Protein AF-A0A957ENK6-F1 (afdb_monomer)

pLDDT: mean 72.49, std 17.94, range [27.59, 98.0]

Foldseek 3Di:
DPPPPPDDDPDDDPDDDDPVVVVVVVVVVVPDPDPDPPVVVVVVVVVVVVVVVVVVVVVVVVVVVVVVVVVVVVVVVVVVVVVVVVVVVVLVVVLVVLVVVLVVLVVVLVVLVVVLVVCVVVVVVVSNVVSVLVNVLSVVVNVLSVVLSVLSVVLVVVLVVVVVPDPDCVPVSVVVNVVSVVVSVLVVLLSVLLSLLVCLCSPPVLVLVVVVLVVDDDDSVVDDSVLVVVVLVVLSVVVSVLLVQLLVQQDAPPVRAGDLSLLLQVLLQVLLCLLCVLLADCPWPLHPLQHEGEHEDQAWAWDDPPLDSYIYTYFYPQQGDDPLWGLLLRSLCSQLNVLLVQCQRTADPVRDRPVRVLVVLVCVDVVLVVQVVVLVVVDDDDDDPDVVSVLQADLVNLALSNLSSLLSSCQAQPPLSLVSLLVVVLPDDLVQQQDDPSRHDRSLLSSLSSLLLLVLLQLDDPVVSVVSVVVSFVSCCVPVVVVAPDNTQQQGWHDGRNDPDTDGSVRVVVVCNSSSNSSSVSSCVSRPPVSHRPLCVVPRDDPPQDPVNSVCCSTSCVSVVSCCVVVPNPPPCPVPPRSNVSSVSSVVPPCPPVSNVCSVVCVCVVVVVVVCVVQCQDSVGRPPPVPRD

Structure (mmCIF, N/CA/C/O backbone):
data_AF-A0A957ENK6-F1
#
_entry.id   AF-A0A957ENK6-F1
#
loop_
_atom_site.group_PDB
_atom_site.id
_atom_site.type_symbol
_atom_site.label_atom_id
_atom_site.label_alt_id
_atom_site.label_comp_id
_atom_site.label_asym_id
_atom_site.label_entity_id
_atom_site.label_seq_id
_atom_site.pdbx_PDB_ins_code
_atom_site.Cartn_x
_atom_site.Cartn_y
_atom_site.Cartn_z
_atom_site.occupancy
_atom_site.B_iso_or_equiv
_atom_site.auth_seq_id
_atom_site.auth_comp_id
_atom_site.auth_asym_id
_atom_site.auth_atom_id
_atom_site.pdbx_PDB_model_num
ATOM 1 N N . MET A 1 1 ? 14.059 18.942 83.980 1.00 38.91 1 MET A N 1
ATOM 2 C CA . MET A 1 1 ? 12.941 18.005 84.217 1.00 38.91 1 MET A CA 1
ATOM 3 C C . MET A 1 1 ? 12.574 17.207 82.949 1.00 38.91 1 MET A C 1
ATOM 5 O O . MET A 1 1 ? 11.467 17.370 82.456 1.00 38.91 1 MET A O 1
ATOM 9 N N . PRO A 1 2 ? 13.444 16.341 82.394 1.00 35.16 2 PRO A N 1
ATOM 10 C CA . PRO A 1 2 ? 13.051 15.356 81.386 1.00 35.16 2 PRO A CA 1
ATOM 11 C C . PRO A 1 2 ? 13.166 13.930 81.961 1.00 35.16 2 PRO A C 1
ATOM 13 O O . PRO A 1 2 ? 14.024 13.164 81.544 1.00 35.16 2 PRO A O 1
ATOM 16 N N . GLN A 1 3 ? 12.346 13.603 82.970 1.00 37.56 3 GLN A N 1
ATOM 17 C CA . GLN A 1 3 ? 12.291 12.265 83.600 1.00 37.56 3 GLN A CA 1
ATOM 18 C C . GLN A 1 3 ? 10.860 11.805 83.968 1.00 37.56 3 GLN A C 1
ATOM 20 O O . GLN A 1 3 ? 10.689 10.925 84.797 1.00 37.56 3 GLN A O 1
ATOM 25 N N . LEU A 1 4 ? 9.814 12.366 83.350 1.00 39.16 4 LEU A N 1
ATOM 26 C CA . LEU A 1 4 ? 8.414 11.970 83.609 1.00 39.16 4 LEU A CA 1
ATOM 27 C C . LEU A 1 4 ? 7.647 11.621 82.322 1.00 39.16 4 LEU A C 1
ATOM 29 O O . LEU A 1 4 ? 6.462 11.908 82.205 1.00 39.16 4 LEU A O 1
ATOM 33 N N . ARG A 1 5 ? 8.326 11.032 81.329 1.00 41.16 5 ARG A N 1
ATOM 34 C CA . ARG A 1 5 ? 7.689 10.634 80.060 1.00 41.16 5 ARG A CA 1
ATOM 35 C C . ARG A 1 5 ? 7.341 9.144 79.946 1.00 41.16 5 ARG A C 1
ATOM 37 O O . ARG A 1 5 ? 6.676 8.791 78.984 1.00 41.16 5 ARG A O 1
ATOM 44 N N . ASP A 1 6 ? 7.677 8.322 80.944 1.00 41.84 6 ASP A N 1
ATOM 45 C CA . ASP A 1 6 ? 7.590 6.853 80.829 1.00 41.84 6 ASP A CA 1
ATOM 46 C C . ASP A 1 6 ? 6.585 6.169 81.776 1.00 41.84 6 ASP A C 1
ATOM 48 O O . ASP A 1 6 ? 6.704 4.977 82.039 1.00 41.84 6 ASP A O 1
ATOM 52 N N . GLN A 1 7 ? 5.568 6.867 82.295 1.00 39.06 7 GLN A N 1
ATOM 53 C CA . GLN A 1 7 ? 4.544 6.221 83.136 1.00 39.06 7 GLN A CA 1
ATOM 54 C C . GLN A 1 7 ? 3.125 6.739 82.881 1.00 39.06 7 GLN A C 1
ATOM 56 O O . GLN A 1 7 ? 2.494 7.272 83.786 1.00 39.06 7 GLN A O 1
ATOM 61 N N . ILE A 1 8 ? 2.599 6.565 81.663 1.00 38.00 8 ILE A N 1
ATOM 62 C CA . ILE A 1 8 ? 1.142 6.528 81.443 1.00 38.00 8 ILE A CA 1
ATOM 63 C C . ILE A 1 8 ? 0.835 5.404 80.446 1.00 38.00 8 ILE A C 1
ATOM 65 O O . ILE A 1 8 ? 1.185 5.479 79.270 1.00 38.00 8 ILE A O 1
ATOM 69 N N . ASN A 1 9 ? 0.216 4.339 80.954 1.00 39.16 9 ASN A N 1
ATOM 70 C CA . ASN A 1 9 ? -0.251 3.179 80.201 1.00 39.16 9 ASN A CA 1
ATOM 71 C C . ASN A 1 9 ? -1.587 3.529 79.499 1.00 39.16 9 ASN A C 1
ATOM 73 O O . ASN A 1 9 ? -2.460 4.079 80.171 1.00 39.16 9 ASN A O 1
ATOM 77 N N . PRO A 1 10 ? -1.814 3.239 78.200 1.00 41.22 10 PRO A N 1
ATOM 78 C CA . PRO A 1 10 ? -2.989 3.740 77.471 1.00 41.22 10 PRO A CA 1
ATOM 79 C C . PRO A 1 10 ? -4.301 2.969 77.715 1.00 41.22 10 PRO A C 1
ATOM 81 O O . PRO A 1 10 ? -5.178 2.995 76.854 1.00 41.22 10 PRO A O 1
ATOM 84 N N . GLN A 1 11 ? -4.453 2.252 78.833 1.00 39.72 11 GLN A N 1
ATOM 85 C CA . GLN A 1 11 ? -5.575 1.321 79.031 1.00 39.72 11 GLN A CA 1
ATOM 86 C C . GLN A 1 11 ? -6.502 1.589 80.219 1.00 39.72 11 GLN A C 1
ATOM 88 O O . GLN A 1 11 ? -7.344 0.740 80.505 1.00 39.72 11 GLN A O 1
ATOM 93 N N . ASP A 1 12 ? -6.466 2.774 80.829 1.00 37.56 12 ASP A N 1
ATOM 94 C CA . ASP A 1 12 ? -7.470 3.122 81.837 1.00 37.56 12 ASP A CA 1
ATOM 95 C C . ASP A 1 12 ? -8.624 3.943 81.256 1.00 37.56 12 ASP A C 1
ATOM 97 O O . ASP A 1 12 ? -8.470 4.979 80.607 1.00 37.56 12 ASP A O 1
ATOM 101 N N . GLN A 1 13 ? -9.807 3.381 81.475 1.00 38.50 13 GLN A N 1
ATOM 102 C CA . GLN A 1 13 ? -11.106 3.815 81.006 1.00 38.50 13 GLN A CA 1
ATOM 103 C C . GLN A 1 13 ? -11.460 5.225 81.487 1.00 38.50 13 GLN A C 1
ATOM 105 O O . GLN A 1 13 ? -11.194 5.627 82.619 1.00 38.50 13 GLN A O 1
ATOM 110 N N . VAL A 1 14 ? -12.165 5.947 80.616 1.00 50.31 14 VAL A N 1
ATOM 111 C CA . VAL A 1 14 ? -12.922 7.155 80.947 1.00 50.31 14 VAL A CA 1
ATOM 112 C C . VAL A 1 14 ? -14.035 6.777 81.925 1.00 50.31 14 VAL A C 1
ATOM 114 O O . VAL A 1 14 ? -15.143 6.448 81.515 1.00 50.31 14 VAL A O 1
ATOM 117 N N . THR A 1 15 ? -13.754 6.852 83.223 1.00 42.31 15 THR A N 1
ATOM 118 C CA . THR A 1 15 ? -14.777 6.950 84.268 1.00 42.31 15 THR A CA 1
ATOM 119 C C . THR A 1 15 ? -14.276 7.838 85.403 1.00 42.31 15 THR A C 1
ATOM 121 O O . THR A 1 15 ? -13.369 7.465 86.137 1.00 42.31 15 THR A O 1
ATOM 124 N N . SER A 1 16 ? -14.885 9.022 85.518 1.00 53.38 16 SER A N 1
ATOM 125 C CA . SER A 1 16 ? -15.073 9.797 86.757 1.00 53.38 16 SER A CA 1
ATOM 126 C C . SER A 1 16 ? -13.943 9.753 87.810 1.00 53.38 16 SER A C 1
ATOM 128 O O . SER A 1 16 ? -14.031 9.006 88.780 1.00 53.38 16 SER A O 1
ATOM 130 N N . GLY A 1 17 ? -12.945 10.633 87.682 1.00 41.53 17 GLY A N 1
ATOM 131 C CA . GLY A 1 17 ? -12.053 11.053 88.779 1.00 41.53 17 GLY A CA 1
ATOM 132 C C . GLY A 1 17 ? -12.194 12.566 88.954 1.00 41.53 17 GLY A C 1
ATOM 133 O O . GLY A 1 17 ? -11.713 13.329 88.125 1.00 41.53 17 GLY A O 1
ATOM 134 N N . SER A 1 18 ? -13.214 12.996 89.695 1.00 49.25 18 SER A N 1
ATOM 135 C CA . SER A 1 18 ? -13.210 13.323 91.128 1.00 49.25 18 SER A CA 1
ATOM 136 C C . SER A 1 18 ? -12.656 14.728 91.396 1.00 49.25 18 SER A C 1
ATOM 138 O O . SER A 1 18 ? -11.492 15.056 91.179 1.00 49.25 18 SER A O 1
ATOM 140 N N . GLN A 1 19 ? -13.551 15.581 91.895 1.00 56.47 19 GLN A N 1
ATOM 141 C CA . GLN A 1 19 ? -13.284 16.923 92.425 1.00 56.47 19 GLN A CA 1
ATOM 142 C C . GLN A 1 19 ? -12.079 16.947 93.390 1.00 56.47 19 GLN A C 1
ATOM 144 O O . GLN A 1 19 ? -11.371 17.942 93.497 1.00 56.47 19 GLN A O 1
ATOM 149 N N . GLU A 1 20 ? -11.795 15.794 93.993 1.00 55.81 20 GLU A N 1
ATOM 150 C CA . GLU A 1 20 ? -10.699 15.505 94.908 1.00 55.81 20 GLU A CA 1
ATOM 151 C C . GLU A 1 20 ? -9.301 15.748 94.307 1.00 55.81 20 GLU A C 1
ATOM 153 O O . GLU A 1 20 ? -8.435 16.296 94.989 1.00 55.81 20 GLU A O 1
ATOM 158 N N . SER A 1 21 ? -9.076 15.449 93.018 1.00 60.34 21 SER A N 1
ATOM 159 C CA . SER A 1 21 ? -7.790 15.753 92.362 1.00 60.34 21 SER A CA 1
ATOM 160 C C . SER A 1 21 ? -7.597 17.253 92.110 1.00 60.34 21 SER A C 1
ATOM 162 O O . SER A 1 21 ? -6.474 17.751 92.198 1.00 60.34 21 SER A O 1
ATOM 164 N N . ASN A 1 22 ? -8.679 17.997 91.860 1.00 61.84 22 ASN A N 1
ATOM 165 C CA . ASN A 1 22 ? -8.619 19.455 91.715 1.00 61.84 22 ASN A CA 1
ATOM 166 C C . ASN A 1 22 ? -8.416 20.157 93.067 1.00 61.84 22 ASN A C 1
ATOM 168 O O . ASN A 1 22 ? -7.665 21.131 93.137 1.00 61.84 22 ASN A O 1
ATOM 172 N N . ASP A 1 23 ? -9.013 19.642 94.144 1.00 70.38 23 ASP A N 1
ATOM 173 C CA . ASP A 1 23 ? -8.861 20.199 95.493 1.00 70.38 23 ASP A CA 1
ATOM 174 C C . ASP A 1 23 ? -7.462 19.934 96.080 1.00 70.38 23 ASP A C 1
ATOM 176 O O . ASP A 1 23 ? -6.876 20.816 96.719 1.00 70.38 23 ASP A O 1
ATOM 180 N N . GLN A 1 24 ? -6.854 18.778 95.787 1.00 68.19 24 GLN A N 1
ATOM 181 C CA . GLN A 1 24 ? -5.452 18.507 96.132 1.00 68.19 24 GLN A CA 1
ATOM 182 C C . GLN A 1 24 ? -4.473 19.412 95.367 1.00 68.19 24 GLN A C 1
ATOM 184 O O . GLN A 1 24 ? -3.538 19.950 95.968 1.00 68.19 24 GLN A O 1
ATOM 189 N N . LEU A 1 25 ? -4.709 19.655 94.070 1.00 63.31 25 LEU A N 1
ATOM 190 C CA . LEU A 1 25 ? -3.868 20.555 93.271 1.00 63.31 25 LEU A CA 1
ATOM 191 C C . LEU A 1 25 ? -3.953 22.005 93.777 1.00 63.31 25 LEU A C 1
ATOM 193 O O . LEU A 1 25 ? -2.941 22.699 93.862 1.00 63.31 25 LEU A O 1
ATOM 197 N N . LYS A 1 26 ? -5.156 22.448 94.160 1.00 70.00 26 LYS A N 1
ATOM 198 C CA . LYS A 1 26 ? -5.408 23.794 94.692 1.00 70.00 26 LYS A CA 1
ATOM 199 C C . LYS A 1 26 ? -4.731 24.006 96.050 1.00 70.00 26 LYS A C 1
ATOM 201 O O . LYS A 1 26 ? -4.076 25.022 96.254 1.00 70.00 26 LYS A O 1
ATOM 206 N N . THR A 1 27 ? -4.775 22.996 96.920 1.00 71.12 27 THR A N 1
ATOM 207 C CA . THR A 1 27 ? -4.116 23.031 98.237 1.00 71.12 27 THR A CA 1
ATOM 208 C C . THR A 1 27 ? -2.584 23.080 98.115 1.00 71.12 27 THR A C 1
ATOM 210 O O . THR A 1 27 ? -1.925 23.786 98.877 1.00 71.12 27 THR A O 1
ATOM 213 N N . MET A 1 28 ? -1.995 22.397 97.125 1.00 59.22 28 MET A N 1
ATOM 214 C CA . MET A 1 28 ? -0.551 22.484 96.847 1.00 59.22 28 MET A CA 1
ATOM 215 C C . MET A 1 28 ? -0.128 23.840 96.259 1.00 59.22 28 MET A C 1
ATOM 217 O O . MET A 1 28 ? 0.968 24.323 96.558 1.00 59.22 28 MET A O 1
ATOM 221 N N . ILE A 1 29 ? -0.981 24.461 95.437 1.00 61.88 29 ILE A N 1
ATOM 222 C CA . ILE A 1 29 ? -0.727 25.786 94.850 1.00 61.88 29 ILE A CA 1
ATOM 223 C C . ILE A 1 29 ? -0.758 26.880 95.929 1.00 61.88 29 ILE A C 1
ATOM 225 O O . ILE A 1 29 ? 0.107 27.757 95.919 1.00 61.88 29 ILE A O 1
ATOM 229 N N . ASP A 1 30 ? -1.679 26.796 96.891 1.00 63.62 30 ASP A N 1
ATOM 230 C CA . ASP A 1 30 ? -1.842 27.814 97.937 1.00 63.62 30 ASP A CA 1
ATOM 231 C C . ASP A 1 30 ? -0.783 27.723 99.060 1.00 63.62 30 ASP A C 1
ATOM 233 O O . ASP A 1 30 ? -0.508 28.713 99.739 1.00 63.62 30 ASP A O 1
ATOM 237 N N . ALA A 1 31 ? -0.135 26.565 99.248 1.00 58.56 31 ALA A N 1
ATOM 238 C CA . ALA A 1 31 ? 0.782 26.320 100.369 1.00 58.56 31 ALA A CA 1
ATOM 239 C C . ALA A 1 31 ? 2.256 26.711 100.128 1.00 58.56 31 ALA A C 1
ATOM 241 O O . ALA A 1 31 ? 3.076 26.570 101.037 1.00 58.56 31 ALA A O 1
ATOM 242 N N . THR A 1 32 ? 2.631 27.201 98.940 1.00 51.25 32 THR A N 1
ATOM 243 C CA . THR A 1 32 ? 4.051 27.436 98.616 1.00 51.25 32 THR A CA 1
ATOM 244 C C . THR A 1 32 ? 4.353 28.923 98.379 1.00 51.25 32 THR A C 1
ATOM 246 O O . THR A 1 32 ? 3.953 29.465 97.347 1.00 51.25 32 THR A O 1
ATOM 249 N N . PRO A 1 33 ? 5.099 29.614 99.266 1.00 49.31 33 PRO A N 1
ATOM 250 C CA . PRO A 1 33 ? 5.466 31.011 99.061 1.00 49.31 33 PRO A CA 1
ATOM 251 C C . PRO A 1 33 ? 6.616 31.094 98.049 1.00 49.31 33 PRO A C 1
ATOM 253 O O . PRO A 1 33 ? 7.792 31.065 98.405 1.00 49.31 33 PRO A O 1
ATOM 256 N N . TRP A 1 34 ? 6.288 31.171 96.760 1.00 56.59 34 TRP A N 1
ATOM 257 C CA . TRP A 1 34 ? 7.276 31.407 95.707 1.00 56.59 34 TRP A CA 1
ATOM 258 C C . TRP A 1 34 ? 7.538 32.916 95.558 1.00 56.59 34 TRP A C 1
ATOM 260 O O . TRP A 1 34 ? 6.620 33.658 95.207 1.00 56.59 34 TRP A O 1
ATOM 270 N N . PRO A 1 35 ? 8.781 33.404 95.742 1.00 49.03 35 PRO A N 1
ATOM 271 C CA . PRO A 1 35 ? 9.136 34.803 95.532 1.00 49.03 35 PRO A CA 1
ATOM 272 C C . PRO A 1 35 ? 9.405 35.038 94.042 1.00 49.03 35 PRO A C 1
ATOM 274 O O . PRO A 1 35 ? 10.527 35.288 93.610 1.00 49.03 35 PRO A O 1
ATOM 277 N N . TRP A 1 36 ? 8.366 34.903 93.225 1.00 52.22 36 TRP A N 1
ATOM 278 C CA . TRP A 1 36 ? 8.384 35.319 91.828 1.00 52.22 36 TRP A CA 1
ATOM 279 C C . TRP A 1 36 ? 7.330 36.408 91.708 1.00 52.22 36 TRP A C 1
ATOM 281 O O . TRP A 1 36 ? 6.173 36.185 92.048 1.00 52.22 36 TRP A O 1
ATOM 291 N N . SER A 1 37 ? 7.741 37.612 91.303 1.00 55.31 37 SER A N 1
ATOM 292 C CA . SER A 1 37 ? 6.865 38.784 91.263 1.00 55.31 37 SER A CA 1
ATOM 293 C C . SER A 1 37 ? 5.539 38.454 90.566 1.00 55.31 37 SER A C 1
ATOM 295 O O . SER A 1 37 ? 5.541 37.938 89.446 1.00 55.31 37 SER A O 1
ATOM 297 N N . GLN A 1 38 ? 4.409 38.754 91.221 1.00 58.44 38 GLN A N 1
ATOM 298 C CA . GLN A 1 38 ? 3.044 38.530 90.710 1.00 58.44 38 GLN A CA 1
ATOM 299 C C . GLN A 1 38 ? 2.895 38.929 89.233 1.00 58.44 38 GLN A C 1
ATOM 301 O O . GLN A 1 38 ? 2.267 38.216 88.456 1.00 58.44 38 GLN A O 1
ATOM 306 N N . ALA A 1 39 ? 3.562 40.007 88.811 1.00 59.84 39 ALA A N 1
ATOM 307 C CA . ALA A 1 39 ? 3.578 40.483 87.430 1.00 59.84 39 ALA A CA 1
ATOM 308 C C . ALA A 1 39 ? 4.094 39.449 86.405 1.00 59.84 39 ALA A C 1
ATOM 310 O O . ALA A 1 39 ? 3.574 39.361 85.293 1.00 59.84 39 ALA A O 1
ATOM 311 N N . ARG A 1 40 ? 5.101 38.635 86.752 1.00 61.34 40 ARG A N 1
ATOM 312 C CA . ARG A 1 40 ? 5.659 37.613 85.849 1.00 61.34 40 ARG A CA 1
ATOM 313 C C . ARG A 1 40 ? 4.741 36.398 85.724 1.00 61.34 40 ARG A C 1
ATOM 315 O O . ARG A 1 40 ? 4.706 35.775 84.664 1.00 61.34 40 ARG A O 1
ATOM 322 N N . TRP A 1 41 ? 4.011 36.077 86.791 1.00 63.62 41 TRP A N 1
ATOM 323 C CA . TRP A 1 41 ? 3.053 34.974 86.816 1.00 63.62 41 TRP A CA 1
ATOM 324 C C . TRP A 1 41 ? 1.768 35.337 86.069 1.00 63.62 41 TRP A C 1
ATOM 326 O O . TRP A 1 41 ? 1.326 34.558 85.233 1.00 63.62 41 TRP A O 1
ATOM 336 N N . VAL A 1 42 ? 1.248 36.556 86.262 1.00 68.81 42 VAL A N 1
ATOM 337 C CA . VAL A 1 42 ? 0.109 37.093 85.493 1.00 68.81 42 VAL A CA 1
ATOM 338 C C . VAL A 1 42 ? 0.423 37.099 83.996 1.00 68.81 42 VAL A C 1
ATOM 340 O O . VAL A 1 42 ? -0.334 36.530 83.220 1.00 68.81 42 VAL A O 1
ATOM 343 N N . LYS A 1 43 ? 1.601 37.594 83.592 1.00 71.50 43 LYS A N 1
ATOM 344 C CA . LYS A 1 43 ? 1.999 37.611 82.175 1.00 71.50 43 LYS A CA 1
ATOM 345 C C . LYS A 1 43 ? 2.164 36.207 81.569 1.00 71.50 43 LYS A C 1
ATOM 347 O O . LYS A 1 43 ? 1.839 35.994 80.404 1.00 71.50 43 LYS A O 1
ATOM 352 N N . LYS A 1 44 ? 2.666 35.231 82.339 1.00 72.56 44 LYS A N 1
ATOM 353 C CA . LYS A 1 44 ? 2.731 33.824 81.894 1.00 72.56 44 LYS A CA 1
ATOM 354 C C . LYS A 1 44 ? 1.349 33.177 81.822 1.00 72.56 44 LYS A C 1
ATOM 356 O O . LYS A 1 44 ? 1.117 32.399 80.905 1.00 72.56 44 LYS A O 1
ATOM 361 N N . LYS A 1 45 ? 0.454 33.495 82.760 1.00 74.62 45 LYS A N 1
ATOM 362 C CA . LYS A 1 45 ? -0.931 33.017 82.771 1.00 74.62 45 LYS A CA 1
ATOM 363 C C . LYS A 1 45 ? -1.702 33.542 81.561 1.00 74.62 45 LYS A C 1
ATOM 365 O O . LYS A 1 45 ? -2.298 32.742 80.857 1.00 74.62 45 LYS A O 1
ATOM 370 N N . GLU A 1 46 ? -1.610 34.837 81.265 1.00 77.88 46 GLU A N 1
ATOM 371 C CA . GLU A 1 46 ? -2.227 35.445 80.077 1.00 77.88 46 GLU A CA 1
ATOM 372 C C . GLU A 1 46 ? -1.697 34.822 78.777 1.00 77.88 46 GLU A C 1
ATOM 374 O O . GLU A 1 46 ? -2.474 34.500 77.881 1.00 77.88 46 GLU A O 1
ATOM 379 N N . GLY A 1 47 ? -0.383 34.576 78.693 1.00 80.12 47 GLY A N 1
ATOM 380 C CA . GLY A 1 47 ? 0.217 33.879 77.552 1.00 80.12 47 GLY A CA 1
ATOM 381 C C . GLY A 1 47 ? -0.256 32.427 77.406 1.00 80.12 47 GLY A C 1
ATOM 382 O O . GLY A 1 47 ? -0.487 31.968 76.291 1.00 80.12 47 GLY A O 1
ATOM 383 N N . LEU A 1 48 ? -0.442 31.712 78.520 1.00 67.38 48 LEU A N 1
ATOM 384 C CA . LEU A 1 48 ? -0.956 30.341 78.518 1.00 67.38 48 LEU A CA 1
ATOM 385 C C . LEU A 1 48 ? -2.444 30.296 78.134 1.00 67.38 48 LEU A C 1
ATOM 387 O O . LEU A 1 48 ? -2.843 29.454 77.338 1.00 67.38 48 LEU A O 1
ATOM 391 N N . GLU A 1 49 ? -3.259 31.214 78.655 1.00 75.00 49 GLU A N 1
ATOM 392 C CA . GLU A 1 49 ? -4.681 31.332 78.309 1.00 75.00 49 GLU A CA 1
ATOM 393 C C . GLU A 1 49 ? -4.879 31.687 76.830 1.00 75.00 49 GLU A C 1
ATOM 395 O O . GLU A 1 49 ? -5.776 31.142 76.186 1.00 75.00 49 GLU A O 1
ATOM 400 N N . ALA A 1 50 ? -4.026 32.552 76.271 1.00 78.81 50 ALA A N 1
ATOM 401 C CA . ALA A 1 50 ? -4.022 32.855 74.843 1.00 78.81 50 ALA A CA 1
ATOM 402 C C . ALA A 1 50 ? -3.655 31.621 73.999 1.00 78.81 50 ALA A C 1
ATOM 404 O O . ALA A 1 50 ? -4.388 31.288 73.070 1.00 78.81 50 ALA A O 1
ATOM 405 N N . ALA A 1 51 ? -2.594 30.892 74.368 1.00 66.94 51 ALA A N 1
ATOM 406 C CA . ALA A 1 51 ? -2.173 29.679 73.662 1.00 66.94 51 ALA A CA 1
ATOM 407 C C . ALA A 1 51 ? -3.223 28.553 73.730 1.00 66.94 51 ALA A C 1
ATOM 409 O O . ALA A 1 51 ? -3.446 27.840 72.750 1.00 66.94 51 ALA A O 1
ATOM 410 N N . ILE A 1 52 ? -3.911 28.404 74.868 1.00 69.56 52 ILE A N 1
ATOM 411 C CA . ILE A 1 52 ? -5.015 27.446 75.022 1.00 69.56 52 ILE A CA 1
ATOM 412 C C . ILE A 1 52 ? -6.193 27.842 74.126 1.00 69.56 52 ILE A C 1
ATOM 414 O O . ILE A 1 52 ? -6.742 26.980 73.445 1.00 69.56 52 ILE A O 1
ATOM 418 N N . LYS A 1 53 ? -6.565 29.128 74.074 1.00 77.62 53 LYS A N 1
ATOM 419 C CA . LYS A 1 53 ? -7.631 29.611 73.179 1.00 77.62 53 LYS A CA 1
ATOM 420 C C . LYS A 1 53 ? -7.294 29.369 71.708 1.00 77.62 53 LYS A C 1
ATOM 422 O O . LYS A 1 53 ? -8.147 28.877 70.980 1.00 77.62 53 LYS A O 1
ATOM 427 N N . GLU A 1 54 ? -6.063 29.652 71.293 1.00 75.00 54 GLU A N 1
ATOM 428 C CA . GLU A 1 54 ? -5.591 29.397 69.926 1.00 75.00 54 GLU A CA 1
ATOM 429 C C . GLU A 1 54 ? -5.620 27.898 69.584 1.00 75.00 54 GLU A C 1
ATOM 431 O O . GLU A 1 54 ? -6.105 27.506 68.525 1.00 75.00 54 GLU A O 1
ATOM 436 N N . THR A 1 55 ? -5.205 27.041 70.523 1.00 62.47 55 THR A N 1
ATOM 437 C CA . THR A 1 55 ? -5.271 25.580 70.359 1.00 62.47 55 THR A CA 1
ATOM 438 C C . THR A 1 55 ? -6.716 25.086 70.251 1.00 62.47 55 THR A C 1
ATOM 440 O O . THR A 1 55 ? -7.009 24.237 69.415 1.00 62.47 55 THR A O 1
ATOM 443 N N . ILE A 1 56 ? -7.638 25.623 71.059 1.00 67.44 56 ILE A N 1
ATOM 444 C CA . ILE A 1 56 ? -9.066 25.270 70.997 1.00 67.44 56 ILE A CA 1
ATOM 445 C C . ILE A 1 56 ? -9.659 25.649 69.637 1.00 67.44 56 ILE A C 1
ATOM 447 O O . ILE A 1 56 ? -10.342 24.819 69.041 1.00 67.44 56 ILE A O 1
ATOM 451 N N . VAL A 1 57 ? -9.364 26.849 69.127 1.00 75.75 57 VAL A N 1
ATOM 452 C CA . VAL A 1 57 ? -9.815 27.287 67.793 1.00 75.75 57 VAL A CA 1
ATOM 453 C C . VAL A 1 57 ? -9.252 26.365 66.707 1.00 75.75 57 VAL A C 1
ATOM 455 O O . VAL A 1 57 ? -10.010 25.852 65.892 1.00 75.75 57 VAL A O 1
ATOM 458 N N . SER A 1 58 ? -7.955 26.043 66.759 1.00 65.25 58 SER A N 1
ATOM 459 C CA . SER A 1 58 ? -7.321 25.123 65.803 1.00 65.25 58 SER A CA 1
ATOM 460 C C . SER A 1 58 ? -7.946 23.719 65.810 1.00 65.25 58 SER A C 1
ATOM 462 O O . SER A 1 58 ? -8.169 23.126 64.753 1.00 65.25 58 SER A O 1
ATOM 464 N N . VAL A 1 59 ? -8.275 23.185 66.991 1.00 60.00 59 VAL A N 1
ATOM 465 C CA . VAL A 1 59 ? -8.955 21.886 67.121 1.00 60.00 59 VAL A CA 1
ATOM 466 C C . VAL A 1 59 ? -10.389 21.960 66.592 1.00 60.00 59 VAL A C 1
ATOM 468 O O . VAL A 1 59 ? -10.833 21.026 65.927 1.00 60.00 59 VAL A O 1
ATOM 471 N N . GLN A 1 60 ? -11.111 23.054 66.843 1.00 72.25 60 GLN A N 1
ATOM 472 C CA . GLN A 1 60 ? -12.464 23.261 66.316 1.00 72.25 60 GLN A CA 1
ATOM 473 C C . GLN A 1 60 ? -12.472 23.327 64.783 1.00 72.25 60 GLN A C 1
ATOM 475 O O . GLN A 1 60 ? -13.299 22.660 64.160 1.00 72.25 60 GLN A O 1
ATOM 480 N N . ASP A 1 61 ? -11.510 24.024 64.176 1.00 73.19 61 ASP A N 1
ATOM 481 C CA . ASP A 1 61 ? -11.348 24.088 62.718 1.00 73.19 61 ASP A CA 1
ATOM 482 C C . ASP A 1 61 ? -11.010 22.712 62.119 1.00 73.19 61 ASP A C 1
ATOM 484 O O . ASP A 1 61 ? -11.557 22.317 61.083 1.00 73.19 61 ASP A O 1
ATOM 488 N N . ALA A 1 62 ? -10.158 21.931 62.793 1.00 59.34 62 ALA A N 1
ATOM 489 C CA . ALA A 1 62 ? -9.830 20.567 62.379 1.00 59.34 62 ALA A CA 1
ATOM 490 C C . ALA A 1 62 ? -11.043 19.622 62.469 1.00 59.34 62 ALA A C 1
ATOM 492 O O . ALA A 1 62 ? -11.262 18.804 61.571 1.00 59.34 62 ALA A O 1
ATOM 493 N N . VAL A 1 63 ? -11.860 19.747 63.522 1.00 69.75 63 VAL A N 1
ATOM 494 C CA . VAL A 1 63 ? -13.108 18.982 63.680 1.00 69.75 63 VAL A CA 1
ATOM 495 C C . VAL A 1 63 ? -14.120 19.367 62.601 1.00 69.75 63 VAL A C 1
ATOM 497 O O . VAL A 1 63 ? -14.688 18.474 61.978 1.00 69.75 63 VAL A O 1
ATOM 500 N N . ALA A 1 64 ? -14.298 20.660 62.314 1.00 77.50 64 ALA A N 1
ATOM 501 C CA . ALA A 1 64 ? -15.190 21.129 61.253 1.00 77.50 64 ALA A CA 1
ATOM 502 C C . ALA A 1 64 ? -14.744 20.638 59.864 1.00 77.50 64 ALA A C 1
ATOM 504 O O . ALA A 1 64 ? -15.563 20.172 59.073 1.00 77.50 64 ALA A O 1
ATOM 505 N N . THR A 1 65 ? -13.436 20.661 59.591 1.00 73.00 65 THR A N 1
ATOM 506 C CA . THR A 1 65 ? -12.859 20.134 58.344 1.00 73.00 65 THR A CA 1
ATOM 507 C C . THR A 1 65 ? -13.111 18.632 58.205 1.00 73.00 65 THR A C 1
ATOM 509 O O . THR A 1 65 ? -13.505 18.161 57.139 1.00 73.00 65 THR A O 1
ATOM 512 N N . ARG A 1 66 ? -12.931 17.868 59.290 1.00 68.31 66 ARG A N 1
ATOM 513 C CA . ARG A 1 66 ? -13.177 16.421 59.294 1.00 68.31 66 ARG A CA 1
ATOM 514 C C . ARG A 1 66 ? -14.663 16.088 59.152 1.00 68.31 66 ARG A C 1
ATOM 516 O O . ARG A 1 66 ? -14.990 15.141 58.448 1.00 68.31 66 ARG A O 1
ATOM 523 N N . GLN A 1 67 ? -15.542 16.868 59.776 1.00 79.12 67 GLN A N 1
ATOM 524 C CA . GLN A 1 67 ? -16.992 16.717 59.655 1.00 79.12 67 GLN A CA 1
ATOM 525 C C . GLN A 1 67 ? -17.453 16.949 58.211 1.00 79.12 67 GLN A C 1
ATOM 527 O O . GLN A 1 67 ? -18.165 16.114 57.660 1.00 79.12 67 GLN A O 1
ATOM 532 N N . LYS A 1 68 ? -16.960 18.011 57.563 1.00 82.31 68 LYS A N 1
ATOM 533 C CA . LYS A 1 68 ? -17.230 18.272 56.146 1.00 82.31 68 LYS A CA 1
ATOM 534 C C . LYS A 1 68 ? -16.733 17.137 55.242 1.00 82.31 68 LYS A C 1
ATOM 536 O O . LYS A 1 68 ? -17.459 16.701 54.362 1.00 82.31 68 LYS A O 1
ATOM 541 N N . ALA A 1 69 ? -15.535 16.606 55.496 1.00 67.75 69 ALA A N 1
ATOM 542 C CA . ALA A 1 69 ? -15.019 15.465 54.738 1.00 67.75 69 ALA A CA 1
ATOM 543 C C . ALA A 1 69 ? -15.892 14.204 54.898 1.00 67.75 69 ALA A C 1
ATOM 545 O O . ALA A 1 69 ? -16.057 13.452 53.943 1.00 67.75 69 ALA A O 1
ATOM 546 N N . ILE A 1 70 ? -16.467 13.970 56.085 1.00 72.25 70 ILE A N 1
ATOM 547 C CA . ILE A 1 70 ? -17.420 12.871 56.311 1.00 72.25 70 ILE A CA 1
ATOM 548 C C . ILE A 1 70 ? -18.707 13.099 55.509 1.00 72.25 70 ILE A C 1
ATOM 550 O O . ILE A 1 70 ? -19.201 12.164 54.886 1.00 72.25 70 ILE A O 1
ATOM 554 N N . GLU A 1 71 ? -19.234 14.323 55.493 1.00 83.25 71 GLU A N 1
ATOM 555 C CA . GLU A 1 71 ? -20.427 14.682 54.713 1.00 83.25 71 GLU A CA 1
ATOM 556 C C . GLU A 1 71 ? -20.199 14.516 53.203 1.00 83.25 71 GLU A C 1
ATOM 558 O O . GLU A 1 71 ? -21.033 13.912 52.528 1.00 83.25 71 GLU A O 1
ATOM 563 N N . ASP A 1 72 ? -19.042 14.946 52.690 1.00 74.69 72 ASP A N 1
ATOM 564 C CA . ASP A 1 72 ? -18.654 14.758 51.287 1.00 74.69 72 ASP A CA 1
ATOM 565 C C . ASP A 1 72 ? -18.528 13.259 50.932 1.00 74.69 72 ASP A C 1
ATOM 567 O O . ASP A 1 72 ? -18.988 12.825 49.874 1.00 74.69 72 ASP A O 1
ATOM 571 N N . ILE A 1 73 ? -17.969 12.433 51.830 1.00 68.38 73 ILE A N 1
ATOM 572 C CA . ILE A 1 73 ? -17.888 10.970 51.648 1.00 68.38 73 ILE A CA 1
ATOM 573 C C . ILE A 1 73 ? -19.283 10.333 51.620 1.00 68.38 73 ILE A C 1
ATOM 575 O O . ILE A 1 73 ? -19.542 9.472 50.779 1.00 68.38 73 ILE A O 1
ATOM 579 N N . LEU A 1 74 ? -20.190 10.745 52.510 1.00 76.56 74 LEU A N 1
ATOM 580 C CA . LEU A 1 74 ? -21.563 10.230 52.541 1.00 76.56 74 LEU A CA 1
ATOM 581 C C . LEU A 1 74 ? -22.334 10.604 51.266 1.00 76.56 74 LEU A C 1
ATOM 583 O O . LEU A 1 74 ? -23.030 9.756 50.708 1.00 76.56 74 LEU A O 1
ATOM 587 N N . ALA A 1 75 ? -22.155 11.827 50.757 1.00 77.38 75 ALA A N 1
ATOM 588 C CA . ALA A 1 75 ? -22.748 12.257 49.491 1.00 77.38 75 ALA A CA 1
ATOM 589 C C . ALA A 1 75 ? -22.228 11.429 48.299 1.00 77.38 75 ALA A C 1
ATOM 591 O O . ALA A 1 75 ? -23.017 10.982 47.465 1.00 77.38 75 ALA A O 1
ATOM 592 N N . LEU A 1 76 ? -20.919 11.148 48.253 1.00 69.56 76 LEU A N 1
ATOM 593 C CA . LEU A 1 76 ? -20.323 10.272 47.237 1.00 69.56 76 LEU A CA 1
ATOM 594 C C . LEU A 1 76 ? -20.843 8.828 47.334 1.00 69.56 76 LEU A C 1
ATOM 596 O O . LEU A 1 76 ? -21.069 8.189 46.306 1.00 69.56 76 LEU A O 1
ATOM 600 N N . GLN A 1 77 ? -21.080 8.308 48.544 1.00 70.56 77 GLN A N 1
ATOM 601 C CA . GLN A 1 77 ? -21.679 6.981 48.740 1.00 70.56 77 GLN A CA 1
ATOM 602 C C . GLN A 1 77 ? -23.129 6.913 48.241 1.00 70.56 77 GLN A C 1
ATOM 604 O O . GLN A 1 77 ? -23.533 5.904 47.649 1.00 70.56 77 GLN A O 1
ATOM 609 N N . GLU A 1 78 ? -23.913 7.971 48.449 1.00 78.56 78 GLU A N 1
ATOM 610 C CA . GLU A 1 78 ? -25.292 8.053 47.965 1.00 78.56 78 GLU A CA 1
ATOM 611 C C . GLU A 1 78 ? -25.343 8.165 46.432 1.00 78.56 78 GLU A C 1
ATOM 613 O O . GLU A 1 78 ? -26.108 7.446 45.779 1.00 78.56 78 GLU A O 1
ATOM 618 N N . GLU A 1 79 ? -24.463 8.975 45.831 1.00 76.88 79 GLU A N 1
ATOM 619 C CA . GLU A 1 79 ? -24.320 9.063 44.375 1.00 76.88 79 GLU A CA 1
ATOM 620 C C . GLU A 1 79 ? -23.882 7.723 43.764 1.00 76.88 79 GLU A C 1
ATOM 622 O O . GLU A 1 79 ? -24.502 7.254 42.804 1.00 76.88 79 GLU A O 1
ATOM 627 N N . ALA A 1 80 ? -22.883 7.055 44.349 1.00 67.19 80 ALA A N 1
ATOM 628 C CA . ALA A 1 80 ? -22.427 5.740 43.901 1.00 67.19 80 ALA A CA 1
ATOM 629 C C . ALA A 1 80 ? -23.543 4.682 43.990 1.00 67.19 80 ALA A C 1
ATOM 631 O O . ALA A 1 80 ? -23.718 3.883 43.068 1.00 67.19 80 ALA A O 1
ATOM 632 N N . SER A 1 81 ? -24.351 4.710 45.055 1.00 72.00 81 SER A N 1
ATOM 633 C CA . SER A 1 81 ? -25.510 3.818 45.220 1.00 72.00 81 SER A CA 1
ATOM 634 C C . SER A 1 81 ? -26.594 4.082 44.167 1.00 72.00 81 SER A C 1
ATOM 636 O O . SER A 1 81 ? -27.172 3.147 43.605 1.00 72.00 81 SER A O 1
ATOM 638 N N . SER A 1 82 ? -26.835 5.355 43.838 1.00 79.94 82 SER A N 1
ATOM 639 C CA . SER A 1 82 ? -27.758 5.767 42.774 1.00 79.94 82 SER A CA 1
ATOM 640 C C . SER A 1 82 ? -27.275 5.328 41.388 1.00 79.94 82 SER A C 1
ATOM 642 O O . SER A 1 82 ? -28.048 4.761 40.607 1.00 79.94 82 SER A O 1
ATOM 644 N N . GLN A 1 83 ? -25.988 5.521 41.077 1.00 72.31 83 GLN A N 1
ATOM 645 C CA . GLN A 1 83 ? -25.398 5.055 39.820 1.00 72.31 83 GLN A CA 1
ATOM 646 C C . GLN A 1 83 ? -25.441 3.528 39.706 1.00 72.31 83 GLN A C 1
ATOM 648 O O . GLN A 1 83 ? -25.828 3.007 38.658 1.00 72.31 83 GLN A O 1
ATOM 653 N N . ARG A 1 84 ? -25.155 2.808 40.796 1.00 73.88 84 ARG A N 1
ATOM 654 C CA . ARG A 1 84 ? -25.256 1.345 40.856 1.00 73.88 84 ARG A CA 1
ATOM 655 C C . ARG A 1 84 ? -26.656 0.850 40.497 1.00 73.88 84 ARG A C 1
ATOM 657 O O . ARG A 1 84 ? -26.786 -0.015 39.636 1.00 73.88 84 ARG A O 1
ATOM 664 N N . SER A 1 85 ? -27.700 1.437 41.082 1.00 77.88 85 SER A N 1
ATOM 665 C CA . SER A 1 85 ? -29.085 1.058 40.771 1.00 77.88 85 SER A CA 1
ATOM 666 C C . SER A 1 85 ? -29.434 1.279 39.291 1.00 77.88 85 SER A C 1
ATOM 668 O O . SER A 1 85 ? -30.114 0.453 38.676 1.00 77.88 85 SER A O 1
ATOM 670 N N . LYS A 1 86 ? -28.929 2.362 38.678 1.00 77.81 86 LYS A N 1
ATOM 671 C CA . LYS A 1 86 ? -29.112 2.620 37.239 1.00 77.81 86 LYS A CA 1
ATOM 672 C C . LYS A 1 86 ? -28.407 1.573 36.373 1.00 77.81 86 LYS A C 1
ATOM 674 O O . LYS A 1 86 ? -29.013 1.099 35.413 1.00 77.81 86 LYS A O 1
ATOM 679 N N . ILE A 1 87 ? -27.173 1.202 36.716 1.00 73.50 87 ILE A N 1
ATOM 680 C CA . ILE A 1 87 ? -26.392 0.191 35.986 1.00 73.50 87 ILE A CA 1
ATOM 681 C C . ILE A 1 87 ? -27.058 -1.187 36.096 1.00 73.50 87 ILE A C 1
ATOM 683 O O . ILE A 1 87 ? -27.286 -1.831 35.073 1.00 73.50 87 ILE A O 1
ATOM 687 N N . GLU A 1 88 ? -27.453 -1.610 37.302 1.00 78.12 88 GLU A N 1
ATOM 688 C CA . GLU A 1 88 ? -28.156 -2.883 37.527 1.00 78.12 88 GLU A CA 1
ATOM 689 C C . GLU A 1 88 ? -29.450 -2.956 36.698 1.00 78.12 88 GLU A C 1
ATOM 691 O O . GLU A 1 88 ? -29.712 -3.958 36.027 1.00 78.12 88 GLU A O 1
ATOM 696 N N . LYS A 1 89 ? -30.222 -1.859 36.651 1.00 84.06 89 LYS A N 1
ATOM 697 C CA . LYS A 1 89 ? -31.437 -1.774 35.831 1.00 84.06 89 LYS A CA 1
ATOM 698 C C . LYS A 1 89 ? -31.140 -1.918 34.333 1.00 84.06 89 LYS A C 1
ATOM 700 O O . LYS A 1 89 ? -31.789 -2.719 33.662 1.00 84.06 89 LYS A O 1
ATOM 705 N N . GLN A 1 90 ? -30.153 -1.189 33.810 1.00 78.19 90 GLN A N 1
ATOM 706 C CA . GLN A 1 90 ? -29.763 -1.269 32.395 1.00 78.19 90 GLN A CA 1
ATOM 707 C C . GLN A 1 90 ? -29.261 -2.669 32.013 1.00 78.19 90 GLN A C 1
ATOM 709 O O . GLN A 1 90 ? -29.585 -3.185 30.941 1.00 78.19 90 GLN A O 1
ATOM 714 N N . GLN A 1 91 ? -28.496 -3.317 32.893 1.00 77.00 91 GLN A N 1
ATOM 715 C CA . GLN A 1 91 ? -28.016 -4.683 32.683 1.00 77.00 91 GLN A CA 1
ATOM 716 C C . GLN A 1 91 ? -29.166 -5.693 32.671 1.00 77.00 91 GLN A C 1
ATOM 718 O O . GLN A 1 91 ? -29.196 -6.590 31.825 1.00 77.00 91 GLN A O 1
ATOM 723 N N . GLN A 1 92 ? -30.143 -5.534 33.564 1.00 83.56 92 GLN A N 1
ATOM 724 C CA . GLN A 1 92 ? -31.312 -6.404 33.625 1.00 83.56 92 GLN A CA 1
ATOM 725 C C . GLN A 1 92 ? -32.211 -6.245 32.389 1.00 83.56 92 GLN A C 1
ATOM 727 O O . GLN A 1 92 ? -32.702 -7.244 31.855 1.00 83.56 92 GLN A O 1
ATOM 732 N N . GLU A 1 93 ? -32.354 -5.023 31.870 1.00 85.38 93 GLU A N 1
ATOM 733 C CA . GLU A 1 93 ? -33.025 -4.746 30.593 1.00 85.38 93 GLU A CA 1
ATOM 734 C C . GLU A 1 93 ? -32.300 -5.417 29.410 1.00 85.38 93 GLU A C 1
ATOM 736 O O . GLU A 1 93 ? -32.942 -6.107 28.613 1.00 85.38 93 GLU A O 1
ATOM 741 N N . LYS A 1 94 ? -30.963 -5.322 29.333 1.00 79.25 94 LYS A N 1
ATOM 742 C CA . LYS A 1 94 ? -30.157 -6.001 28.295 1.00 79.25 94 LYS A CA 1
ATOM 743 C C . LYS A 1 94 ? -30.265 -7.527 28.372 1.00 79.25 94 LYS A C 1
ATOM 745 O O . LYS A 1 94 ? -30.479 -8.183 27.352 1.00 79.25 94 LYS A O 1
ATOM 750 N N . LEU A 1 95 ? -30.155 -8.106 29.571 1.00 79.81 95 LEU A N 1
ATOM 751 C CA . LEU A 1 95 ? -30.299 -9.551 29.791 1.00 79.81 95 LEU A CA 1
ATOM 752 C C . LEU A 1 95 ? -31.697 -10.052 29.410 1.00 79.81 95 LEU A C 1
ATOM 754 O O . LEU A 1 95 ? -31.820 -11.135 28.835 1.00 79.81 95 LEU A O 1
ATOM 758 N N . SER A 1 96 ? -32.734 -9.263 29.698 1.00 86.12 96 SER A N 1
ATOM 759 C CA . SER A 1 96 ? -34.110 -9.545 29.281 1.00 86.12 96 SER A CA 1
ATOM 760 C C . SER A 1 96 ? -34.257 -9.511 27.755 1.00 86.12 96 SER A C 1
ATOM 762 O O . SER A 1 96 ? -34.818 -10.437 27.166 1.00 86.12 96 SER A O 1
ATOM 764 N N . GLY A 1 97 ? -33.674 -8.506 27.091 1.00 81.81 97 GLY A N 1
ATOM 765 C CA . GLY A 1 97 ? -33.647 -8.411 25.629 1.00 81.81 97 GLY A CA 1
ATOM 766 C C . GLY A 1 97 ? -32.946 -9.599 24.964 1.00 81.81 97 GLY A C 1
ATOM 767 O O . GLY A 1 97 ? -33.489 -10.196 24.035 1.00 81.81 97 GLY A O 1
ATOM 768 N N . LEU A 1 98 ? -31.782 -10.006 25.484 1.00 76.38 98 LEU A N 1
ATOM 769 C CA . LEU A 1 98 ? -31.052 -11.184 25.000 1.00 76.38 98 LEU A CA 1
ATOM 770 C C . LEU A 1 98 ? -31.833 -12.483 25.209 1.00 76.38 98 LEU A C 1
ATOM 772 O O . LEU A 1 98 ? -31.844 -13.330 24.318 1.00 76.38 98 LEU A O 1
ATOM 776 N N . GLN A 1 99 ? -32.507 -12.633 26.353 1.00 88.25 99 GLN A N 1
ATOM 777 C CA . GLN A 1 99 ? -33.370 -13.785 26.614 1.00 88.25 99 GLN A CA 1
ATOM 778 C C . GLN A 1 99 ? -34.505 -13.860 25.592 1.00 88.25 99 GLN A C 1
ATOM 780 O O . GLN A 1 99 ? -34.692 -14.898 24.963 1.00 88.25 99 GLN A O 1
ATOM 785 N N . LYS A 1 100 ? -35.211 -12.747 25.371 1.00 89.75 100 LYS A N 1
ATOM 786 C CA . LYS A 1 100 ? -36.284 -12.671 24.377 1.00 89.75 100 LYS A CA 1
ATOM 787 C C . LYS A 1 100 ? -35.777 -13.039 22.978 1.00 89.75 100 LYS A C 1
ATOM 789 O O . LYS A 1 100 ? -36.395 -13.849 22.294 1.00 89.75 100 LYS A O 1
ATOM 794 N N . ALA A 1 101 ? -34.621 -12.510 22.582 1.00 77.06 101 ALA A N 1
ATOM 795 C CA . ALA A 1 101 ? -34.012 -12.809 21.290 1.00 77.06 101 ALA A CA 1
ATOM 796 C C . ALA A 1 101 ? -33.543 -14.275 21.169 1.00 77.06 101 ALA A C 1
ATOM 798 O O . ALA A 1 101 ? -33.497 -14.816 20.061 1.00 77.06 101 ALA A O 1
ATOM 799 N N . GLU A 1 102 ? -33.136 -14.920 22.267 1.00 86.62 102 GLU A N 1
ATOM 800 C CA . GLU A 1 102 ? -32.840 -16.359 22.308 1.00 86.62 102 GLU A CA 1
ATOM 801 C C . GLU A 1 102 ? -34.123 -17.180 22.115 1.00 86.62 102 GLU A C 1
ATOM 803 O O . GLU A 1 102 ? -34.138 -18.121 21.318 1.00 86.62 102 GLU A O 1
ATOM 808 N N . ASP A 1 103 ? -35.206 -16.799 22.792 1.00 89.62 103 ASP A N 1
ATOM 809 C CA . ASP A 1 103 ? -36.502 -17.476 22.707 1.00 89.62 103 ASP A CA 1
ATOM 810 C C . ASP A 1 103 ? -37.115 -17.364 21.302 1.00 89.62 103 ASP A C 1
ATOM 812 O O . ASP A 1 103 ? -37.604 -18.357 20.759 1.00 89.62 103 ASP A O 1
ATOM 816 N N . GLU A 1 104 ? -37.003 -16.199 20.659 1.00 88.62 104 GLU A N 1
ATOM 817 C CA . GLU A 1 104 ? -37.399 -15.990 19.260 1.00 88.62 104 GLU A CA 1
ATOM 818 C C . GLU A 1 104 ? -36.595 -16.881 18.296 1.00 88.62 104 GLU A C 1
ATOM 820 O O . GLU A 1 104 ? -37.173 -17.541 17.430 1.00 88.62 104 GLU A O 1
ATOM 825 N N . ALA A 1 105 ? -35.273 -16.985 18.483 1.00 79.62 105 ALA A N 1
ATOM 826 C CA . ALA A 1 105 ? -34.428 -17.863 17.667 1.00 79.62 105 ALA A CA 1
ATOM 827 C C . ALA A 1 105 ? -34.770 -19.352 17.870 1.00 79.62 105 ALA A C 1
ATOM 829 O O . ALA A 1 105 ? -34.772 -20.134 16.917 1.00 79.62 105 ALA A O 1
ATOM 830 N N . ARG A 1 106 ? -35.118 -19.761 19.099 1.00 90.69 106 ARG A N 1
ATOM 831 C CA . ARG A 1 106 ? -35.600 -21.122 19.401 1.00 90.69 106 ARG A CA 1
ATOM 832 C C . ARG A 1 106 ? -36.950 -21.409 18.747 1.00 90.69 106 ARG A C 1
ATOM 834 O O . ARG A 1 106 ? -37.144 -22.512 18.228 1.00 90.69 106 ARG A O 1
ATOM 841 N N . ALA A 1 107 ? -37.865 -20.442 18.756 1.00 92.50 107 ALA A N 1
ATOM 842 C CA . ALA A 1 107 ? -39.156 -20.563 18.087 1.00 92.50 107 ALA A CA 1
ATOM 843 C C . ALA A 1 107 ? -38.976 -20.737 16.570 1.00 92.50 107 ALA A C 1
ATOM 845 O O . ALA A 1 107 ? -39.568 -21.645 15.981 1.00 92.50 107 ALA A O 1
ATOM 846 N N . GLU A 1 108 ? -38.091 -19.946 15.959 1.00 91.12 108 GLU A N 1
ATOM 847 C CA . GLU A 1 108 ? -37.772 -20.040 14.533 1.00 91.12 108 GLU A CA 1
ATOM 848 C C . GLU A 1 108 ? -37.086 -21.366 14.175 1.00 91.12 108 GLU A C 1
ATOM 850 O O . GLU A 1 108 ? -37.475 -22.030 13.213 1.00 91.12 108 GLU A O 1
ATOM 855 N N . LEU A 1 109 ? -36.132 -21.828 14.990 1.00 93.38 109 LEU A N 1
ATOM 856 C CA . LEU A 1 109 ? -35.519 -23.149 14.828 1.00 93.38 109 LEU A CA 1
ATOM 857 C C . LEU A 1 109 ? -36.577 -24.266 14.851 1.00 93.38 109 LEU A C 1
ATOM 859 O O . LEU A 1 109 ? -36.533 -25.177 14.022 1.00 93.38 109 LEU A O 1
ATOM 863 N N . SER A 1 110 ? -37.547 -24.188 15.768 1.00 95.12 110 SER A N 1
ATOM 864 C CA . SER A 1 110 ? -38.647 -25.155 15.842 1.00 95.12 110 SER A CA 1
ATOM 865 C C . SER A 1 110 ? -39.540 -25.106 14.597 1.00 95.12 110 SER A C 1
ATOM 867 O O . SER A 1 110 ? -39.932 -26.156 14.077 1.00 95.12 110 SER A O 1
ATOM 869 N N . ARG A 1 111 ? -39.830 -23.906 14.073 1.00 97.06 111 ARG A N 1
ATOM 870 C CA . ARG A 1 111 ? -40.582 -23.724 12.821 1.00 97.06 111 ARG A CA 1
ATOM 871 C C . ARG A 1 111 ? -39.855 -24.367 11.637 1.00 97.06 111 ARG A C 1
ATOM 873 O O . ARG A 1 111 ? -40.448 -25.192 10.944 1.00 97.06 111 ARG A O 1
ATOM 880 N N . LEU A 1 112 ? -38.566 -24.072 11.462 1.00 91.25 112 LEU A N 1
ATOM 881 C CA . LEU A 1 112 ? -37.740 -24.620 10.380 1.00 91.25 112 LEU A CA 1
ATOM 882 C C . LEU A 1 112 ? -37.633 -26.151 10.444 1.00 91.25 112 LEU A C 1
ATOM 884 O O . LEU A 1 112 ? -37.677 -26.823 9.416 1.00 91.25 112 LEU A O 1
ATOM 888 N N . GLN A 1 113 ? -37.547 -26.728 11.646 1.00 96.06 113 GLN A N 1
ATOM 889 C CA . GLN A 1 113 ? -37.553 -28.184 11.826 1.00 96.06 113 GLN A CA 1
ATOM 890 C C . GLN A 1 113 ? -38.874 -28.823 11.377 1.00 96.06 113 GLN A C 1
ATOM 892 O O . GLN A 1 113 ? -38.853 -29.863 10.715 1.00 96.06 113 GLN A O 1
ATOM 897 N N . LYS A 1 114 ? -40.020 -28.200 11.683 1.00 97.00 114 LYS A N 1
ATOM 898 C CA . LYS A 1 114 ? -41.335 -28.667 11.209 1.00 97.00 114 LYS A CA 1
ATOM 899 C C . LYS A 1 114 ? -41.444 -28.576 9.687 1.00 97.00 114 LYS A C 1
ATOM 901 O O . LYS A 1 114 ? -41.908 -29.523 9.053 1.00 97.00 114 LYS A O 1
ATOM 906 N N . GLU A 1 115 ? -40.964 -27.482 9.099 1.00 95.81 115 GLU A N 1
ATOM 907 C CA . GLU A 1 115 ? -40.911 -27.314 7.642 1.00 95.81 115 GLU A CA 1
ATOM 908 C C . GLU A 1 115 ? -40.020 -28.359 6.977 1.00 95.81 115 GLU A C 1
ATOM 910 O O . GLU A 1 115 ? -40.393 -28.904 5.938 1.00 95.81 115 GLU A O 1
ATOM 915 N N . LYS A 1 116 ? -38.885 -28.707 7.597 1.00 96.06 116 LYS A N 1
ATOM 916 C CA . LYS A 1 116 ? -37.991 -29.748 7.079 1.00 96.06 116 LYS A CA 1
ATOM 917 C C . LYS A 1 116 ? -38.699 -31.096 7.032 1.00 96.06 116 LYS A C 1
ATOM 919 O O . LYS A 1 116 ? -38.642 -31.771 6.009 1.00 96.06 116 LYS A O 1
ATOM 924 N N . ILE A 1 117 ? -39.397 -31.473 8.103 1.00 96.00 117 ILE A N 1
ATOM 925 C CA . ILE A 1 117 ? -40.164 -32.726 8.157 1.00 96.00 117 ILE A CA 1
ATOM 926 C C . ILE A 1 117 ? -41.241 -32.744 7.063 1.00 96.00 117 ILE A C 1
ATOM 928 O O . ILE A 1 117 ? -41.373 -33.733 6.344 1.00 96.00 117 ILE A O 1
ATOM 932 N N . ALA A 1 118 ? -41.969 -31.638 6.882 1.00 95.19 118 ALA A N 1
ATOM 933 C CA . ALA A 1 118 ? -42.959 -31.522 5.813 1.00 95.19 118 ALA A CA 1
ATOM 934 C C . ALA A 1 118 ? -42.322 -31.658 4.417 1.00 95.19 118 ALA A C 1
ATOM 936 O O . ALA A 1 118 ? -42.846 -32.381 3.571 1.00 95.19 118 ALA A O 1
ATOM 937 N N . ALA A 1 119 ? -41.168 -31.027 4.183 1.00 92.94 119 ALA A N 1
ATOM 938 C CA . ALA A 1 119 ? -40.432 -31.119 2.923 1.00 92.94 119 ALA A CA 1
ATOM 939 C C . ALA A 1 119 ? -39.931 -32.545 2.632 1.00 92.94 119 ALA A C 1
ATOM 941 O O . ALA A 1 119 ? -40.033 -32.997 1.490 1.00 92.94 119 ALA A O 1
ATOM 942 N N . VAL A 1 120 ? -39.454 -33.264 3.657 1.00 94.12 120 VAL A N 1
ATOM 943 C CA . VAL A 1 120 ? -39.072 -34.685 3.562 1.00 94.12 120 VAL A CA 1
ATOM 944 C C . VAL A 1 120 ? -40.276 -35.536 3.159 1.00 94.12 120 VAL A C 1
ATOM 946 O O . VAL A 1 120 ? -40.183 -36.297 2.199 1.00 94.12 120 VAL A O 1
ATOM 949 N N . ASN A 1 121 ? -41.425 -35.353 3.817 1.00 95.00 121 ASN A N 1
ATOM 950 C CA . ASN A 1 121 ? -42.650 -36.101 3.507 1.00 95.00 121 ASN A CA 1
ATOM 951 C C . ASN A 1 121 ? -43.177 -35.825 2.089 1.00 95.00 121 ASN A C 1
ATOM 953 O O . ASN A 1 121 ? -43.817 -36.683 1.489 1.00 95.00 121 ASN A O 1
ATOM 957 N N . MET A 1 122 ? -42.897 -34.639 1.543 1.00 95.69 122 MET A N 1
ATOM 958 C CA . MET A 1 122 ? -43.250 -34.259 0.171 1.00 95.69 122 MET A CA 1
ATOM 959 C C . MET A 1 122 ? -42.201 -34.675 -0.875 1.00 95.69 122 MET A C 1
ATOM 961 O O . MET A 1 122 ? -42.368 -34.348 -2.048 1.00 95.69 122 MET A O 1
ATOM 965 N N . GLY A 1 123 ? -41.099 -35.325 -0.482 1.00 93.94 123 GLY A N 1
ATOM 966 C CA . GLY A 1 123 ? -40.014 -35.692 -1.399 1.00 93.94 123 GLY A CA 1
ATOM 967 C C . GLY A 1 123 ? -39.249 -34.497 -1.989 1.00 93.94 123 GLY A C 1
ATOM 968 O O . GLY A 1 123 ? -38.606 -34.628 -3.029 1.00 93.94 123 GLY A O 1
ATOM 969 N N . LYS A 1 124 ? -39.300 -33.314 -1.357 1.00 93.38 124 LYS A N 1
ATOM 970 C CA . LYS A 1 124 ? -38.663 -32.080 -1.853 1.00 93.38 124 LYS A CA 1
ATOM 971 C C . LYS A 1 124 ? -37.197 -31.983 -1.414 1.00 93.38 124 LYS A C 1
ATOM 973 O O . LYS A 1 124 ? -36.851 -31.166 -0.563 1.00 93.38 124 LYS A O 1
ATOM 978 N N . THR A 1 125 ? -36.324 -32.796 -2.003 1.00 85.94 125 THR A N 1
ATOM 979 C CA . THR A 1 125 ? -34.899 -32.919 -1.621 1.00 85.94 125 THR A CA 1
ATOM 980 C C . THR A 1 125 ? -34.123 -31.595 -1.606 1.00 85.94 125 THR A C 1
ATOM 982 O O . THR A 1 125 ? -33.383 -31.345 -0.657 1.00 85.94 125 THR A O 1
ATOM 985 N N . ASN A 1 126 ? -34.323 -30.708 -2.587 1.00 74.12 126 ASN A N 1
ATOM 986 C CA . ASN A 1 126 ? -33.653 -29.396 -2.610 1.00 74.12 126 ASN A CA 1
ATOM 987 C C . ASN A 1 126 ? -34.093 -28.492 -1.448 1.00 74.12 126 ASN A C 1
ATOM 989 O O . ASN A 1 126 ? -33.263 -27.863 -0.796 1.00 74.12 126 ASN A O 1
ATOM 993 N N . LEU A 1 127 ? -35.391 -28.484 -1.130 1.00 82.12 127 LEU A N 1
ATOM 994 C CA . LEU A 1 127 ? -35.920 -27.709 -0.007 1.00 82.12 127 LEU A CA 1
ATOM 995 C C . LEU A 1 127 ? -35.384 -28.229 1.335 1.00 82.12 127 LEU A C 1
ATOM 997 O O . LEU A 1 127 ? -35.100 -27.439 2.230 1.00 82.12 127 LEU A O 1
ATOM 1001 N N . VAL A 1 128 ? -35.196 -29.547 1.468 1.00 84.81 128 VAL A N 1
ATOM 1002 C CA . VAL A 1 128 ? -34.586 -30.153 2.663 1.00 84.81 128 VAL A CA 1
ATOM 1003 C C . VAL A 1 128 ? -33.157 -29.645 2.868 1.00 84.81 128 VAL A C 1
ATOM 1005 O O . VAL A 1 128 ? -32.836 -29.231 3.979 1.00 84.81 128 VAL A O 1
ATOM 1008 N N . LYS A 1 129 ? -32.333 -29.596 1.810 1.00 75.88 129 LYS A N 1
ATOM 1009 C CA . LYS A 1 129 ? -30.965 -29.049 1.886 1.00 75.88 129 LYS A CA 1
ATOM 1010 C C . LYS A 1 129 ? -30.955 -27.579 2.317 1.00 75.88 129 LYS A C 1
ATOM 1012 O O . LYS A 1 129 ? -30.208 -27.208 3.218 1.00 75.88 129 LYS A O 1
ATOM 1017 N N . GLN A 1 130 ? -31.829 -26.756 1.733 1.00 74.94 130 GLN A N 1
ATOM 1018 C CA . GLN A 1 130 ? -31.957 -25.343 2.112 1.00 74.94 130 GLN A CA 1
ATOM 1019 C C . GLN A 1 130 ? -32.379 -25.174 3.580 1.00 74.94 130 GLN A C 1
ATOM 1021 O O . GLN A 1 130 ? -31.852 -24.318 4.292 1.00 74.94 130 GLN A O 1
ATOM 1026 N N . LEU A 1 131 ? -33.315 -25.999 4.057 1.00 83.75 131 LEU A N 1
ATOM 1027 C CA . LEU A 1 131 ? -33.758 -25.976 5.452 1.00 83.75 131 LEU A CA 1
ATOM 1028 C C . LEU A 1 131 ? -32.673 -26.470 6.416 1.00 83.75 131 LEU A C 1
ATOM 1030 O O . LEU A 1 131 ? -32.574 -25.935 7.517 1.00 83.75 131 LEU A O 1
ATOM 1034 N N . ASP A 1 132 ? -31.829 -27.421 6.011 1.00 81.25 132 ASP A N 1
ATOM 1035 C CA . ASP A 1 132 ? -30.689 -27.878 6.814 1.00 81.25 132 ASP A CA 1
ATOM 1036 C C . ASP A 1 132 ? -29.663 -26.774 7.068 1.00 81.25 132 ASP A C 1
ATOM 1038 O O . ASP A 1 132 ? -29.228 -26.593 8.209 1.00 81.25 132 ASP A O 1
ATOM 1042 N N . ILE A 1 133 ? -29.353 -25.973 6.046 1.00 71.38 133 ILE A N 1
ATOM 1043 C CA . ILE A 1 133 ? -28.480 -24.801 6.184 1.00 71.38 133 ILE A CA 1
ATOM 1044 C C . ILE A 1 133 ? -29.104 -23.787 7.153 1.00 71.38 133 ILE A C 1
ATOM 1046 O O . ILE A 1 133 ? -28.459 -23.371 8.116 1.00 71.38 133 ILE A O 1
ATOM 1050 N N . LYS A 1 134 ? -30.388 -23.442 6.973 1.00 77.62 134 LYS A N 1
ATOM 1051 C CA . LYS A 1 134 ? -31.094 -22.505 7.869 1.00 77.62 134 LYS A CA 1
ATOM 1052 C C . LYS A 1 134 ? -31.128 -22.995 9.321 1.00 77.62 134 LYS A C 1
ATOM 1054 O O . LYS A 1 134 ? -30.932 -22.207 10.243 1.00 77.62 134 LYS A O 1
ATOM 1059 N N . ILE A 1 135 ? -31.345 -24.293 9.534 1.00 86.00 135 ILE A N 1
ATOM 1060 C CA . ILE A 1 135 ? -31.323 -24.922 10.862 1.00 86.00 135 ILE A CA 1
ATOM 1061 C C . ILE A 1 135 ? -29.928 -24.837 11.489 1.00 86.00 135 ILE A C 1
ATOM 1063 O O . ILE A 1 135 ? -29.823 -24.538 12.680 1.00 86.00 135 ILE A O 1
ATOM 1067 N N . ALA A 1 136 ? -28.866 -25.097 10.721 1.00 74.62 136 ALA A N 1
ATOM 1068 C CA . ALA A 1 136 ? -27.491 -24.989 11.206 1.00 74.62 136 ALA A CA 1
ATOM 1069 C C . ALA A 1 136 ? -27.167 -23.554 11.649 1.00 74.62 136 ALA A C 1
ATOM 1071 O O . ALA A 1 136 ? -26.691 -23.360 12.766 1.00 74.62 136 ALA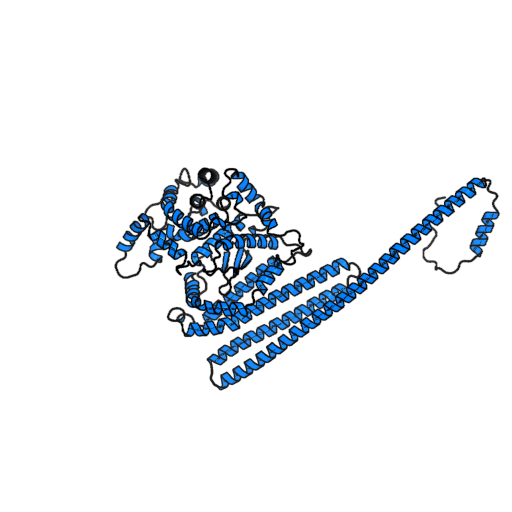 A O 1
ATOM 1072 N N . ILE A 1 137 ? -27.535 -22.556 10.837 1.00 69.94 137 ILE A N 1
ATOM 1073 C CA . ILE A 1 137 ? -27.372 -21.129 11.158 1.00 69.94 137 ILE A CA 1
ATOM 1074 C C . ILE A 1 137 ? -28.080 -20.776 12.470 1.00 69.94 137 ILE A C 1
ATOM 1076 O O . ILE A 1 137 ? -27.469 -20.203 13.370 1.00 69.94 137 ILE A O 1
ATOM 1080 N N . GLN A 1 138 ? -29.352 -21.163 12.623 1.00 82.69 138 GLN A N 1
ATOM 1081 C CA . GLN A 1 138 ? -30.112 -20.847 13.837 1.00 82.69 138 GLN A CA 1
ATOM 1082 C C . GLN A 1 138 ? -29.532 -21.511 15.092 1.00 82.69 138 GLN A C 1
ATOM 1084 O O . GLN A 1 138 ? -29.519 -20.905 16.163 1.00 82.69 138 GLN A O 1
ATOM 1089 N N . LYS A 1 139 ? -28.997 -22.734 14.979 1.00 81.56 139 LYS A N 1
ATOM 1090 C CA . LYS A 1 139 ? -28.294 -23.389 16.095 1.00 81.56 139 LYS A CA 1
ATOM 1091 C C . LYS A 1 139 ? -27.050 -22.609 16.520 1.00 81.56 139 LYS A C 1
ATOM 1093 O O . LYS A 1 139 ? -26.850 -22.427 17.721 1.00 81.56 139 LYS A O 1
ATOM 1098 N N . THR A 1 140 ? -26.251 -22.138 15.564 1.00 71.19 140 THR A N 1
ATOM 1099 C CA . THR A 1 140 ? -25.070 -21.306 15.839 1.00 71.19 140 THR A CA 1
ATOM 1100 C C . THR A 1 140 ? -25.466 -19.998 16.518 1.00 71.19 140 THR A C 1
ATOM 1102 O O . THR A 1 140 ? -24.890 -19.647 17.544 1.00 71.19 140 THR A O 1
ATOM 1105 N N . LEU A 1 141 ? -26.516 -19.333 16.027 1.00 69.69 141 LEU A N 1
ATOM 1106 C CA . LEU A 1 141 ? -27.011 -18.077 16.594 1.00 69.69 141 LEU A CA 1
ATOM 1107 C C . LEU A 1 141 ? -27.472 -18.238 18.056 1.00 69.69 141 LEU A C 1
ATOM 1109 O O . LEU A 1 141 ? -27.174 -17.404 18.910 1.00 69.69 141 LEU A O 1
ATOM 1113 N N . ILE A 1 142 ? -28.169 -19.337 18.370 1.00 79.38 142 ILE A N 1
ATOM 1114 C CA . ILE A 1 142 ? -28.568 -19.676 19.747 1.00 79.38 142 ILE A CA 1
ATOM 1115 C C . ILE A 1 142 ? -27.334 -19.928 20.627 1.00 79.38 142 ILE A C 1
ATOM 1117 O O . ILE A 1 142 ? -27.296 -19.474 21.773 1.00 79.38 142 ILE A O 1
ATOM 1121 N N . ALA A 1 143 ? -26.323 -20.639 20.116 1.00 74.00 143 ALA A N 1
ATOM 1122 C CA . ALA A 1 143 ? -25.094 -20.914 20.858 1.00 74.00 143 ALA A CA 1
ATOM 1123 C C . ALA A 1 143 ? -24.317 -19.626 21.186 1.00 74.00 143 ALA A C 1
ATOM 1125 O O . ALA A 1 143 ? -23.948 -19.433 22.346 1.00 74.00 143 ALA A O 1
ATOM 1126 N N . GLN A 1 144 ? -24.157 -18.726 20.210 1.00 66.81 144 GLN A N 1
ATOM 1127 C CA . GLN A 1 144 ? -23.521 -17.414 20.390 1.00 66.81 144 GLN A CA 1
ATOM 1128 C C . GLN A 1 144 ? -24.275 -16.560 21.419 1.00 66.81 144 GLN A C 1
ATOM 1130 O O . GLN A 1 144 ? -23.680 -16.091 22.387 1.00 66.81 144 GLN A O 1
ATOM 1135 N N . LYS A 1 145 ? -25.608 -16.441 21.306 1.00 77.38 145 LYS A N 1
ATOM 1136 C CA . LYS A 1 145 ? -26.433 -15.709 22.292 1.00 77.38 145 LYS A CA 1
ATOM 1137 C C . LYS A 1 145 ? -26.278 -16.267 23.711 1.00 77.38 145 LYS A C 1
ATOM 1139 O O . LYS A 1 145 ? -26.199 -15.506 24.677 1.00 77.38 145 LYS A O 1
ATOM 1144 N N . LYS A 1 146 ? -26.188 -17.594 23.854 1.00 77.62 146 LYS A N 1
ATOM 1145 C CA . LYS A 1 146 ? -25.958 -18.255 25.147 1.00 77.62 146 LYS A CA 1
ATOM 1146 C C . LYS A 1 146 ? -24.561 -17.960 25.710 1.00 77.62 146 LYS A C 1
ATOM 1148 O O . LYS A 1 146 ? -24.437 -17.743 26.920 1.00 77.62 146 LYS A O 1
ATOM 1153 N N . GLN A 1 147 ? -23.527 -17.954 24.867 1.00 70.19 147 GLN A N 1
ATOM 1154 C CA . GLN A 1 147 ? -22.166 -17.571 25.260 1.00 70.19 147 GLN A CA 1
ATOM 1155 C C . GLN A 1 147 ? -22.124 -16.115 25.725 1.00 70.19 147 GLN A C 1
ATOM 1157 O O . GLN A 1 147 ? -21.697 -15.868 26.850 1.00 70.19 147 GLN A O 1
ATOM 1162 N N . LEU A 1 148 ? -22.691 -15.192 24.947 1.00 67.81 148 LEU A N 1
ATOM 1163 C CA . LEU A 1 148 ? -22.776 -13.769 25.280 1.00 67.81 148 LEU A CA 1
ATOM 1164 C C . LEU A 1 148 ? -23.475 -13.530 26.625 1.00 67.81 148 LEU A C 1
ATOM 1166 O O . LEU A 1 148 ? -22.976 -12.815 27.492 1.00 67.81 148 LEU A O 1
ATOM 1170 N N . LYS A 1 149 ? -24.606 -14.204 26.855 1.00 77.94 149 LYS A N 1
ATOM 1171 C CA . LYS A 1 149 ? -25.333 -14.149 28.130 1.00 77.94 149 LYS A CA 1
ATOM 1172 C C . LYS A 1 149 ? -24.497 -14.665 29.309 1.00 77.94 149 LYS A C 1
ATOM 1174 O O . LYS A 1 149 ? -24.603 -14.139 30.416 1.00 77.94 149 LYS A O 1
ATOM 1179 N N . THR A 1 150 ? -23.694 -15.706 29.088 1.00 74.00 150 THR A N 1
ATOM 1180 C CA . THR A 1 150 ? -22.794 -16.274 30.106 1.00 74.00 150 THR A CA 1
ATOM 1181 C C . THR A 1 150 ? -21.634 -15.327 30.396 1.00 74.00 150 THR A C 1
ATOM 1183 O O . THR A 1 150 ? -21.304 -15.117 31.563 1.00 74.00 150 THR A O 1
ATOM 1186 N N . LEU A 1 151 ? -21.067 -14.713 29.356 1.00 67.38 151 LEU A N 1
ATOM 1187 C CA . LEU A 1 151 ? -20.004 -13.723 29.466 1.00 67.38 151 LEU A CA 1
ATOM 1188 C C . LEU A 1 151 ? -20.473 -12.511 30.272 1.00 67.38 151 LEU A C 1
ATOM 1190 O O . LEU A 1 151 ? -19.837 -12.186 31.268 1.00 67.38 151 LEU A O 1
ATOM 1194 N N . ILE A 1 152 ? -21.630 -11.930 29.924 1.00 69.00 152 ILE A N 1
ATOM 1195 C CA . ILE A 1 152 ? -22.232 -10.814 30.671 1.00 69.00 152 ILE A CA 1
ATOM 1196 C C . ILE A 1 152 ? -22.358 -11.187 32.148 1.00 69.00 152 ILE A C 1
ATOM 1198 O O . ILE A 1 152 ? -21.795 -10.505 32.990 1.00 69.00 152 ILE A O 1
ATOM 1202 N N . LYS A 1 153 ? -22.987 -12.325 32.475 1.00 73.38 153 LYS A N 1
ATOM 1203 C CA . LYS A 1 153 ? -23.121 -12.775 33.873 1.00 73.38 153 LYS A CA 1
ATOM 1204 C C . LYS A 1 153 ? -21.783 -12.933 34.598 1.00 73.38 153 LYS A C 1
ATOM 1206 O O . LYS A 1 153 ? -21.693 -12.589 35.771 1.00 73.38 153 LYS A O 1
ATOM 1211 N N . THR A 1 154 ? -20.775 -13.480 33.921 1.00 70.12 154 THR A N 1
ATOM 1212 C CA . THR A 1 154 ? -19.455 -13.743 34.513 1.00 70.12 154 THR A CA 1
ATOM 1213 C C . THR A 1 154 ? -18.716 -12.441 34.787 1.00 70.12 154 THR A C 1
ATOM 1215 O O . THR A 1 154 ? -18.180 -12.265 35.876 1.00 70.12 154 THR A O 1
ATOM 1218 N N . VAL A 1 155 ? -18.732 -11.509 33.833 1.00 64.00 155 VAL A N 1
ATOM 1219 C CA . VAL A 1 155 ? -18.082 -10.207 33.994 1.00 64.00 155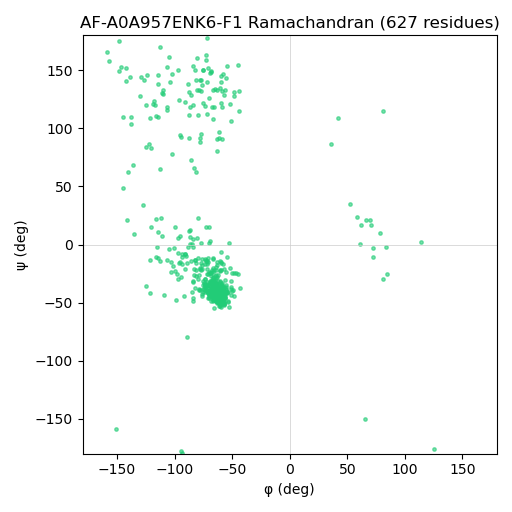 VAL A CA 1
ATOM 1220 C C . VAL A 1 155 ? -18.785 -9.377 35.067 1.00 64.00 155 VAL A C 1
ATOM 1222 O O . VAL A 1 155 ? -18.112 -8.803 35.918 1.00 64.00 155 VAL A O 1
ATOM 1225 N N . THR A 1 156 ? -20.122 -9.377 35.103 1.00 66.88 156 THR A N 1
ATOM 1226 C CA . THR A 1 156 ? -20.878 -8.680 36.155 1.00 66.88 156 THR A CA 1
ATOM 1227 C C . THR A 1 156 ? -20.622 -9.289 37.535 1.00 66.88 156 THR A C 1
ATOM 1229 O O . THR A 1 156 ? -20.454 -8.551 38.499 1.00 66.88 156 THR A O 1
ATOM 1232 N N . GLY A 1 157 ? -20.544 -10.621 37.637 1.00 66.69 157 GLY A N 1
ATOM 1233 C CA . GLY A 1 157 ? -20.208 -11.308 38.888 1.00 66.69 157 GLY A CA 1
ATOM 1234 C C . GLY A 1 157 ? -18.790 -10.995 39.370 1.00 66.69 157 GLY A C 1
ATOM 1235 O O . GLY A 1 157 ? -18.604 -10.632 40.524 1.00 66.69 157 GLY A O 1
ATOM 1236 N N . ALA A 1 158 ? -17.800 -11.036 38.475 1.00 59.25 158 ALA A N 1
ATOM 1237 C CA . ALA A 1 158 ? -16.413 -10.714 38.812 1.00 59.25 158 ALA A CA 1
ATOM 1238 C C . ALA A 1 158 ? -16.235 -9.241 39.222 1.00 59.25 158 ALA A C 1
ATOM 1240 O O . ALA A 1 158 ? -15.517 -8.948 40.175 1.00 59.25 158 ALA A O 1
ATOM 1241 N N . ALA A 1 159 ? -16.924 -8.319 38.544 1.00 58.03 159 ALA A N 1
ATOM 1242 C CA . ALA A 1 159 ? -16.991 -6.910 38.924 1.00 58.03 159 ALA A CA 1
ATOM 1243 C C . ALA A 1 159 ? -17.598 -6.714 40.327 1.00 58.03 159 ALA A C 1
ATOM 1245 O O . ALA A 1 159 ? -17.133 -5.871 41.094 1.00 58.03 159 ALA A O 1
ATOM 1246 N N . TYR A 1 160 ? -18.607 -7.519 40.672 1.00 59.44 160 TYR A N 1
ATOM 1247 C CA . TYR A 1 160 ? -19.284 -7.493 41.967 1.00 59.44 160 TYR A CA 1
ATOM 1248 C C . TYR A 1 160 ? -18.413 -8.031 43.108 1.00 59.44 160 TYR A C 1
ATOM 1250 O O . TYR A 1 160 ? -18.298 -7.396 44.155 1.00 59.44 160 TYR A O 1
ATOM 1258 N N . ASP A 1 161 ? -17.760 -9.173 42.894 1.00 53.88 161 ASP A N 1
ATOM 1259 C CA . ASP A 1 161 ? -16.888 -9.796 43.893 1.00 53.88 161 ASP A CA 1
ATOM 1260 C C . ASP A 1 161 ? -15.639 -8.940 44.157 1.00 53.88 161 ASP A C 1
ATOM 1262 O O . ASP A 1 161 ? -15.194 -8.826 45.299 1.00 53.88 161 ASP A O 1
ATOM 1266 N N . TYR A 1 162 ? -15.112 -8.262 43.129 1.00 50.53 162 TYR A N 1
ATOM 1267 C CA . TYR A 1 162 ? -13.999 -7.319 43.281 1.00 50.53 162 TYR A CA 1
ATOM 1268 C C . TYR A 1 162 ? -14.408 -6.068 44.086 1.00 50.53 162 TYR A C 1
ATOM 1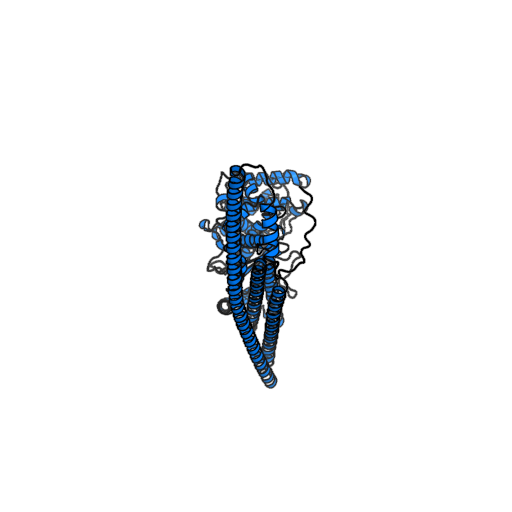270 O O . TYR A 1 162 ? -13.614 -5.554 44.871 1.00 50.53 162 TYR A O 1
ATOM 1278 N N . TYR A 1 163 ? -15.662 -5.614 43.963 1.00 49.91 163 TYR A N 1
ATOM 1279 C CA . TYR A 1 163 ? -16.199 -4.484 44.734 1.00 49.91 163 TYR A CA 1
ATOM 1280 C C . TYR A 1 163 ? -16.320 -4.775 46.239 1.00 49.91 163 TYR A C 1
ATOM 1282 O O . TYR A 1 163 ? -16.206 -3.863 47.052 1.00 49.91 163 TYR A O 1
ATOM 1290 N N . LEU A 1 164 ? -16.511 -6.041 46.625 1.00 52.09 164 LEU A N 1
ATOM 1291 C CA . LEU A 1 164 ? -16.621 -6.454 48.029 1.00 52.09 164 LEU A CA 1
ATOM 1292 C C . LEU A 1 164 ? -15.266 -6.650 48.731 1.00 52.09 164 LEU A C 1
ATOM 1294 O O . LEU A 1 164 ? -15.240 -6.773 49.954 1.00 52.09 164 LEU A O 1
ATOM 1298 N N . LEU A 1 165 ? -14.156 -6.702 47.987 1.00 49.19 165 LEU A N 1
ATOM 1299 C CA . LEU A 1 165 ? -12.843 -7.083 48.522 1.00 49.19 165 LEU A CA 1
ATOM 1300 C C . LEU A 1 165 ? -11.875 -5.908 48.758 1.00 49.19 165 LEU A C 1
ATOM 1302 O O . LEU A 1 165 ? -10.902 -6.086 49.488 1.00 49.19 165 LEU A O 1
ATOM 1306 N N . GLU A 1 166 ? -12.125 -4.711 48.214 1.00 47.56 166 GLU A N 1
ATOM 1307 C CA . GLU A 1 166 ? -11.254 -3.535 48.403 1.00 47.56 166 GLU A CA 1
ATOM 1308 C C . GLU A 1 166 ? -12.011 -2.341 49.024 1.00 47.56 166 GLU A C 1
ATOM 1310 O O . GLU A 1 166 ? -12.451 -1.424 48.333 1.00 47.56 166 GLU A O 1
ATOM 1315 N N . GLU A 1 167 ? -12.094 -2.284 50.359 1.00 48.44 167 GLU A N 1
ATOM 1316 C CA . GLU A 1 167 ? -12.628 -1.130 51.119 1.00 48.44 167 GLU A CA 1
ATOM 1317 C C . GLU A 1 167 ? -11.724 0.135 51.084 1.00 48.44 167 GLU A C 1
ATOM 1319 O O . GLU A 1 167 ? -11.903 1.058 51.876 1.00 48.44 167 GLU A O 1
ATOM 1324 N N . GLY A 1 168 ? -10.746 0.229 50.172 1.00 48.50 168 GLY A N 1
ATOM 1325 C CA . GLY A 1 168 ? -9.671 1.235 50.250 1.00 48.50 168 GLY A CA 1
ATOM 1326 C C . GLY A 1 168 ? -9.503 2.216 49.082 1.00 48.50 168 GLY A C 1
ATOM 1327 O O . GLY A 1 168 ? -8.780 3.195 49.243 1.00 48.50 168 GLY A O 1
ATOM 1328 N N . SER A 1 169 ? -10.117 2.002 47.914 1.00 48.09 169 SER A N 1
ATOM 1329 C CA . SER A 1 169 ? -9.742 2.733 46.683 1.00 48.09 169 SER A CA 1
ATOM 1330 C C . SER A 1 169 ? -10.931 3.038 45.760 1.00 48.09 169 SER A C 1
ATOM 1332 O O . SER A 1 169 ? -10.871 2.836 44.547 1.00 48.09 169 SER A O 1
ATOM 1334 N N . GLN A 1 170 ? -12.027 3.573 46.313 1.00 53.41 170 GLN A N 1
ATOM 1335 C CA . GLN A 1 170 ? -13.285 3.794 45.577 1.00 53.41 170 GLN A CA 1
ATOM 1336 C C . GLN A 1 170 ? -13.132 4.553 44.238 1.00 53.41 170 GLN A C 1
ATOM 1338 O O . GLN A 1 170 ? -13.859 4.254 43.293 1.00 53.41 170 GLN A O 1
ATOM 1343 N N . GLY A 1 171 ? -12.163 5.470 44.111 1.00 54.88 171 GLY A N 1
ATOM 1344 C CA . GLY A 1 171 ? -11.893 6.187 42.855 1.00 54.88 171 GLY A CA 1
ATOM 1345 C C . GLY A 1 171 ? -11.201 5.348 41.771 1.00 54.88 171 GLY A C 1
ATOM 1346 O O . GLY A 1 171 ? -11.574 5.420 40.602 1.00 54.88 171 GLY A O 1
ATOM 1347 N N . GLU A 1 172 ? -10.226 4.513 42.139 1.00 50.84 172 GLU A N 1
ATOM 1348 C CA . GLU A 1 172 ? -9.529 3.636 41.184 1.00 50.84 172 GLU A CA 1
ATOM 1349 C C . GLU A 1 172 ? -10.428 2.467 40.759 1.00 50.84 172 GLU A C 1
ATOM 1351 O O . GLU A 1 172 ? -10.427 2.044 39.603 1.00 50.84 172 GLU A O 1
ATOM 1356 N N . LEU A 1 173 ? -11.261 1.991 41.684 1.00 52.06 173 LEU A N 1
ATOM 1357 C CA . LEU A 1 173 ? -12.222 0.923 41.452 1.00 52.06 173 LEU A CA 1
ATOM 1358 C C . LEU A 1 173 ? -13.377 1.355 40.536 1.00 52.06 173 LEU A C 1
ATOM 1360 O O . LEU A 1 173 ? -13.724 0.616 39.617 1.00 52.06 173 LEU A O 1
ATOM 1364 N N . ALA A 1 174 ? -13.946 2.550 40.736 1.00 50.41 174 ALA A N 1
ATOM 1365 C CA . ALA A 1 174 ? -14.973 3.095 39.844 1.00 50.41 174 ALA A CA 1
ATOM 1366 C C . ALA A 1 174 ? -14.452 3.248 38.406 1.00 50.41 174 ALA A C 1
ATOM 1368 O O . ALA A 1 174 ? -15.146 2.879 37.458 1.00 50.41 174 ALA A O 1
ATOM 1369 N N . GLN A 1 175 ? -13.201 3.695 38.243 1.00 53.22 175 GLN A N 1
ATOM 1370 C CA . GLN A 1 175 ? -12.553 3.766 36.933 1.00 53.22 175 GLN A CA 1
ATOM 1371 C C . GLN A 1 175 ? -12.345 2.371 36.325 1.00 53.22 175 GLN A C 1
ATOM 1373 O O . GLN A 1 175 ? -12.675 2.162 35.162 1.00 53.22 175 GLN A O 1
ATOM 1378 N N . ARG A 1 176 ? -11.882 1.383 37.106 1.00 51.47 176 ARG A N 1
ATOM 1379 C CA . ARG A 1 176 ? -11.714 -0.001 36.624 1.00 51.47 176 ARG A CA 1
ATOM 1380 C C . ARG A 1 176 ? -13.038 -0.656 36.228 1.00 51.47 176 ARG A C 1
ATOM 1382 O O . ARG A 1 176 ? -13.071 -1.376 35.236 1.00 51.47 176 ARG A O 1
ATOM 1389 N N . LEU A 1 177 ? -14.120 -0.411 36.967 1.00 47.97 177 LEU A N 1
ATOM 1390 C CA . LEU A 1 177 ? -15.461 -0.905 36.632 1.00 47.97 177 LEU A CA 1
ATOM 1391 C C . LEU A 1 177 ? -16.006 -0.247 35.360 1.00 47.97 177 LEU A C 1
ATOM 1393 O O . LEU A 1 177 ? -16.563 -0.939 34.510 1.00 47.97 177 LEU A O 1
ATOM 1397 N N . PHE A 1 178 ? -15.790 1.060 35.198 1.00 54.62 178 PHE A N 1
ATOM 1398 C CA . PHE A 1 178 ? -16.109 1.783 33.968 1.00 54.62 178 PHE A CA 1
ATOM 1399 C C . PHE A 1 178 ? -15.310 1.251 32.766 1.00 54.62 178 PHE A C 1
ATOM 1401 O O . PHE A 1 178 ? -15.861 1.064 31.680 1.00 54.62 178 PHE A O 1
ATOM 1408 N N . ASP A 1 179 ? -14.026 0.943 32.954 1.00 50.41 179 ASP A N 1
ATOM 1409 C CA . ASP A 1 179 ? -13.173 0.369 31.911 1.00 50.41 179 ASP A CA 1
ATOM 1410 C C . ASP A 1 179 ? -13.606 -1.067 31.550 1.00 50.41 179 ASP A C 1
ATOM 1412 O O . ASP A 1 179 ? -13.637 -1.421 30.368 1.00 50.41 179 ASP A O 1
ATOM 1416 N N . LEU A 1 180 ? -14.005 -1.878 32.537 1.00 49.53 180 LEU A N 1
ATOM 1417 C CA . LEU A 1 180 ? -14.489 -3.250 32.338 1.00 49.53 180 LEU A CA 1
ATOM 1418 C C . LEU A 1 180 ? -15.852 -3.287 31.625 1.00 49.53 180 LEU A C 1
ATOM 1420 O O . LEU A 1 180 ? -16.051 -4.105 30.726 1.00 49.53 180 LEU A O 1
ATOM 1424 N N . ASP A 1 181 ? -16.778 -2.391 31.981 1.00 49.91 181 ASP A N 1
ATOM 1425 C CA . ASP A 1 181 ? -18.079 -2.252 31.312 1.00 49.91 181 ASP A CA 1
ATOM 1426 C C . ASP A 1 181 ? -17.898 -1.780 29.860 1.00 49.91 181 ASP A C 1
ATOM 1428 O O . ASP A 1 181 ? -18.473 -2.362 28.939 1.00 49.91 181 ASP A O 1
ATOM 1432 N N . ASN A 1 182 ? -16.988 -0.828 29.621 1.00 50.84 182 ASN A N 1
ATOM 1433 C CA . ASN A 1 182 ? -16.613 -0.409 28.269 1.00 50.84 182 ASN A CA 1
ATOM 1434 C C . ASN A 1 182 ? -15.977 -1.544 27.454 1.00 50.84 182 ASN A C 1
ATOM 1436 O O . ASN A 1 182 ? -16.319 -1.713 26.286 1.00 50.84 182 ASN A O 1
ATOM 1440 N N . GLN A 1 183 ? -15.069 -2.336 28.032 1.00 49.38 183 GLN A N 1
ATOM 1441 C CA . GLN A 1 183 ? -14.495 -3.504 27.350 1.00 49.38 183 GLN A CA 1
ATOM 1442 C C . GLN A 1 183 ? -15.562 -4.557 27.030 1.00 49.38 183 GLN A C 1
ATOM 1444 O O . GLN A 1 183 ? -15.587 -5.094 25.924 1.00 49.38 183 GLN A O 1
ATOM 1449 N N . THR A 1 184 ? -16.477 -4.809 27.965 1.00 47.56 184 THR A N 1
ATOM 1450 C CA . THR A 1 184 ? -17.570 -5.775 27.795 1.00 47.56 184 THR A CA 1
ATOM 1451 C C . THR A 1 184 ? -18.535 -5.329 26.706 1.00 47.56 184 THR A C 1
ATOM 1453 O O . THR A 1 184 ? -18.868 -6.120 25.828 1.00 47.56 184 THR A O 1
ATOM 1456 N N . GLN A 1 185 ? -18.928 -4.052 26.699 1.00 51.09 185 GLN A N 1
ATOM 1457 C CA . GLN A 1 185 ? -19.771 -3.488 25.650 1.00 51.09 185 GLN A CA 1
ATOM 1458 C C . GLN A 1 185 ? -19.081 -3.549 24.282 1.00 51.09 185 GLN A C 1
ATOM 1460 O O . GLN A 1 185 ? -19.719 -3.924 23.306 1.00 51.09 185 GLN A O 1
ATOM 1465 N N . ARG A 1 186 ? -17.767 -3.297 24.211 1.00 52.47 186 ARG A N 1
ATOM 1466 C CA . ARG A 1 186 ? -16.990 -3.418 22.964 1.00 52.47 186 ARG A CA 1
ATOM 1467 C C . ARG A 1 186 ? -16.949 -4.854 22.436 1.00 52.47 186 ARG A C 1
ATOM 1469 O O . ARG A 1 186 ? -17.084 -5.047 21.232 1.00 52.47 186 ARG A O 1
ATOM 1476 N N . ILE A 1 187 ? -16.796 -5.853 23.309 1.00 49.75 187 ILE A N 1
ATOM 1477 C CA . ILE A 1 187 ? -16.864 -7.273 22.921 1.00 49.75 187 ILE A CA 1
ATOM 1478 C C . ILE A 1 187 ? -18.270 -7.6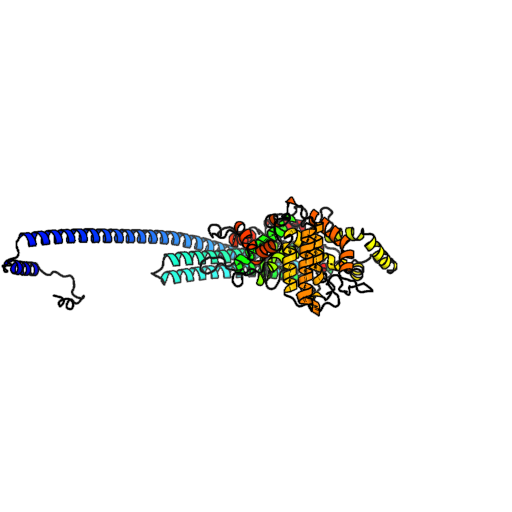18 22.418 1.00 49.75 187 ILE A C 1
ATOM 1480 O O . ILE A 1 187 ? -18.398 -8.227 21.359 1.00 49.75 187 ILE A O 1
ATOM 1484 N N . ILE A 1 188 ? -19.314 -7.172 23.127 1.00 49.59 188 ILE A N 1
ATOM 1485 C CA . ILE A 1 188 ? -20.714 -7.373 22.727 1.00 49.59 188 ILE A CA 1
ATOM 1486 C C . ILE A 1 188 ? -20.989 -6.749 21.353 1.00 49.59 188 ILE A C 1
ATOM 1488 O O . ILE A 1 188 ? -21.592 -7.406 20.506 1.00 49.59 188 ILE A O 1
ATOM 1492 N N . ASP A 1 189 ? -20.544 -5.516 21.110 1.00 51.22 189 ASP A N 1
ATOM 1493 C CA . ASP A 1 189 ? -20.768 -4.809 19.846 1.00 51.22 189 ASP A CA 1
ATOM 1494 C C . ASP A 1 189 ? -20.032 -5.504 18.690 1.00 51.22 189 ASP A C 1
ATOM 1496 O O . ASP A 1 189 ? -20.613 -5.725 17.627 1.00 51.22 189 ASP A O 1
ATOM 1500 N N . CYS A 1 190 ? -18.790 -5.946 18.917 1.00 49.34 190 CYS A N 1
ATOM 1501 C CA . CYS A 1 190 ? -18.025 -6.696 17.921 1.00 49.34 190 CYS A CA 1
ATOM 1502 C C . CYS A 1 190 ? -18.667 -8.055 17.616 1.00 49.34 190 CYS A C 1
ATOM 1504 O O . CYS A 1 190 ? -18.868 -8.383 16.451 1.00 49.34 190 CYS A O 1
ATOM 1506 N N . GLU A 1 191 ? -19.043 -8.840 18.630 1.00 54.69 191 GLU A N 1
ATOM 1507 C CA . GLU A 1 191 ? -19.714 -10.129 18.417 1.00 54.69 191 GLU A CA 1
ATOM 1508 C C . GLU A 1 191 ? -21.080 -9.965 17.743 1.00 54.69 191 GLU A C 1
ATOM 1510 O O . GLU A 1 191 ? -21.445 -10.772 16.890 1.00 54.69 191 GLU A O 1
ATOM 1515 N N . THR A 1 192 ? -21.817 -8.901 18.066 1.00 52.62 192 THR A N 1
ATOM 1516 C CA . THR A 1 192 ? -23.116 -8.601 17.449 1.00 52.62 192 THR A CA 1
ATOM 1517 C C . THR A 1 192 ? -22.962 -8.243 15.976 1.00 52.62 192 THR A C 1
ATOM 1519 O O . THR A 1 192 ? -23.746 -8.714 15.145 1.00 52.62 192 THR A O 1
ATOM 1522 N N . VAL A 1 193 ? -21.942 -7.459 15.621 1.00 52.56 193 VAL A N 1
ATOM 1523 C CA . VAL A 1 193 ? -21.668 -7.143 14.217 1.00 52.56 193 VAL A CA 1
ATOM 1524 C C . VAL A 1 193 ? -21.168 -8.370 13.469 1.00 52.56 193 VAL A C 1
ATOM 1526 O O . VAL A 1 193 ? -21.653 -8.642 12.376 1.00 52.56 193 VAL A O 1
ATOM 1529 N N . LEU A 1 194 ? -20.283 -9.167 14.062 1.00 55.12 194 LEU A N 1
ATOM 1530 C CA . LEU A 1 194 ? -19.805 -10.405 13.450 1.00 55.12 194 LEU A CA 1
ATOM 1531 C C . LEU A 1 194 ? -20.936 -11.411 13.223 1.00 55.12 194 LEU A C 1
ATOM 1533 O O . LEU A 1 194 ? -21.029 -11.997 12.146 1.00 55.12 194 LEU A O 1
ATOM 1537 N N . ALA A 1 195 ? -21.841 -11.556 14.190 1.00 54.69 195 ALA A N 1
ATOM 1538 C CA . ALA A 1 195 ? -23.038 -12.374 14.041 1.00 54.69 195 ALA A CA 1
ATOM 1539 C C . ALA A 1 195 ? -23.979 -11.817 12.959 1.00 54.69 195 ALA A C 1
ATOM 1541 O O . ALA A 1 195 ? -24.572 -12.590 12.209 1.00 54.69 195 ALA A O 1
ATOM 1542 N N . SER A 1 196 ? -24.092 -10.491 12.834 1.00 53.34 196 SER A N 1
ATOM 1543 C CA . SER A 1 196 ? -24.913 -9.835 11.8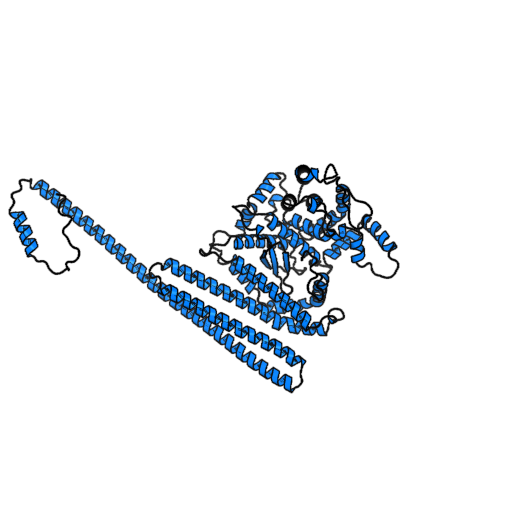06 1.00 53.34 196 SER A CA 1
ATOM 1544 C C . SER A 1 196 ? -24.313 -9.972 10.406 1.00 53.34 196 SER A C 1
ATOM 1546 O O . SER A 1 196 ? -25.043 -10.242 9.457 1.00 53.34 196 SER A O 1
ATOM 1548 N N . LEU A 1 197 ? -22.990 -9.860 10.276 1.00 54.47 197 LEU A N 1
ATOM 1549 C CA . LEU A 1 197 ? -22.241 -10.147 9.053 1.00 54.47 197 LEU A CA 1
ATOM 1550 C C . LEU A 1 197 ? -22.451 -11.600 8.640 1.00 54.47 197 LEU A C 1
ATOM 1552 O O . LEU A 1 197 ? -22.939 -11.846 7.544 1.00 54.47 197 LEU A O 1
ATOM 1556 N N . GLN A 1 198 ? -22.197 -12.555 9.539 1.00 59.00 198 GLN A N 1
ATOM 1557 C CA . GLN A 1 198 ? -22.414 -13.980 9.279 1.00 59.00 198 GLN A CA 1
ATOM 1558 C C . GLN A 1 198 ? -23.866 -14.275 8.883 1.00 59.00 198 GLN A C 1
ATOM 1560 O O . GLN A 1 198 ? -24.106 -14.983 7.908 1.00 59.00 198 GLN A O 1
ATOM 1565 N N . ALA A 1 199 ? -24.844 -13.714 9.598 1.00 56.19 199 ALA A N 1
ATOM 1566 C CA . ALA A 1 199 ? -26.257 -13.940 9.322 1.00 56.19 199 ALA A CA 1
ATOM 1567 C C . ALA A 1 199 ? -26.701 -13.327 7.988 1.00 56.19 199 ALA A C 1
ATOM 1569 O O . ALA A 1 199 ? -27.369 -14.004 7.213 1.00 56.19 199 ALA A O 1
ATOM 1570 N N . ASN A 1 200 ? -26.323 -12.087 7.679 1.00 56.84 200 ASN A N 1
ATOM 1571 C CA . ASN A 1 200 ? -26.749 -11.416 6.446 1.00 56.84 200 ASN A CA 1
ATOM 1572 C C . ASN A 1 200 ? -26.041 -11.969 5.213 1.00 56.84 200 ASN A C 1
ATOM 1574 O O . ASN A 1 200 ? -26.657 -12.130 4.158 1.00 56.84 200 ASN A O 1
ATOM 1578 N N . VAL A 1 201 ? -24.781 -12.359 5.371 1.00 56.97 201 VAL A N 1
ATOM 1579 C CA . VAL A 1 201 ? -24.045 -13.089 4.352 1.00 56.97 201 VAL A CA 1
ATOM 1580 C C . VAL A 1 201 ? -24.714 -14.442 4.065 1.00 56.97 201 VAL A C 1
ATOM 1582 O O . VAL A 1 201 ? -25.028 -14.763 2.919 1.00 56.97 201 VAL A O 1
ATOM 1585 N N . LEU A 1 202 ? -25.037 -15.218 5.098 1.00 55.97 202 LEU A N 1
ATOM 1586 C CA . LEU A 1 202 ? -25.620 -16.548 4.919 1.00 55.97 202 LEU A CA 1
ATOM 1587 C C . LEU A 1 202 ? -27.093 -16.535 4.485 1.00 55.97 202 LEU A C 1
ATOM 1589 O O . LEU A 1 202 ? -27.526 -17.425 3.753 1.00 55.97 202 LEU A O 1
ATOM 1593 N N . LEU A 1 203 ? -27.878 -15.553 4.930 1.00 52.81 203 LEU A N 1
ATOM 1594 C CA . LEU A 1 203 ? -29.320 -15.484 4.673 1.00 52.81 203 LEU A CA 1
ATOM 1595 C C . LEU A 1 203 ? -29.672 -14.627 3.448 1.00 52.81 203 LEU A C 1
ATOM 1597 O O . LEU A 1 203 ? -30.696 -14.889 2.816 1.00 52.81 203 LEU A O 1
ATOM 1601 N N . GLY A 1 204 ? -28.849 -13.630 3.107 1.00 57.72 204 GLY A N 1
ATOM 1602 C CA . GLY A 1 204 ? -29.092 -12.686 2.012 1.00 57.72 204 GLY A CA 1
ATOM 1603 C C . GLY A 1 204 ? -28.362 -13.026 0.711 1.00 57.72 204 GLY A C 1
ATOM 1604 O O . GLY A 1 204 ? -28.989 -13.043 -0.352 1.00 57.72 204 GLY A O 1
ATOM 1605 N N . LEU A 1 205 ? -27.057 -13.324 0.778 1.00 55.88 205 LEU A N 1
ATOM 1606 C CA . LEU A 1 205 ? -26.232 -13.592 -0.412 1.00 55.88 205 LEU A CA 1
ATOM 1607 C C . LEU A 1 205 ? -26.488 -14.990 -0.981 1.00 55.88 205 LEU A C 1
ATOM 1609 O O . LEU A 1 205 ? -26.685 -15.130 -2.188 1.00 55.88 205 LEU A O 1
ATOM 1613 N N . PHE A 1 206 ? -26.566 -16.014 -0.128 1.00 58.91 206 PHE A N 1
ATOM 1614 C CA . PHE A 1 206 ? -26.623 -17.406 -0.585 1.00 58.91 206 PHE A CA 1
ATOM 1615 C C . PHE A 1 206 ? -27.826 -17.737 -1.496 1.00 58.91 206 PHE A C 1
ATOM 1617 O O . PHE A 1 206 ? -27.612 -18.315 -2.562 1.00 58.91 206 PHE A O 1
ATOM 1624 N N . PRO A 1 207 ? -29.077 -17.323 -1.197 1.00 56.72 207 PRO A N 1
ATOM 1625 C CA . PRO A 1 207 ? -30.211 -17.619 -2.080 1.00 56.72 207 PRO A CA 1
ATOM 1626 C C . PRO A 1 207 ? -30.157 -16.879 -3.429 1.00 56.72 207 PRO A C 1
ATOM 1628 O O . PRO A 1 207 ? -30.634 -17.394 -4.442 1.00 56.72 207 PRO A O 1
ATOM 1631 N N . LYS A 1 208 ? -29.585 -15.665 -3.464 1.00 57.44 208 LYS A N 1
ATOM 1632 C CA . LYS A 1 208 ? -29.393 -14.890 -4.705 1.00 57.44 208 LYS A CA 1
ATOM 1633 C C . LYS A 1 208 ? -28.253 -15.475 -5.549 1.00 57.44 208 LYS A C 1
ATOM 1635 O O . LYS A 1 208 ? -28.391 -15.566 -6.769 1.00 57.44 208 LYS A O 1
ATOM 1640 N N . PHE A 1 209 ? -27.189 -15.928 -4.890 1.00 59.22 209 PHE A N 1
ATOM 1641 C CA . PHE A 1 209 ? -26.061 -16.644 -5.478 1.00 59.22 209 PHE A CA 1
ATOM 1642 C C . PHE A 1 209 ? -26.501 -17.972 -6.119 1.00 59.22 209 PHE A C 1
ATOM 1644 O O . PHE A 1 209 ? -26.269 -18.186 -7.308 1.00 59.22 209 PHE A O 1
ATOM 1651 N N . GLU A 1 210 ? -27.248 -18.806 -5.384 1.00 58.50 210 GLU A N 1
ATOM 1652 C CA . GLU A 1 210 ? -27.825 -20.069 -5.876 1.00 58.50 210 GLU A CA 1
ATOM 1653 C C . GLU A 1 210 ? -28.697 -19.836 -7.123 1.00 58.50 210 GLU A C 1
ATOM 1655 O O . GLU A 1 210 ? -28.553 -20.523 -8.134 1.00 58.50 210 GLU A O 1
ATOM 1660 N N . LYS A 1 211 ? -29.551 -18.802 -7.101 1.00 59.16 211 LYS A N 1
ATOM 1661 C CA . LYS A 1 211 ? -30.429 -18.455 -8.229 1.00 59.16 211 LYS A CA 1
ATOM 1662 C C . LYS A 1 211 ? -29.661 -18.018 -9.485 1.00 59.16 211 LYS A C 1
ATOM 1664 O O . LYS A 1 211 ? -30.159 -18.241 -10.585 1.00 59.16 211 LYS A O 1
ATOM 1669 N N . ARG A 1 212 ? -28.482 -17.396 -9.358 1.00 55.66 212 ARG A N 1
ATOM 1670 C CA . ARG A 1 212 ? -27.657 -16.967 -10.507 1.00 55.66 212 ARG A CA 1
ATOM 1671 C C . ARG A 1 212 ? -26.762 -18.084 -11.037 1.00 55.66 212 ARG A C 1
ATOM 1673 O O . ARG A 1 212 ? -26.731 -18.274 -12.246 1.00 55.66 212 ARG A O 1
ATOM 1680 N N . LEU A 1 213 ? -26.152 -18.891 -10.169 1.00 57.22 213 LEU A N 1
ATOM 1681 C CA . LEU A 1 213 ? -25.396 -20.093 -10.561 1.00 57.22 213 LEU A CA 1
ATOM 1682 C C . LEU A 1 213 ? -26.225 -21.062 -11.410 1.00 57.22 213 LEU A C 1
ATOM 1684 O O . LEU A 1 213 ? -25.727 -21.636 -12.374 1.00 57.22 213 LEU A O 1
ATOM 1688 N N . VAL A 1 214 ? -27.506 -21.210 -11.071 1.00 57.81 214 VAL A N 1
ATOM 1689 C CA . VAL A 1 214 ? -28.455 -22.045 -11.820 1.00 57.81 214 VAL A CA 1
ATOM 1690 C C . VAL A 1 214 ? -28.800 -21.447 -13.197 1.00 57.81 214 VAL A C 1
ATOM 1692 O O . VAL A 1 214 ? -29.164 -22.191 -14.104 1.00 57.81 214 VAL A O 1
ATOM 1695 N N . ASN A 1 215 ? -28.651 -20.130 -13.379 1.00 56.03 215 ASN A N 1
ATOM 1696 C CA . ASN A 1 215 ? -29.033 -19.404 -14.597 1.00 56.03 215 ASN A CA 1
ATOM 1697 C C . ASN A 1 215 ? -27.840 -18.959 -15.480 1.00 56.03 215 ASN A C 1
ATOM 1699 O O . ASN A 1 215 ? -28.061 -18.570 -16.628 1.00 56.03 215 ASN A O 1
ATOM 1703 N N . GLY A 1 216 ? -26.601 -18.999 -14.977 1.00 49.84 216 GLY A N 1
ATOM 1704 C CA . GLY A 1 216 ? -25.395 -18.511 -15.658 1.00 49.84 216 GLY A CA 1
ATOM 1705 C C . GLY A 1 216 ? -24.853 -19.456 -16.741 1.00 49.84 216 GLY A C 1
ATOM 1706 O O . GLY A 1 216 ? -24.844 -20.684 -16.595 1.00 49.84 216 GLY A O 1
ATOM 1707 N N . LYS A 1 217 ? -24.374 -18.883 -17.854 1.00 47.81 217 LYS A N 1
ATOM 1708 C CA . LYS A 1 217 ? -23.809 -19.620 -18.996 1.00 47.81 217 LYS A CA 1
ATOM 1709 C C . LYS A 1 217 ? -22.286 -19.818 -18.845 1.00 47.81 217 LYS A C 1
ATOM 1711 O O . LYS A 1 217 ? -21.515 -18.871 -18.823 1.00 47.81 217 LYS A O 1
ATOM 1716 N N . ASN A 1 218 ? -21.871 -21.088 -18.865 1.00 51.41 218 ASN A N 1
ATOM 1717 C CA . ASN A 1 218 ? -20.604 -21.642 -19.382 1.00 51.41 218 ASN A CA 1
ATOM 1718 C C . ASN A 1 218 ? -19.295 -21.693 -18.555 1.00 51.41 218 ASN A C 1
ATOM 1720 O O . ASN A 1 218 ? -18.513 -22.601 -18.843 1.00 51.41 218 ASN A O 1
ATOM 1724 N N . ARG A 1 219 ? -19.008 -20.865 -17.535 1.00 53.66 219 ARG A N 1
ATOM 1725 C CA . ARG A 1 219 ? -17.740 -21.019 -16.754 1.00 53.66 219 ARG A CA 1
ATOM 1726 C C . ARG A 1 219 ? -17.921 -21.534 -15.325 1.00 53.66 219 ARG A C 1
ATOM 1728 O O . ARG A 1 219 ? -17.237 -22.479 -14.933 1.00 53.66 219 ARG A O 1
ATOM 1735 N N . LEU A 1 220 ? -18.914 -21.021 -14.601 1.00 54.47 220 LEU A N 1
ATOM 1736 C CA . LEU A 1 220 ? -19.243 -21.456 -13.238 1.00 54.47 220 LEU A CA 1
ATOM 1737 C C . LEU A 1 220 ? -19.795 -22.882 -13.131 1.00 54.47 220 LEU A C 1
ATOM 1739 O O . LEU A 1 220 ? -19.660 -23.514 -12.090 1.00 54.47 220 LEU A O 1
ATOM 1743 N N . GLN A 1 221 ? -20.338 -23.431 -14.222 1.00 62.34 221 GLN A N 1
ATOM 1744 C CA . GLN A 1 221 ? -20.829 -24.817 -14.271 1.00 62.34 221 GLN A CA 1
ATOM 1745 C C . GLN A 1 221 ? -19.741 -25.862 -13.967 1.00 62.34 221 GLN A C 1
ATOM 1747 O O . GLN A 1 221 ? -20.059 -27.017 -13.691 1.00 62.34 221 GLN A O 1
ATOM 1752 N N . LYS A 1 222 ? -18.456 -25.478 -14.019 1.00 73.25 222 LYS A N 1
ATOM 1753 C CA . LYS A 1 222 ? -17.329 -26.356 -13.676 1.00 73.25 222 LYS A CA 1
ATOM 1754 C C . LYS A 1 222 ? -17.182 -26.595 -12.170 1.00 73.25 222 LYS A C 1
ATOM 1756 O O . LYS A 1 222 ? -16.488 -27.538 -11.791 1.00 73.25 222 LYS A O 1
ATOM 1761 N N . PHE A 1 223 ? -17.813 -25.775 -11.330 1.00 71.31 223 PHE A N 1
ATOM 1762 C CA . PHE A 1 223 ? -17.730 -25.868 -9.877 1.00 71.31 223 PHE A CA 1
ATOM 1763 C C . PHE A 1 223 ? -19.091 -26.234 -9.285 1.00 71.31 223 PHE A C 1
ATOM 1765 O O . PHE A 1 223 ? -20.133 -25.737 -9.707 1.00 71.31 223 PHE A O 1
ATOM 1772 N N . SER A 1 224 ? -19.094 -27.126 -8.293 1.00 79.12 224 SER A N 1
ATOM 1773 C CA . SER A 1 224 ? -20.326 -27.430 -7.561 1.00 79.12 224 SER A CA 1
ATOM 1774 C C . SER A 1 224 ? -20.745 -26.235 -6.699 1.00 79.12 224 SER A C 1
ATOM 1776 O O . SER A 1 224 ? -19.890 -25.523 -6.175 1.00 79.12 224 SER A O 1
ATOM 1778 N N . ILE A 1 225 ? -22.053 -26.042 -6.505 1.00 72.81 225 ILE A N 1
ATOM 1779 C CA . ILE A 1 225 ? -22.593 -25.005 -5.605 1.00 72.81 225 ILE A CA 1
ATOM 1780 C C . ILE A 1 225 ? -21.982 -25.141 -4.202 1.00 72.81 225 ILE A C 1
ATOM 1782 O O . ILE A 1 225 ? -21.594 -24.142 -3.603 1.00 72.81 225 ILE A O 1
ATOM 1786 N N . ASP A 1 226 ? -21.834 -26.377 -3.715 1.00 73.88 226 ASP A N 1
ATOM 1787 C CA . ASP A 1 226 ? -21.245 -26.673 -2.405 1.00 73.88 226 ASP A CA 1
ATOM 1788 C C . ASP A 1 226 ? -19.783 -26.204 -2.313 1.00 73.88 226 ASP A C 1
ATOM 1790 O O . ASP A 1 226 ? -19.365 -25.675 -1.285 1.00 73.88 226 ASP A O 1
ATOM 1794 N N . TYR A 1 227 ? -19.011 -26.354 -3.395 1.00 77.62 227 TYR A N 1
ATOM 1795 C CA . TYR A 1 227 ? -17.626 -25.884 -3.456 1.00 77.62 227 TYR A CA 1
ATOM 1796 C C . TYR A 1 227 ? -17.545 -24.359 -3.398 1.00 77.62 227 TYR A C 1
ATOM 1798 O O . TYR A 1 227 ? -16.797 -23.823 -2.585 1.00 77.62 227 TYR A O 1
ATOM 1806 N N . VAL A 1 228 ? -18.344 -23.648 -4.201 1.00 74.31 228 VAL A N 1
ATOM 1807 C CA . VAL A 1 228 ? -18.286 -22.180 -4.190 1.00 74.31 228 VAL A CA 1
ATOM 1808 C C . VAL A 1 228 ? -18.822 -21.609 -2.877 1.00 74.31 228 VAL A C 1
ATOM 1810 O O . VAL A 1 228 ? -18.259 -20.661 -2.340 1.00 74.31 228 VAL A O 1
ATOM 1813 N N . PHE A 1 229 ? -19.856 -22.229 -2.300 1.00 76.00 229 PHE A N 1
ATOM 1814 C CA . PHE A 1 229 ? -20.335 -21.864 -0.969 1.00 76.00 229 PHE A CA 1
ATOM 1815 C C . PHE A 1 229 ? -19.255 -22.028 0.098 1.00 76.00 229 PHE A C 1
ATOM 1817 O O . PHE A 1 229 ? -19.109 -21.174 0.970 1.00 76.00 229 PHE A O 1
ATOM 1824 N N . ARG A 1 230 ? -18.484 -23.115 0.019 1.00 78.81 230 ARG A N 1
ATOM 1825 C CA . ARG A 1 230 ? -17.362 -23.349 0.918 1.00 78.81 230 ARG A CA 1
ATOM 1826 C C . ARG A 1 230 ? -16.279 -22.278 0.764 1.00 78.81 230 ARG A C 1
ATOM 1828 O O . ARG A 1 230 ? -15.902 -21.714 1.782 1.00 78.81 230 ARG A O 1
ATOM 1835 N N . LEU A 1 231 ? -15.840 -21.964 -0.459 1.00 78.75 231 LEU A N 1
ATOM 1836 C CA . LEU A 1 231 ? -14.853 -20.897 -0.701 1.00 78.75 231 LEU A CA 1
ATOM 1837 C C . LEU A 1 231 ? -15.325 -19.556 -0.140 1.00 78.75 231 LEU A C 1
ATOM 1839 O O . LEU A 1 231 ? -14.574 -18.832 0.503 1.00 78.75 231 LEU A O 1
ATOM 1843 N N . PHE A 1 232 ? -16.604 -19.251 -0.332 1.00 78.88 232 PHE A N 1
ATOM 1844 C CA . PHE A 1 232 ? -17.205 -18.037 0.187 1.00 78.88 232 PHE A CA 1
ATOM 1845 C C . PHE A 1 232 ? -17.242 -18.004 1.725 1.00 78.88 232 PHE A C 1
ATOM 1847 O O . PHE A 1 232 ? -16.917 -16.988 2.332 1.00 78.88 232 PHE A O 1
ATOM 1854 N N . LEU A 1 233 ? -17.586 -19.119 2.379 1.00 78.81 233 LEU A N 1
ATOM 1855 C CA . LEU A 1 233 ? -17.519 -19.234 3.839 1.00 78.81 233 LEU A CA 1
ATOM 1856 C C . LEU A 1 233 ? -16.090 -19.120 4.377 1.00 78.81 233 LEU A C 1
ATOM 1858 O O . LEU A 1 233 ? -15.881 -18.491 5.414 1.00 78.81 233 LEU A O 1
ATOM 1862 N N . GLU A 1 234 ? -15.122 -19.726 3.691 1.00 82.00 234 GLU A N 1
ATOM 1863 C CA . GLU A 1 234 ? -13.700 -19.623 4.025 1.00 82.00 234 GLU A CA 1
ATOM 1864 C C . GLU A 1 234 ? -13.239 -18.163 3.919 1.00 82.00 234 GLU A C 1
ATOM 1866 O O . GLU A 1 234 ? -12.667 -17.635 4.872 1.00 82.00 234 GLU A O 1
ATOM 1871 N N . GLN A 1 235 ? -13.602 -17.474 2.837 1.00 82.06 235 GLN A N 1
ATOM 1872 C CA . GLN A 1 235 ? -13.324 -16.054 2.631 1.00 82.06 235 GLN A CA 1
ATOM 1873 C C . GLN A 1 235 ? -13.894 -15.179 3.757 1.00 82.06 235 GLN A C 1
ATOM 1875 O O . GLN A 1 235 ? -13.149 -14.421 4.376 1.00 82.06 235 GLN A O 1
ATOM 1880 N N . VAL A 1 236 ? -15.184 -15.337 4.074 1.00 81.38 236 VAL A N 1
ATOM 1881 C CA . VAL A 1 236 ? -15.858 -14.599 5.157 1.00 81.38 236 VAL A CA 1
ATOM 1882 C C . VAL A 1 236 ? -15.196 -14.879 6.503 1.00 81.38 236 VAL A C 1
ATOM 1884 O O . VAL A 1 236 ? -15.042 -13.975 7.322 1.00 81.38 236 VAL A O 1
ATOM 1887 N N . SER A 1 237 ? -14.789 -16.127 6.750 1.00 82.69 237 SER A N 1
ATOM 1888 C CA . SER A 1 237 ? -14.081 -16.483 7.978 1.00 82.69 237 SER A CA 1
ATOM 1889 C C . SER A 1 237 ? -12.731 -15.775 8.080 1.00 82.69 237 SER A C 1
ATOM 1891 O O . SER A 1 237 ? -12.381 -15.327 9.171 1.00 82.69 237 SER A O 1
ATOM 1893 N N . ILE A 1 238 ? -11.978 -15.674 6.981 1.00 86.50 238 ILE A N 1
ATOM 1894 C CA . ILE A 1 238 ? -10.706 -14.942 6.951 1.00 86.50 238 ILE A CA 1
ATOM 1895 C C . ILE A 1 238 ? -10.961 -13.454 7.218 1.00 86.50 238 ILE A C 1
ATOM 1897 O O . ILE A 1 238 ? -10.337 -12.896 8.116 1.00 86.50 238 ILE A O 1
ATOM 1901 N N . ASP A 1 239 ? -11.926 -12.838 6.529 1.00 86.44 239 ASP A N 1
ATOM 1902 C CA . ASP A 1 239 ? -12.263 -11.416 6.695 1.00 86.44 239 ASP A CA 1
ATOM 1903 C C . ASP A 1 239 ? -12.645 -11.087 8.148 1.00 86.44 239 ASP A C 1
ATOM 1905 O O . ASP A 1 239 ? -12.144 -10.131 8.741 1.00 86.44 239 ASP A O 1
ATOM 1909 N N . VAL A 1 240 ? -13.480 -11.928 8.766 1.00 84.50 240 VAL A N 1
ATOM 1910 C CA . VAL A 1 240 ? -13.863 -11.804 10.179 1.00 84.50 240 VAL A CA 1
ATOM 1911 C C . VAL A 1 240 ? -12.653 -11.915 11.107 1.00 84.50 240 VAL A C 1
ATOM 1913 O O . VAL A 1 240 ? -12.522 -11.108 12.029 1.00 84.50 240 VAL A O 1
ATOM 1916 N N . ASN A 1 241 ? -11.764 -12.881 10.868 1.00 88.69 241 ASN A N 1
ATOM 1917 C CA . ASN A 1 241 ? -10.566 -13.066 11.685 1.00 88.69 241 ASN A CA 1
ATOM 1918 C C . ASN A 1 241 ? -9.631 -11.851 11.594 1.00 88.69 241 ASN A C 1
ATOM 1920 O O . ASN A 1 241 ? -9.109 -11.407 12.616 1.00 88.69 241 ASN A O 1
ATOM 1924 N N . LEU A 1 242 ? -9.454 -11.278 10.401 1.00 90.75 242 LEU A N 1
ATOM 1925 C CA . LEU A 1 242 ? -8.635 -10.081 10.199 1.00 90.75 242 LEU A CA 1
ATOM 1926 C C . LEU A 1 242 ? -9.244 -8.849 10.881 1.00 90.75 242 LEU A C 1
ATOM 1928 O O . LEU A 1 242 ? -8.531 -8.096 11.542 1.00 90.75 242 LEU A O 1
ATOM 1932 N N . ILE A 1 243 ? -10.568 -8.676 10.817 1.00 87.50 243 ILE A N 1
ATOM 1933 C CA . ILE A 1 243 ? -11.265 -7.601 11.542 1.00 87.50 243 ILE A CA 1
ATOM 1934 C C . ILE A 1 243 ? -11.102 -7.772 13.060 1.00 87.50 243 ILE A C 1
ATOM 1936 O O . ILE A 1 243 ? -10.802 -6.809 13.769 1.00 87.50 243 ILE A O 1
ATOM 1940 N N . GLN A 1 244 ? -11.256 -8.994 13.580 1.00 85.88 244 GLN A N 1
ATOM 1941 C CA . GLN A 1 244 ? -11.021 -9.286 14.997 1.00 85.88 244 GLN A CA 1
ATOM 1942 C C . GLN A 1 244 ? -9.579 -8.982 15.409 1.00 85.88 244 GLN A C 1
ATOM 1944 O O . GLN A 1 244 ? -9.358 -8.374 16.457 1.00 85.88 244 GLN A O 1
ATOM 1949 N N . LEU A 1 245 ? -8.605 -9.358 14.580 1.00 91.69 245 LEU A N 1
ATOM 1950 C CA . LEU A 1 245 ? -7.194 -9.073 14.809 1.00 91.69 245 LEU A CA 1
ATOM 1951 C C . LEU A 1 245 ? -6.935 -7.559 14.858 1.00 91.69 245 LEU A C 1
ATOM 1953 O O . LEU A 1 245 ? -6.328 -7.068 15.812 1.00 91.69 245 LEU A O 1
ATOM 1957 N N . ALA A 1 246 ? -7.476 -6.808 13.895 1.00 91.06 246 ALA A N 1
ATOM 1958 C CA . ALA A 1 246 ? -7.401 -5.350 13.847 1.00 91.06 246 ALA A CA 1
ATOM 1959 C C . ALA A 1 246 ? -7.952 -4.698 15.130 1.00 91.06 246 ALA A C 1
ATOM 1961 O O . ALA A 1 246 ? -7.376 -3.737 15.652 1.00 91.06 246 ALA A O 1
ATOM 1962 N N . LEU A 1 247 ? -9.062 -5.226 15.654 1.00 85.88 247 LEU A N 1
ATOM 1963 C CA . LEU A 1 247 ? -9.690 -4.761 16.893 1.00 85.88 247 LEU A CA 1
ATOM 1964 C C . LEU A 1 247 ? -8.845 -5.087 18.129 1.00 85.88 247 LEU A C 1
ATOM 1966 O O . LEU A 1 247 ? -8.677 -4.231 19.001 1.00 85.88 247 LEU A O 1
ATOM 1970 N N . GLN A 1 248 ? -8.296 -6.302 18.201 1.00 87.94 248 GLN A N 1
ATOM 1971 C CA . GLN A 1 248 ? -7.438 -6.746 19.302 1.00 87.94 248 GLN A CA 1
ATOM 1972 C C . GLN A 1 248 ? -6.151 -5.917 19.389 1.00 87.94 248 GLN A C 1
ATOM 1974 O O . GLN A 1 248 ? -5.773 -5.478 20.472 1.00 87.94 248 GLN A O 1
ATOM 1979 N N . GLN A 1 249 ? -5.521 -5.615 18.254 1.00 91.88 249 GLN A N 1
ATOM 1980 C CA . GLN A 1 249 ? -4.287 -4.820 18.197 1.00 91.88 249 GLN A CA 1
ATOM 1981 C C . GLN A 1 249 ? -4.503 -3.328 18.519 1.00 91.88 249 GLN A C 1
ATOM 1983 O O . GLN A 1 249 ? -3.554 -2.602 18.810 1.00 91.88 249 GLN A O 1
ATOM 1988 N N . ARG A 1 250 ? -5.757 -2.859 18.510 1.00 88.81 250 ARG A N 1
ATOM 1989 C CA . ARG A 1 250 ? -6.153 -1.499 18.920 1.00 88.81 250 ARG A CA 1
ATOM 1990 C C . ARG A 1 250 ? -6.616 -1.412 20.373 1.00 88.81 250 ARG A C 1
ATOM 1992 O O . ARG A 1 250 ? -7.131 -0.372 20.786 1.00 88.81 250 ARG A O 1
ATOM 1999 N N . GLN A 1 251 ? -6.476 -2.484 21.155 1.00 82.81 251 GLN A N 1
ATOM 2000 C CA . GLN A 1 251 ? -6.828 -2.446 22.570 1.00 82.81 251 GLN A CA 1
ATOM 2001 C C . GLN A 1 251 ? -6.005 -1.389 23.312 1.00 82.81 251 GLN A C 1
ATOM 2003 O O . GLN A 1 251 ? -4.809 -1.207 23.073 1.00 82.81 251 GLN A O 1
ATOM 2008 N N . LEU A 1 252 ? -6.679 -0.686 24.219 1.00 78.44 252 LEU A N 1
ATOM 2009 C CA . LEU A 1 252 ? -6.057 0.273 25.120 1.00 78.44 252 LEU A CA 1
ATOM 2010 C C . LEU A 1 252 ? -5.318 -0.484 26.227 1.00 78.44 252 LEU A C 1
ATOM 2012 O O . LEU A 1 252 ? -5.709 -1.586 26.615 1.00 78.44 252 LEU A O 1
ATOM 2016 N N . ASN A 1 253 ? -4.243 0.104 26.744 1.00 79.31 253 ASN A N 1
ATOM 2017 C CA . ASN A 1 253 ? -3.537 -0.471 27.883 1.00 79.31 253 ASN A CA 1
ATOM 2018 C C . ASN A 1 253 ? -4.350 -0.319 29.187 1.00 79.31 253 ASN A C 1
ATOM 2020 O O . ASN A 1 253 ? -5.417 0.293 29.211 1.00 79.31 253 ASN A O 1
ATOM 2024 N N . LYS A 1 254 ? -3.829 -0.846 30.304 1.00 78.62 254 LYS A N 1
ATOM 2025 C CA . LYS A 1 254 ? -4.489 -0.783 31.627 1.00 78.62 254 LYS A CA 1
ATOM 2026 C C . LYS A 1 254 ? -4.743 0.643 32.136 1.00 78.62 254 LYS A C 1
ATOM 2028 O O . LYS A 1 254 ? -5.484 0.814 33.091 1.00 78.62 254 LYS A O 1
ATOM 2033 N N . GLN A 1 255 ? -4.102 1.645 31.539 1.00 78.56 255 GLN A N 1
ATOM 2034 C CA . GLN A 1 255 ? -4.280 3.064 31.845 1.00 78.56 255 GLN A CA 1
ATOM 2035 C C . GLN A 1 255 ? -5.199 3.758 30.830 1.00 78.56 255 GLN A C 1
ATOM 2037 O O . 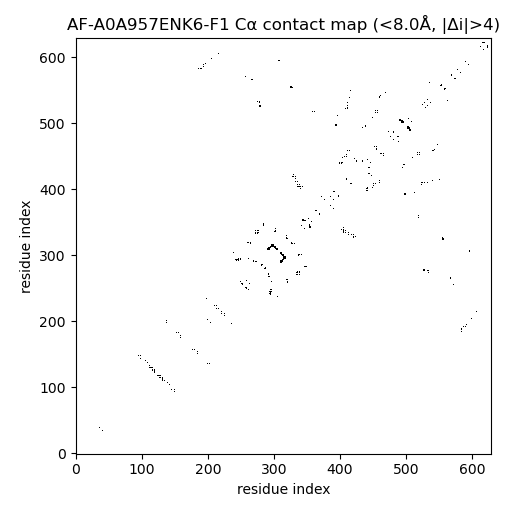GLN A 1 255 ? -5.195 4.985 30.746 1.00 78.56 255 GLN A O 1
ATOM 2042 N N . ASN A 1 256 ? -5.938 2.986 30.028 1.00 77.06 256 ASN A N 1
ATOM 2043 C CA . ASN A 1 256 ? -6.832 3.469 28.981 1.00 77.06 256 ASN A CA 1
ATOM 2044 C C . ASN A 1 256 ? -6.119 4.325 27.909 1.00 77.06 256 ASN A C 1
ATOM 2046 O O . ASN A 1 256 ? -6.740 5.144 27.235 1.00 77.06 256 ASN A O 1
ATOM 2050 N N . LYS A 1 257 ? -4.799 4.146 27.745 1.00 78.94 257 LYS A N 1
ATOM 2051 C CA . LYS A 1 257 ? -3.994 4.829 26.723 1.00 78.94 257 LYS A CA 1
ATOM 2052 C C . LYS A 1 257 ? -3.821 3.943 25.497 1.00 78.94 257 LYS A C 1
ATOM 2054 O O . LYS A 1 257 ? -3.764 2.716 25.609 1.00 78.94 257 LYS A O 1
ATOM 2059 N N . ILE A 1 258 ? -3.685 4.579 24.336 1.00 77.44 258 ILE A N 1
ATOM 2060 C CA . ILE A 1 258 ? -3.373 3.898 23.077 1.00 77.44 258 ILE A CA 1
ATOM 2061 C C . ILE A 1 258 ? -2.050 3.149 23.238 1.00 77.44 258 ILE A C 1
ATOM 2063 O O . ILE A 1 258 ? -1.061 3.694 23.733 1.00 77.44 258 ILE A O 1
ATOM 2067 N N . THR A 1 259 ? -2.037 1.886 22.831 1.00 87.44 259 THR A N 1
ATOM 2068 C CA . THR A 1 259 ? -0.803 1.110 22.706 1.00 87.44 259 THR A CA 1
ATOM 2069 C C . THR A 1 259 ? 0.005 1.592 21.500 1.00 87.44 259 THR A C 1
ATOM 2071 O O . THR A 1 259 ? -0.524 2.241 20.598 1.00 87.44 259 THR A O 1
ATOM 2074 N N . GLN A 1 260 ? 1.293 1.251 21.433 1.00 86.31 260 GLN A N 1
ATOM 2075 C CA . GLN A 1 260 ? 2.090 1.531 20.230 1.00 86.31 260 GLN A CA 1
ATOM 2076 C C . GLN A 1 260 ? 1.476 0.887 18.977 1.00 86.31 260 GLN A C 1
ATOM 2078 O O . GLN A 1 260 ? 1.465 1.510 17.921 1.00 86.31 260 GLN A O 1
ATOM 2083 N N . GLN A 1 261 ? 0.900 -0.313 19.119 1.00 90.75 261 GLN A N 1
ATOM 2084 C CA . GLN A 1 261 ? 0.160 -1.002 18.059 1.00 90.75 261 GLN A CA 1
ATOM 2085 C C . GLN A 1 261 ? -1.048 -0.186 17.592 1.00 90.75 261 GLN A C 1
ATOM 2087 O O . GLN A 1 261 ? -1.176 0.096 16.404 1.00 90.75 261 GLN A O 1
ATOM 2092 N N . GLY A 1 262 ? -1.899 0.250 18.526 1.00 89.25 262 GLY A N 1
ATOM 2093 C CA . GLY A 1 262 ? -3.076 1.053 18.204 1.00 89.25 262 GLY A CA 1
ATOM 2094 C C . GLY A 1 262 ? -2.725 2.372 17.514 1.00 89.25 262 GLY A C 1
ATOM 2095 O O . GLY A 1 262 ? -3.398 2.751 16.560 1.00 89.25 262 GLY A O 1
ATOM 2096 N N . PHE A 1 263 ? -1.646 3.034 17.944 1.00 85.81 263 PHE A N 1
ATOM 2097 C CA . PHE A 1 263 ? -1.169 4.261 17.305 1.00 85.81 263 PHE A CA 1
ATOM 2098 C C . PHE A 1 263 ? -0.657 3.994 15.887 1.00 85.81 263 PHE A C 1
ATOM 2100 O O . PHE A 1 263 ? -1.044 4.697 14.957 1.00 85.81 263 PHE A O 1
ATOM 2107 N N . ALA A 1 264 ? 0.175 2.965 15.711 1.00 88.69 264 ALA A N 1
ATOM 2108 C CA . ALA A 1 264 ? 0.744 2.629 14.412 1.00 88.69 264 ALA A CA 1
ATOM 2109 C C . ALA A 1 264 ? -0.351 2.294 13.386 1.00 88.69 264 ALA A C 1
ATOM 2111 O O . ALA A 1 264 ? -0.358 2.789 12.262 1.00 88.69 264 ALA A O 1
ATOM 2112 N N . LEU A 1 265 ? -1.354 1.531 13.820 1.00 91.94 265 LEU A N 1
ATOM 2113 C CA . LEU A 1 265 ? -2.518 1.190 13.011 1.00 91.94 265 LEU A CA 1
ATOM 2114 C C . LEU A 1 265 ? -3.376 2.401 12.648 1.00 91.94 265 LEU A C 1
ATOM 2116 O O . LEU A 1 265 ? -3.908 2.462 11.543 1.00 91.94 265 LEU A O 1
ATOM 2120 N N . GLN A 1 266 ? -3.502 3.370 13.553 1.00 87.12 266 GLN A N 1
ATOM 2121 C CA . GLN A 1 266 ? -4.212 4.613 13.271 1.00 87.12 266 GLN A CA 1
ATOM 2122 C C . GLN A 1 266 ? -3.456 5.470 12.252 1.00 87.12 266 GLN A C 1
ATOM 2124 O O . GLN A 1 266 ? -4.071 5.986 11.322 1.00 87.12 266 GLN A O 1
ATOM 2129 N N . ALA A 1 267 ? -2.133 5.582 12.385 1.00 86.75 267 ALA A N 1
ATOM 2130 C CA . ALA A 1 267 ? -1.301 6.292 11.420 1.00 86.75 267 ALA A CA 1
ATOM 2131 C C . ALA A 1 267 ? -1.391 5.660 10.024 1.00 86.75 267 ALA A C 1
ATOM 2133 O O . ALA A 1 267 ? -1.658 6.363 9.051 1.00 86.75 267 ALA A O 1
ATOM 2134 N N . ALA A 1 268 ? -1.265 4.334 9.934 1.00 91.88 268 ALA A N 1
ATOM 2135 C CA . ALA A 1 268 ? -1.399 3.605 8.676 1.00 91.88 268 ALA A CA 1
ATOM 2136 C C . ALA A 1 268 ? -2.773 3.805 8.034 1.00 91.88 268 ALA A C 1
ATOM 2138 O O . ALA A 1 268 ? -2.861 4.056 6.837 1.00 91.88 268 ALA A O 1
ATOM 2139 N N . GLN A 1 269 ? -3.841 3.765 8.832 1.00 90.75 269 GLN A N 1
ATOM 2140 C CA . GLN A 1 269 ? -5.199 3.959 8.334 1.00 90.75 269 GLN A CA 1
ATOM 2141 C C . GLN A 1 269 ? -5.412 5.378 7.798 1.00 90.75 269 GLN A C 1
ATOM 2143 O O . GLN A 1 269 ? -6.037 5.544 6.756 1.00 90.75 269 GLN A O 1
ATOM 2148 N N . VAL A 1 270 ? -4.854 6.399 8.455 1.00 86.25 270 VAL A N 1
ATOM 2149 C CA . VAL A 1 270 ? -4.884 7.776 7.939 1.00 86.25 270 VAL A CA 1
ATOM 2150 C C . VAL A 1 270 ? -4.135 7.872 6.610 1.00 86.25 270 VAL A C 1
ATOM 2152 O O . VAL A 1 270 ? -4.662 8.459 5.668 1.00 86.25 270 VAL A O 1
ATOM 2155 N N . ILE A 1 271 ? -2.942 7.284 6.502 1.00 89.12 271 ILE A N 1
ATOM 2156 C CA . ILE A 1 271 ? -2.150 7.294 5.261 1.00 89.12 271 ILE A CA 1
ATOM 2157 C C . ILE A 1 271 ? -2.901 6.583 4.138 1.00 89.12 271 ILE A C 1
ATOM 2159 O O . ILE A 1 271 ? -3.053 7.144 3.058 1.00 89.12 271 ILE A O 1
ATOM 2163 N N . ALA A 1 272 ? -3.438 5.398 4.414 1.00 92.06 272 ALA A N 1
ATOM 2164 C CA . ALA A 1 272 ? -4.219 4.629 3.461 1.00 92.06 272 ALA A CA 1
ATOM 2165 C C . ALA A 1 272 ? -5.458 5.387 2.976 1.00 92.06 272 ALA A C 1
ATOM 2167 O O . ALA A 1 272 ? -5.679 5.492 1.775 1.00 92.06 272 ALA A O 1
ATOM 2168 N N . MET A 1 273 ? -6.236 5.976 3.889 1.00 87.81 273 MET A N 1
ATOM 2169 C CA . MET A 1 273 ? -7.396 6.787 3.511 1.00 87.81 273 MET A CA 1
ATOM 2170 C C . MET A 1 273 ? -6.983 7.970 2.632 1.00 87.81 273 MET A C 1
ATOM 2172 O O . MET A 1 273 ? -7.622 8.217 1.617 1.00 87.81 273 MET A O 1
ATOM 2176 N N . ASN A 1 274 ? -5.890 8.665 2.967 1.00 86.44 274 ASN A N 1
ATOM 2177 C CA . ASN A 1 274 ? -5.373 9.768 2.150 1.00 86.44 274 ASN A CA 1
ATOM 2178 C C . ASN A 1 274 ? -4.811 9.309 0.797 1.00 86.44 274 ASN A C 1
ATOM 2180 O O . ASN A 1 274 ? -4.798 10.100 -0.139 1.00 86.44 274 ASN A O 1
ATOM 2184 N N . ALA A 1 275 ? -4.334 8.071 0.689 1.00 90.06 275 ALA A N 1
ATOM 2185 C CA . ALA A 1 275 ? -3.842 7.508 -0.561 1.00 90.06 275 ALA A CA 1
ATOM 2186 C C . ALA A 1 275 ? -4.993 7.078 -1.483 1.00 90.06 275 ALA A C 1
ATOM 2188 O O . ALA A 1 275 ? -4.930 7.321 -2.682 1.00 90.06 275 ALA A O 1
ATOM 2189 N N . ILE A 1 276 ? -6.066 6.496 -0.939 1.00 87.62 276 ILE A N 1
ATOM 2190 C CA . ILE A 1 276 ? -7.235 6.069 -1.728 1.00 87.62 276 ILE A CA 1
ATOM 2191 C C . ILE A 1 276 ? -8.095 7.262 -2.129 1.00 87.62 276 ILE A C 1
ATOM 2193 O O . ILE A 1 276 ? -8.575 7.308 -3.257 1.00 87.62 276 ILE A O 1
ATOM 2197 N N . TRP A 1 277 ? -8.303 8.222 -1.220 1.00 85.94 277 TRP A N 1
ATOM 2198 C CA . TRP A 1 277 ? -9.261 9.319 -1.392 1.00 85.94 277 TRP A CA 1
ATOM 2199 C C . TRP A 1 277 ? -9.159 10.051 -2.740 1.00 85.94 277 TRP A C 1
ATOM 2201 O O . TRP A 1 277 ? -10.192 10.246 -3.378 1.00 85.94 277 TRP A O 1
ATOM 2211 N N . PRO A 1 278 ? -7.961 10.401 -3.246 1.00 84.12 278 PRO A N 1
ATOM 2212 C CA . PRO A 1 278 ? -7.834 11.076 -4.533 1.00 84.12 278 PRO A CA 1
ATOM 2213 C C . PRO A 1 278 ? -8.303 10.220 -5.718 1.00 84.12 278 PRO A C 1
ATOM 2215 O O . PRO A 1 278 ? -8.735 10.772 -6.728 1.00 84.12 278 PRO A O 1
ATOM 2218 N N . ALA A 1 279 ? -8.248 8.891 -5.578 1.00 79.25 279 ALA A N 1
ATOM 2219 C CA . ALA A 1 279 ? -8.687 7.913 -6.568 1.00 79.25 279 ALA A CA 1
ATOM 2220 C C . ALA A 1 279 ? -10.163 7.489 -6.408 1.00 79.25 279 ALA A C 1
ATOM 2222 O O . ALA A 1 279 ? -10.686 6.803 -7.295 1.00 79.25 279 ALA A O 1
ATOM 2223 N N . ILE A 1 280 ? -10.847 7.893 -5.327 1.00 77.12 280 ILE A N 1
ATOM 2224 C CA . ILE A 1 280 ? -12.296 7.703 -5.164 1.00 77.12 280 ILE A CA 1
ATOM 2225 C C . ILE A 1 280 ? -13.021 8.629 -6.145 1.00 77.12 280 ILE A C 1
ATOM 2227 O O . ILE A 1 280 ? -12.806 9.843 -6.179 1.00 77.12 280 ILE A O 1
ATOM 2231 N N . ASN A 1 281 ? -13.892 8.035 -6.953 1.00 67.31 281 ASN A N 1
ATOM 2232 C CA . ASN A 1 281 ? -14.817 8.735 -7.833 1.00 67.31 281 ASN A CA 1
ATOM 2233 C C . ASN A 1 281 ? -16.137 7.958 -7.820 1.00 67.31 281 ASN A C 1
ATOM 2235 O O . ASN A 1 281 ? -16.101 6.726 -7.824 1.00 67.31 281 ASN A O 1
ATOM 2239 N N . GLU A 1 282 ? -17.275 8.657 -7.810 1.00 55.75 282 GLU A N 1
ATOM 2240 C CA . GLU A 1 282 ? -18.609 8.059 -7.609 1.00 55.75 282 GLU A CA 1
ATOM 2241 C C . GLU A 1 282 ? -18.936 6.930 -8.610 1.00 55.75 282 GLU A C 1
ATOM 2243 O O . GLU A 1 282 ? -19.734 6.045 -8.303 1.00 55.75 282 GLU A O 1
ATOM 2248 N N . GLU A 1 283 ? -18.295 6.921 -9.782 1.00 58.25 283 GLU A N 1
ATOM 2249 C CA . GLU A 1 283 ? -18.603 6.012 -10.894 1.00 58.25 283 GLU A CA 1
ATOM 2250 C C . GLU A 1 283 ? -17.765 4.715 -10.936 1.00 58.25 283 GLU A C 1
ATOM 2252 O O . GLU A 1 283 ? -18.108 3.789 -11.670 1.00 58.25 283 GLU A O 1
ATOM 2257 N N . ASP A 1 284 ? -16.703 4.586 -10.130 1.00 54.31 284 ASP A N 1
ATOM 2258 C CA . ASP A 1 284 ? -15.632 3.603 -10.388 1.00 54.31 284 ASP A CA 1
ATOM 2259 C C . ASP A 1 284 ? -15.552 2.441 -9.374 1.00 54.31 284 ASP A C 1
ATOM 2261 O O . ASP A 1 284 ? -14.496 1.829 -9.194 1.00 54.31 284 ASP A O 1
ATOM 2265 N N . GLY A 1 285 ? -16.645 2.139 -8.668 1.00 51.59 285 GLY A N 1
ATOM 2266 C CA . GLY A 1 285 ? -16.740 1.017 -7.715 1.00 51.59 285 GLY A CA 1
ATOM 2267 C C . GLY A 1 285 ? -16.155 1.299 -6.324 1.00 51.59 285 GLY A C 1
ATOM 2268 O O . GLY A 1 285 ? -16.699 0.829 -5.326 1.00 51.59 285 GLY A O 1
ATOM 2269 N N . PHE A 1 286 ? -15.137 2.157 -6.228 1.00 61.88 286 PHE A N 1
ATOM 2270 C CA . PHE A 1 286 ? -14.774 2.815 -4.973 1.00 61.88 286 PHE A CA 1
ATOM 2271 C C . PHE A 1 286 ? -15.756 3.942 -4.688 1.00 61.88 286 PHE A C 1
ATOM 2273 O O . PHE A 1 286 ? -15.604 5.057 -5.177 1.00 61.88 286 PHE A O 1
ATOM 2280 N N . THR A 1 287 ? -16.783 3.648 -3.899 1.00 62.66 287 THR A N 1
ATOM 2281 C CA . THR A 1 287 ? -17.716 4.679 -3.433 1.00 62.66 287 THR A CA 1
ATOM 2282 C C . THR A 1 287 ? -17.050 5.559 -2.378 1.00 62.66 287 THR A C 1
ATOM 2284 O O . THR A 1 287 ? -16.155 5.086 -1.672 1.00 62.66 287 THR A O 1
ATOM 2287 N N . GLU A 1 288 ? -17.566 6.771 -2.162 1.00 61.75 288 GLU A N 1
ATOM 2288 C CA . GLU A 1 288 ? -17.201 7.627 -1.016 1.00 61.75 288 GLU A CA 1
ATOM 2289 C C . GLU A 1 288 ? -17.322 6.909 0.345 1.00 61.75 288 GLU A C 1
ATOM 2291 O O . GLU A 1 288 ? -16.667 7.286 1.312 1.00 61.75 288 GLU A O 1
ATOM 2296 N N . ASP A 1 289 ? -18.099 5.822 0.408 1.00 69.38 289 ASP A N 1
ATOM 2297 C CA . ASP A 1 289 ? -18.249 4.961 1.583 1.00 69.38 289 ASP A CA 1
ATOM 2298 C C . ASP A 1 289 ? -17.113 3.930 1.779 1.00 69.38 289 ASP A C 1
ATOM 2300 O O . ASP A 1 289 ? -17.231 3.064 2.650 1.00 69.38 289 ASP A O 1
ATOM 2304 N N . THR A 1 290 ? -16.041 3.955 0.974 1.00 79.25 290 THR A N 1
ATOM 2305 C CA . THR A 1 290 ? -14.937 2.991 1.122 1.00 79.25 290 THR A CA 1
ATOM 2306 C C . THR A 1 290 ? -14.226 3.208 2.452 1.00 79.25 290 THR A C 1
ATOM 2308 O O . THR A 1 290 ? -13.642 4.263 2.690 1.00 79.25 290 THR A O 1
ATOM 2311 N N . ASN A 1 291 ? -14.241 2.191 3.313 1.00 84.19 291 ASN A N 1
ATOM 2312 C CA . ASN A 1 291 ? -13.538 2.221 4.591 1.00 84.19 291 ASN A CA 1
ATOM 2313 C C . ASN A 1 291 ? -12.242 1.420 4.518 1.00 84.19 291 ASN A C 1
ATOM 2315 O O . ASN A 1 291 ? -12.173 0.373 3.879 1.00 84.19 291 ASN A O 1
ATOM 2319 N N . VAL A 1 292 ? -11.230 1.875 5.248 1.00 89.44 292 VAL A N 1
ATOM 2320 C CA . VAL A 1 292 ? -9.971 1.150 5.410 1.00 89.44 292 VAL A CA 1
ATOM 2321 C C . VAL A 1 292 ? -9.852 0.637 6.833 1.00 89.44 292 VAL A C 1
ATOM 2323 O O . VAL A 1 292 ? -10.030 1.395 7.785 1.00 89.44 292 VAL A O 1
ATOM 2326 N N . ILE A 1 293 ? -9.482 -0.630 6.984 1.00 92.12 293 ILE A N 1
ATOM 2327 C CA . ILE A 1 293 ? -9.140 -1.230 8.271 1.00 92.12 293 ILE A CA 1
ATOM 2328 C C . ILE A 1 293 ? -7.715 -1.761 8.183 1.00 92.12 293 ILE A C 1
ATOM 2330 O O . ILE A 1 293 ? -7.457 -2.779 7.547 1.00 92.12 293 ILE A O 1
ATOM 2334 N N . CYS A 1 294 ? -6.783 -1.097 8.865 1.00 95.00 294 CYS A N 1
ATOM 2335 C CA . CYS A 1 294 ? -5.413 -1.599 8.950 1.00 95.00 294 CYS A CA 1
ATOM 2336 C C . CYS A 1 294 ? -5.266 -2.670 10.044 1.00 95.00 294 CYS A C 1
ATOM 2338 O O . CYS A 1 294 ? -5.943 -2.586 11.072 1.00 95.00 294 CYS A O 1
ATOM 2340 N N . TYR A 1 295 ? -4.352 -3.622 9.900 1.00 95.81 295 TYR A N 1
ATOM 2341 C CA . TYR A 1 295 ? -3.968 -4.577 10.952 1.00 95.81 295 TYR A CA 1
ATOM 2342 C C . TYR A 1 295 ? -2.478 -4.932 10.839 1.00 95.81 295 TYR A C 1
ATOM 2344 O O . TYR A 1 295 ? -1.899 -4.829 9.767 1.00 95.81 295 TYR A O 1
ATOM 2352 N N . LEU A 1 296 ? -1.828 -5.305 11.942 1.00 95.81 296 LEU A N 1
ATOM 2353 C CA . LEU A 1 296 ? -0.415 -5.691 11.944 1.00 95.81 296 LEU A CA 1
ATOM 2354 C C . LEU A 1 296 ? -0.280 -7.141 11.473 1.00 95.81 296 LEU A C 1
ATOM 2356 O O . LEU A 1 296 ? -0.988 -8.019 11.977 1.00 95.81 296 LEU A O 1
ATOM 2360 N N . GLN A 1 297 ? 0.657 -7.378 10.562 1.00 94.81 297 GLN A N 1
ATOM 2361 C CA . GLN A 1 297 ? 1.062 -8.691 10.062 1.00 94.81 297 GLN A CA 1
ATOM 2362 C C . GLN A 1 297 ? 2.544 -8.667 9.628 1.00 94.81 297 GLN A C 1
ATOM 2364 O O . GLN A 1 297 ? 3.315 -7.839 10.110 1.00 94.81 297 GLN A O 1
ATOM 2369 N N . ASN A 1 298 ? 2.974 -9.594 8.765 1.00 90.94 298 ASN A N 1
ATOM 2370 C CA . ASN A 1 298 ? 4.383 -9.725 8.369 1.00 90.94 298 ASN A CA 1
ATOM 2371 C C . ASN A 1 298 ? 4.825 -8.768 7.248 1.00 90.94 298 ASN A C 1
ATOM 2373 O O . ASN A 1 298 ? 6.005 -8.444 7.185 1.00 90.94 298 ASN A O 1
ATOM 2377 N N . GLY A 1 299 ? 3.910 -8.317 6.390 1.00 88.31 299 GLY A N 1
ATOM 2378 C CA . GLY A 1 299 ? 4.192 -7.436 5.252 1.00 88.31 299 GLY A CA 1
ATOM 2379 C C . GLY A 1 299 ? 3.014 -6.511 4.962 1.00 88.31 299 GLY A C 1
ATOM 2380 O O . GLY A 1 299 ? 1.969 -6.630 5.612 1.00 88.31 299 GLY A O 1
ATOM 2381 N N . VAL A 1 300 ? 3.179 -5.585 4.018 1.00 88.69 300 VAL A N 1
ATOM 2382 C CA . VAL A 1 300 ? 2.029 -4.825 3.519 1.00 88.69 300 VAL A CA 1
ATOM 2383 C C . VAL A 1 300 ? 1.247 -5.721 2.563 1.00 88.69 300 VAL A C 1
ATOM 2385 O O . VAL A 1 300 ? 1.848 -6.406 1.748 1.00 88.69 300 VAL A O 1
ATOM 2388 N N . ASP A 1 301 ? -0.066 -5.785 2.740 1.00 89.62 301 ASP A N 1
ATOM 2389 C CA . ASP A 1 301 ? -0.976 -6.533 1.867 1.00 89.62 301 ASP A CA 1
ATOM 2390 C C . ASP A 1 301 ? -2.322 -5.816 1.846 1.00 89.62 301 ASP A C 1
ATOM 2392 O O . ASP A 1 301 ? -2.711 -5.189 2.841 1.00 89.62 301 ASP A O 1
ATOM 2396 N N . ILE A 1 302 ? -3.039 -5.917 0.734 1.00 89.38 302 ILE A N 1
ATOM 2397 C CA . ILE A 1 302 ? -4.348 -5.312 0.555 1.00 89.38 302 ILE A CA 1
ATOM 2398 C C . ILE A 1 302 ? -5.355 -6.370 0.149 1.00 89.38 302 ILE A C 1
ATOM 2400 O O . ILE A 1 302 ? -5.322 -6.934 -0.938 1.00 89.38 302 ILE A O 1
ATOM 2404 N N . ARG A 1 303 ? -6.370 -6.514 0.994 1.00 87.94 303 ARG A N 1
ATOM 2405 C CA . ARG A 1 303 ? -7.516 -7.373 0.748 1.00 87.94 303 ARG A CA 1
ATOM 2406 C C . ARG A 1 303 ? -8.787 -6.546 0.688 1.00 87.94 303 ARG A C 1
ATOM 2408 O O . ARG A 1 303 ? -9.152 -5.878 1.654 1.00 87.94 303 ARG A O 1
ATOM 2415 N N . LEU A 1 304 ? -9.519 -6.645 -0.416 1.00 83.75 304 LEU A N 1
ATOM 2416 C CA . LEU A 1 304 ? -10.901 -6.176 -0.447 1.00 83.75 304 LEU A CA 1
ATOM 2417 C C . LEU A 1 304 ? -11.837 -7.213 0.145 1.00 83.75 304 LEU A C 1
ATOM 2419 O O . LEU A 1 304 ? -11.718 -8.410 -0.118 1.00 83.75 304 LEU A O 1
ATOM 2423 N N . ILE A 1 305 ? -12.834 -6.731 0.878 1.00 80.62 305 ILE A N 1
ATOM 2424 C CA . ILE A 1 305 ? -13.974 -7.554 1.255 1.00 80.62 305 ILE A CA 1
ATOM 2425 C C . ILE A 1 305 ? -14.918 -7.617 0.044 1.00 80.62 305 ILE A C 1
ATOM 2427 O O . ILE A 1 305 ? -15.555 -6.623 -0.279 1.00 80.62 305 ILE A O 1
ATOM 2431 N N . PRO A 1 306 ? -15.093 -8.767 -0.628 1.00 69.31 306 PRO A N 1
ATOM 2432 C CA . PRO A 1 306 ? -15.785 -8.826 -1.924 1.00 69.31 306 PRO A CA 1
ATOM 2433 C C . PRO A 1 306 ? -17.284 -8.487 -1.867 1.00 69.31 306 PRO A C 1
ATOM 2435 O O . PRO A 1 306 ? -17.939 -8.323 -2.891 1.00 69.31 306 PRO A O 1
ATOM 2438 N N . TYR A 1 307 ? -17.853 -8.413 -0.667 1.00 75.06 307 TYR A N 1
ATOM 2439 C CA . TYR A 1 307 ? -19.258 -8.100 -0.415 1.00 75.06 307 TYR A CA 1
ATOM 2440 C C . TYR A 1 307 ? -19.446 -6.766 0.324 1.00 75.06 307 TYR A C 1
ATOM 2442 O O . TYR A 1 307 ? -20.550 -6.487 0.801 1.00 75.06 307 TYR A O 1
ATOM 2450 N N . HIS A 1 308 ? -18.393 -5.949 0.459 1.00 73.38 308 HIS A N 1
ATOM 2451 C CA . HIS A 1 308 ? -18.503 -4.621 1.052 1.00 73.38 308 HIS A CA 1
ATOM 2452 C C . HIS A 1 308 ? -17.385 -3.663 0.621 1.00 73.38 308 HIS A C 1
ATOM 2454 O O . HIS A 1 308 ? -16.287 -4.087 0.294 1.00 73.38 308 HIS A O 1
ATOM 2460 N N . ASN A 1 309 ? -17.619 -2.354 0.718 1.00 75.69 309 ASN A N 1
ATOM 2461 C CA . ASN A 1 309 ? -16.616 -1.340 0.370 1.00 75.69 309 ASN A CA 1
ATOM 2462 C C . ASN A 1 309 ? -15.642 -1.148 1.539 1.00 75.69 309 ASN A C 1
ATOM 2464 O O . ASN A 1 309 ? -15.595 -0.100 2.181 1.00 75.69 309 ASN A O 1
ATOM 2468 N N . VAL A 1 310 ? -14.926 -2.218 1.879 1.00 83.25 310 VAL A N 1
ATOM 2469 C CA . VAL A 1 310 ? -13.939 -2.250 2.953 1.00 83.25 310 VAL A CA 1
ATOM 2470 C C . VAL A 1 310 ? -12.654 -2.849 2.432 1.00 83.25 310 VAL A C 1
ATOM 2472 O O . VAL A 1 310 ? -12.641 -3.957 1.897 1.00 83.25 310 VAL A O 1
ATOM 2475 N N . MET A 1 311 ? -11.574 -2.115 2.653 1.00 88.88 311 MET A N 1
ATOM 2476 C CA . MET A 1 311 ? -10.224 -2.533 2.347 1.00 88.88 311 MET A CA 1
ATOM 2477 C C . MET A 1 311 ? -9.493 -2.868 3.643 1.00 88.88 311 MET A C 1
ATOM 2479 O O . MET A 1 311 ? -9.295 -2.014 4.510 1.00 88.88 311 MET A O 1
ATOM 2483 N N . LEU A 1 312 ? -9.129 -4.132 3.795 1.00 92.50 312 LEU A N 1
ATOM 2484 C CA . LEU A 1 312 ? -8.290 -4.623 4.873 1.00 92.50 312 LEU A CA 1
ATOM 2485 C C . LEU A 1 312 ? -6.834 -4.459 4.437 1.00 92.50 312 LEU A C 1
ATOM 2487 O O . LEU A 1 312 ? -6.432 -5.043 3.437 1.00 92.50 312 LEU A O 1
ATOM 2491 N N . ILE A 1 313 ? -6.060 -3.659 5.167 1.00 94.56 313 ILE A N 1
ATOM 2492 C CA . ILE A 1 313 ? -4.647 -3.421 4.853 1.00 94.56 313 ILE A CA 1
ATOM 2493 C C . ILE A 1 313 ? -3.789 -3.999 5.964 1.00 94.56 313 ILE A C 1
ATOM 2495 O O . ILE A 1 313 ? -3.750 -3.475 7.081 1.00 94.56 313 ILE A O 1
ATOM 2499 N N . GLY A 1 314 ? -3.083 -5.072 5.662 1.00 95.94 314 GLY A N 1
ATOM 2500 C CA . GLY A 1 314 ? -2.035 -5.543 6.540 1.00 95.94 314 GLY A CA 1
ATOM 2501 C C . GLY A 1 314 ? -0.835 -4.603 6.476 1.00 95.94 314 GLY A C 1
ATOM 2502 O O . GLY A 1 314 ? -0.501 -4.113 5.407 1.00 95.94 314 GLY A O 1
ATOM 2503 N N . ILE A 1 315 ? -0.198 -4.320 7.609 1.00 94.81 315 ILE A N 1
ATOM 2504 C CA . ILE A 1 315 ? 1.043 -3.540 7.687 1.00 94.81 315 ILE A CA 1
ATOM 2505 C C . ILE A 1 315 ? 2.076 -4.305 8.525 1.00 94.81 315 ILE A C 1
ATOM 2507 O O . ILE A 1 315 ? 1.697 -4.970 9.496 1.00 94.81 315 ILE A O 1
ATOM 2511 N N . PRO A 1 316 ? 3.375 -4.240 8.200 1.00 93.88 316 PRO A N 1
ATOM 2512 C CA . PRO A 1 316 ? 4.396 -4.989 8.917 1.00 93.88 316 PRO A CA 1
ATOM 2513 C C . PRO A 1 316 ? 4.575 -4.459 10.341 1.00 93.88 316 PRO A C 1
ATOM 2515 O O . PRO A 1 316 ? 4.460 -3.265 10.601 1.00 93.88 316 PRO A O 1
ATOM 2518 N N . TYR A 1 317 ? 4.947 -5.329 11.281 1.00 91.62 317 TYR A N 1
ATOM 2519 C CA . TYR A 1 317 ? 5.266 -4.922 12.658 1.00 91.62 317 TYR A CA 1
ATOM 2520 C C . TYR A 1 317 ? 6.397 -3.876 12.765 1.00 91.62 317 TYR A C 1
ATOM 2522 O O . TYR A 1 317 ? 6.510 -3.221 13.804 1.00 91.62 317 TYR A O 1
ATOM 2530 N N . GLY A 1 318 ? 7.205 -3.692 11.714 1.00 87.88 318 GLY A N 1
ATOM 2531 C CA . GLY A 1 318 ? 8.238 -2.655 11.628 1.00 87.88 318 GLY A CA 1
ATOM 2532 C C . GLY A 1 318 ? 7.697 -1.223 11.725 1.00 87.88 318 GLY A C 1
ATOM 2533 O O . GLY A 1 318 ? 8.391 -0.346 12.238 1.00 87.88 318 GLY A O 1
ATOM 2534 N N . VAL A 1 319 ? 6.415 -1.001 11.405 1.00 88.00 319 VAL A N 1
ATOM 2535 C CA . VAL A 1 319 ? 5.731 0.294 11.592 1.00 88.00 319 VAL A CA 1
ATOM 2536 C C . VAL A 1 319 ? 5.634 0.740 13.054 1.00 88.00 319 VAL A C 1
ATOM 2538 O O . VAL A 1 319 ? 5.293 1.894 13.324 1.00 88.00 319 VAL A O 1
ATOM 2541 N N . MET A 1 320 ? 5.872 -0.157 14.016 1.00 87.38 320 MET A N 1
ATOM 2542 C CA . MET A 1 320 ? 5.883 0.185 15.434 1.00 87.38 320 MET A CA 1
ATOM 2543 C C . MET A 1 320 ? 7.181 0.902 15.809 1.00 87.38 320 MET A C 1
ATOM 2545 O O . MET A 1 320 ? 8.268 0.536 15.377 1.00 87.38 320 MET A O 1
ATOM 2549 N N . CYS A 1 321 ? 7.069 1.899 16.684 1.00 78.56 321 CYS A N 1
ATOM 2550 C CA . CYS A 1 321 ? 8.217 2.640 17.187 1.00 78.56 321 CYS A CA 1
ATOM 2551 C C . CYS A 1 321 ? 9.228 1.727 17.900 1.00 78.56 321 CYS A C 1
ATOM 2553 O O . CYS A 1 321 ? 8.908 1.154 18.945 1.00 78.56 321 CYS A O 1
ATOM 2555 N N . GLN A 1 322 ? 10.455 1.655 17.383 1.00 74.31 322 GLN A N 1
ATOM 2556 C CA . GLN A 1 322 ? 11.592 1.001 18.032 1.00 74.31 322 GLN A CA 1
ATOM 2557 C C . GLN A 1 322 ? 12.544 2.081 18.554 1.00 74.31 322 GLN A C 1
ATOM 2559 O O . GLN A 1 322 ? 13.034 2.907 17.789 1.00 74.31 322 GLN A O 1
ATOM 2564 N N . ASP A 1 323 ? 12.765 2.126 19.870 1.00 76.00 323 ASP A N 1
ATOM 2565 C CA . ASP A 1 323 ? 13.669 3.088 20.526 1.00 76.00 323 ASP A CA 1
ATOM 2566 C C . ASP A 1 323 ? 13.408 4.569 20.177 1.00 76.00 323 ASP A C 1
ATOM 2568 O O . ASP A 1 323 ? 14.325 5.382 20.063 1.00 76.00 323 ASP A O 1
ATOM 2572 N N . GLY A 1 324 ? 12.138 4.941 19.989 1.00 72.31 324 GLY A N 1
ATOM 2573 C CA . GLY A 1 324 ? 11.757 6.308 19.614 1.00 72.31 324 GLY A CA 1
ATOM 2574 C C . GLY A 1 324 ? 11.835 6.598 18.111 1.00 72.31 324 GLY A C 1
ATOM 2575 O O . GLY A 1 324 ? 11.467 7.697 17.698 1.00 72.31 324 GLY A O 1
ATOM 2576 N N . LYS A 1 325 ? 12.267 5.631 17.291 1.00 73.25 325 LYS A N 1
ATOM 2577 C CA . LYS A 1 325 ? 12.349 5.738 15.831 1.00 73.25 325 LYS A CA 1
ATOM 2578 C C . LYS A 1 325 ? 11.211 4.980 15.167 1.00 73.25 325 LYS A C 1
ATOM 2580 O O . LYS A 1 325 ? 10.834 3.895 15.602 1.00 73.25 325 LYS A O 1
ATOM 2585 N N . TRP A 1 326 ? 10.660 5.563 14.114 1.00 74.06 326 TRP A N 1
ATOM 2586 C CA . TRP A 1 326 ? 9.591 4.968 13.323 1.00 74.06 326 TRP A CA 1
ATOM 2587 C C . TRP A 1 326 ? 10.151 4.592 11.957 1.00 74.06 326 TRP A C 1
ATOM 2589 O O . TRP A 1 326 ? 10.782 5.433 11.318 1.00 74.06 326 TRP A O 1
ATOM 2599 N N . LEU A 1 327 ? 9.923 3.355 11.510 1.00 78.75 327 LEU A N 1
ATOM 2600 C CA . LEU A 1 327 ? 10.295 2.939 10.159 1.00 78.75 327 LEU A CA 1
ATOM 2601 C C . LEU A 1 327 ? 9.257 3.490 9.186 1.00 78.75 327 LEU A C 1
ATOM 2603 O O . LEU A 1 327 ? 8.207 2.898 8.947 1.00 78.75 327 LEU A O 1
ATOM 2607 N N . ALA A 1 328 ? 9.531 4.682 8.667 1.00 80.44 328 ALA A N 1
ATOM 2608 C CA . ALA A 1 328 ? 8.636 5.353 7.739 1.00 80.44 328 ALA A CA 1
ATOM 2609 C C . ALA A 1 328 ? 8.518 4.605 6.393 1.00 80.44 328 ALA A C 1
ATOM 2611 O O . ALA A 1 328 ? 7.499 4.750 5.722 1.00 80.44 328 ALA A O 1
ATOM 2612 N N . ILE A 1 329 ? 9.491 3.743 6.058 1.00 86.56 329 ILE A N 1
ATOM 2613 C CA . ILE A 1 329 ? 9.483 2.893 4.856 1.00 86.56 329 ILE A CA 1
ATOM 2614 C C . ILE A 1 329 ? 8.202 2.065 4.759 1.00 86.56 329 ILE A C 1
ATOM 2616 O O . ILE A 1 329 ? 7.505 2.101 3.747 1.00 86.56 329 ILE A O 1
ATOM 2620 N N . ASP A 1 330 ? 7.845 1.388 5.846 1.00 88.94 330 ASP A N 1
ATOM 2621 C CA . ASP A 1 330 ? 6.695 0.489 5.880 1.00 88.94 330 ASP A CA 1
ATOM 2622 C C . ASP A 1 330 ? 5.357 1.231 5.719 1.00 88.94 330 ASP A C 1
ATOM 2624 O O . ASP A 1 330 ? 4.396 0.698 5.168 1.00 88.94 330 ASP A O 1
ATOM 2628 N N . TYR A 1 331 ? 5.283 2.485 6.173 1.00 89.44 331 TYR A N 1
ATOM 2629 C CA . TYR A 1 331 ? 4.106 3.325 5.953 1.00 89.44 331 TYR A CA 1
ATOM 2630 C C . TYR A 1 331 ? 4.004 3.813 4.507 1.00 89.44 331 TYR A C 1
ATOM 2632 O O . TYR A 1 331 ? 2.900 3.951 3.984 1.00 89.44 331 TYR A O 1
ATOM 2640 N N . LEU A 1 332 ? 5.137 4.088 3.860 1.00 89.94 332 LEU A N 1
ATOM 2641 C CA . LEU A 1 332 ? 5.178 4.573 2.479 1.00 89.94 332 LEU A CA 1
ATOM 2642 C C . LEU A 1 332 ? 5.010 3.468 1.434 1.00 89.94 332 LEU A C 1
ATOM 2644 O O . LEU A 1 332 ? 4.743 3.778 0.275 1.00 89.94 332 LEU A O 1
ATOM 2648 N N . ALA A 1 333 ? 5.085 2.202 1.839 1.00 92.31 333 ALA A N 1
ATOM 2649 C CA . ALA A 1 333 ? 4.645 1.084 1.015 1.00 92.31 333 ALA A CA 1
ATOM 2650 C C . ALA A 1 333 ? 3.110 1.047 0.850 1.00 92.31 333 ALA A C 1
ATOM 2652 O O . ALA A 1 333 ? 2.620 0.574 -0.167 1.00 92.31 333 ALA A O 1
ATOM 2653 N N . ILE A 1 334 ? 2.330 1.623 1.778 1.00 93.88 334 ILE A N 1
ATOM 2654 C CA . ILE A 1 334 ? 0.856 1.613 1.701 1.00 93.88 334 ILE A CA 1
ATOM 2655 C C . ILE A 1 334 ? 0.335 2.232 0.386 1.00 93.88 334 ILE A C 1
ATOM 2657 O O . ILE A 1 334 ? -0.469 1.583 -0.283 1.00 93.88 334 ILE A O 1
ATOM 2661 N N . PRO A 1 335 ? 0.759 3.445 -0.038 1.00 94.38 335 PRO A N 1
ATOM 2662 C CA . PRO A 1 335 ? 0.393 3.966 -1.352 1.00 94.38 335 PRO A CA 1
ATOM 2663 C C . PRO A 1 335 ? 0.760 3.039 -2.516 1.00 94.38 335 PRO A C 1
ATOM 2665 O O . PRO A 1 335 ? -0.042 2.898 -3.430 1.00 94.38 335 PRO A O 1
ATOM 2668 N N . HIS A 1 336 ? 1.932 2.401 -2.484 1.00 95.06 336 HIS A N 1
ATOM 2669 C CA . HIS A 1 336 ? 2.373 1.487 -3.541 1.00 95.06 336 HIS A CA 1
ATOM 2670 C C . HIS A 1 336 ? 1.409 0.301 -3.692 1.00 95.06 336 HIS A C 1
ATOM 2672 O O . HIS A 1 336 ? 0.878 0.080 -4.780 1.00 95.06 336 HIS A O 1
ATOM 2678 N N . GLU A 1 337 ? 1.059 -0.363 -2.588 1.00 93.56 337 GLU A N 1
ATOM 2679 C CA . GLU A 1 337 ? 0.088 -1.465 -2.604 1.00 93.56 337 GLU A CA 1
ATOM 2680 C C . GLU A 1 337 ? -1.302 -1.018 -3.087 1.00 93.56 337 GLU A C 1
ATOM 2682 O O . GLU A 1 337 ? -1.986 -1.721 -3.833 1.00 93.56 337 GLU A O 1
ATOM 2687 N N . ILE A 1 338 ? -1.732 0.195 -2.722 1.00 92.38 338 ILE A N 1
ATOM 2688 C CA . ILE A 1 338 ? -2.986 0.764 -3.243 1.00 92.38 338 ILE A CA 1
ATOM 2689 C C . ILE A 1 338 ? -2.898 0.956 -4.763 1.00 92.38 338 ILE A C 1
ATOM 2691 O O . ILE A 1 338 ? -3.888 0.769 -5.469 1.00 92.38 338 ILE A O 1
ATOM 2695 N N . GLY A 1 339 ? -1.716 1.291 -5.279 1.00 93.25 339 GLY A N 1
ATOM 2696 C CA . GLY A 1 339 ? -1.436 1.363 -6.707 1.00 93.25 339 GLY A CA 1
ATOM 2697 C C . GLY A 1 339 ? -1.648 0.027 -7.424 1.00 93.25 339 GLY A C 1
ATOM 2698 O O . GLY A 1 339 ? -2.352 0.010 -8.435 1.00 93.25 339 GLY A O 1
ATOM 2699 N N . HIS A 1 340 ? -1.141 -1.088 -6.880 1.00 90.88 340 HIS A N 1
ATOM 2700 C CA . HIS A 1 340 ? -1.438 -2.440 -7.391 1.00 90.88 340 HIS A CA 1
ATOM 2701 C C . HIS A 1 340 ? -2.935 -2.681 -7.475 1.00 90.88 340 HIS A C 1
ATOM 2703 O O . HIS A 1 340 ? -3.484 -3.081 -8.504 1.00 90.88 340 HIS A O 1
ATOM 2709 N N . HIS A 1 341 ? -3.619 -2.361 -6.386 1.00 87.06 341 HIS A N 1
ATOM 2710 C CA . HIS A 1 341 ? -5.046 -2.548 -6.296 1.00 87.06 341 HIS A CA 1
ATOM 2711 C C . HIS A 1 341 ? -5.800 -1.742 -7.374 1.00 87.06 341 HIS A C 1
ATOM 2713 O O . HIS A 1 341 ? -6.619 -2.268 -8.130 1.00 87.06 341 HIS A O 1
ATOM 2719 N N . LEU A 1 342 ? -5.483 -0.458 -7.530 1.00 87.25 342 LEU A N 1
ATOM 2720 C CA . LEU A 1 342 ? -6.101 0.379 -8.558 1.00 87.25 342 LEU A CA 1
ATOM 2721 C C . LEU A 1 342 ? -5.775 -0.099 -9.975 1.00 87.25 342 LEU A C 1
ATOM 2723 O O . LEU A 1 342 ? -6.644 -0.036 -10.842 1.00 87.25 342 LEU A O 1
ATOM 2727 N N . PHE A 1 343 ? -4.571 -0.611 -10.220 1.00 87.31 343 PHE A N 1
ATOM 2728 C CA . PHE A 1 343 ? -4.201 -1.159 -11.522 1.00 87.31 343 PHE A CA 1
ATOM 2729 C C . PHE A 1 343 ? -5.158 -2.275 -11.965 1.00 87.31 343 PHE A C 1
ATOM 2731 O O . PHE A 1 343 ? -5.639 -2.267 -13.102 1.00 87.31 343 PHE A O 1
ATOM 2738 N N . TRP A 1 344 ? -5.473 -3.204 -11.062 1.00 82.06 344 TRP A N 1
ATOM 2739 C CA . TRP A 1 344 ? -6.325 -4.354 -11.363 1.00 82.06 344 TRP A CA 1
ATOM 2740 C C . TRP A 1 344 ? -7.815 -4.031 -11.377 1.00 82.06 344 TRP A C 1
ATOM 2742 O O . TRP A 1 344 ? -8.539 -4.537 -12.238 1.00 82.06 344 TRP A O 1
ATOM 2752 N N . PHE A 1 345 ? -8.276 -3.189 -10.451 1.00 76.62 345 PHE A N 1
ATOM 2753 C CA . PHE A 1 345 ? -9.707 -3.086 -10.151 1.00 76.62 345 PHE A CA 1
ATOM 2754 C C . PHE A 1 345 ? -10.341 -1.753 -10.537 1.00 76.62 345 PHE A C 1
ATOM 2756 O O . PHE A 1 345 ? -11.569 -1.665 -10.613 1.00 76.62 345 PHE A O 1
ATOM 2763 N N . LYS A 1 346 ? -9.550 -0.714 -10.834 1.00 78.25 346 LYS A N 1
ATOM 2764 C CA . LYS A 1 346 ? -10.114 0.577 -11.236 1.00 78.25 346 LYS A CA 1
ATOM 2765 C C . LYS A 1 346 ? -10.793 0.447 -12.599 1.00 78.25 346 LYS A C 1
ATOM 2767 O O . LYS A 1 346 ? -10.148 0.162 -13.611 1.00 78.25 346 LYS A O 1
ATOM 2772 N N . ARG A 1 347 ? -12.101 0.701 -12.633 1.00 71.31 347 ARG A N 1
ATOM 2773 C CA . ARG A 1 347 ? -12.852 0.900 -13.877 1.00 71.31 347 ARG A CA 1
ATOM 2774 C C . ARG A 1 347 ? -12.723 2.346 -14.335 1.00 71.31 347 ARG A C 1
ATOM 2776 O O . ARG A 1 347 ? -12.454 3.238 -13.537 1.00 71.31 347 ARG A O 1
ATOM 2783 N N . THR A 1 348 ? -12.857 2.549 -15.636 1.00 67.06 348 THR A N 1
ATOM 2784 C CA . THR A 1 348 ? -12.990 3.873 -16.242 1.00 67.06 348 THR A CA 1
ATOM 2785 C C . THR A 1 348 ? -14.442 4.094 -16.664 1.00 67.06 348 THR A C 1
ATOM 2787 O O . THR A 1 348 ? -15.186 3.128 -16.850 1.00 67.06 348 THR A O 1
ATOM 2790 N N . HIS A 1 349 ? -14.832 5.352 -16.886 1.00 64.81 349 HIS A N 1
ATOM 2791 C CA . HIS A 1 349 ? -16.168 5.739 -17.368 1.00 64.81 349 HIS A CA 1
ATOM 2792 C C . HIS A 1 349 ? -16.645 4.967 -18.616 1.00 64.81 349 HIS A C 1
ATOM 2794 O O . HIS A 1 349 ? -17.842 4.824 -18.846 1.00 64.81 349 HIS A O 1
ATOM 2800 N N . GLU A 1 350 ? -15.721 4.437 -19.423 1.00 62.06 350 GLU A N 1
ATOM 2801 C CA . GLU A 1 350 ? -16.021 3.669 -20.637 1.00 62.06 350 GLU A CA 1
ATOM 2802 C C . GLU A 1 350 ? -16.251 2.172 -20.372 1.00 62.06 350 GLU A C 1
ATOM 2804 O O . GLU A 1 350 ? -16.263 1.381 -21.312 1.00 62.06 350 GLU A O 1
ATOM 2809 N N . SER A 1 351 ? -16.416 1.750 -19.112 1.00 61.31 351 SER A N 1
ATOM 2810 C CA . SER A 1 351 ? -16.485 0.344 -18.665 1.00 61.31 351 SER A CA 1
ATOM 2811 C C . SER A 1 351 ? -15.226 -0.501 -18.939 1.00 61.31 351 SER A C 1
ATOM 2813 O O . SER A 1 351 ? -15.168 -1.663 -18.543 1.00 61.31 351 SER A O 1
ATOM 2815 N N . GLU A 1 352 ? -14.187 0.088 -19.539 1.00 74.06 352 GLU A N 1
ATOM 2816 C CA . GLU A 1 352 ? -12.846 -0.488 -19.677 1.00 74.06 352 GLU A CA 1
ATOM 2817 C C . GLU A 1 352 ? -12.102 -0.394 -18.335 1.00 74.06 352 GLU A C 1
ATOM 2819 O O . GLU A 1 352 ? -12.159 0.644 -17.663 1.00 74.06 352 GLU A O 1
ATOM 2824 N N . ASN A 1 353 ? -11.392 -1.451 -17.924 1.00 77.06 353 ASN A N 1
ATOM 2825 C CA . ASN A 1 353 ? -10.540 -1.363 -16.735 1.00 77.06 353 ASN A CA 1
ATOM 2826 C C . ASN A 1 353 ? -9.248 -0.578 -17.036 1.00 77.06 353 ASN A C 1
ATOM 2828 O O . ASN A 1 353 ? -8.754 -0.549 -18.165 1.00 77.06 353 ASN A O 1
ATOM 2832 N N . LEU A 1 354 ? -8.698 0.100 -16.027 1.00 82.75 354 LEU A N 1
ATOM 2833 C CA . LEU A 1 354 ? -7.545 0.994 -16.173 1.00 82.75 354 LEU A CA 1
ATOM 2834 C C . LEU A 1 354 ? -6.338 0.289 -16.808 1.00 82.75 354 LEU A C 1
ATOM 2836 O O . LEU A 1 354 ? -5.661 0.857 -17.667 1.00 82.75 354 LEU A O 1
ATOM 2840 N N . ARG A 1 355 ? -6.114 -0.972 -16.436 1.00 85.06 355 ARG A N 1
ATOM 2841 C CA . ARG A 1 355 ? -5.103 -1.846 -17.030 1.00 85.06 355 ARG A CA 1
ATOM 2842 C C . ARG A 1 355 ? -5.273 -2.007 -18.542 1.00 85.06 355 ARG A C 1
ATOM 2844 O O . ARG A 1 355 ? -4.303 -1.824 -19.273 1.00 85.06 355 ARG A O 1
ATOM 2851 N N . GLN A 1 356 ? -6.472 -2.327 -19.028 1.00 81.38 356 GLN A N 1
ATOM 2852 C CA . GLN A 1 356 ? -6.765 -2.462 -20.462 1.00 81.38 356 GLN A CA 1
ATOM 2853 C C . GLN A 1 356 ? -6.492 -1.152 -21.200 1.00 81.38 356 GLN A C 1
ATOM 2855 O O . GLN A 1 356 ? -5.784 -1.159 -22.209 1.00 81.38 356 GLN A O 1
ATOM 2860 N N . LYS A 1 357 ? -6.934 -0.025 -20.633 1.00 84.88 357 LYS A N 1
ATOM 2861 C CA . LYS A 1 357 ? -6.679 1.305 -21.194 1.00 84.88 357 LYS A CA 1
ATOM 2862 C C . LYS A 1 357 ? -5.182 1.613 -21.296 1.00 84.88 357 LYS A C 1
ATOM 2864 O O . LYS A 1 357 ? -4.724 2.117 -22.322 1.00 84.88 357 LYS A O 1
ATOM 2869 N N . LEU A 1 358 ? -4.407 1.298 -20.255 1.00 86.69 358 LEU A N 1
ATOM 2870 C CA . LEU A 1 358 ? -2.947 1.450 -20.250 1.00 86.69 358 LEU A CA 1
ATOM 2871 C C . LEU A 1 358 ? -2.294 0.595 -21.337 1.00 86.69 358 LEU A C 1
ATOM 2873 O O . LEU A 1 358 ? -1.516 1.110 -22.135 1.00 86.69 358 LEU A O 1
ATOM 2877 N N . ILE A 1 359 ? -2.649 -0.688 -21.410 1.00 85.12 359 ILE A N 1
ATOM 2878 C CA . ILE A 1 359 ? -2.145 -1.612 -22.433 1.00 85.12 359 ILE A CA 1
ATOM 2879 C C . ILE A 1 359 ? -2.467 -1.090 -23.837 1.00 85.12 359 ILE A C 1
ATOM 2881 O O . ILE A 1 359 ? -1.599 -1.094 -24.709 1.00 85.12 359 ILE A O 1
ATOM 2885 N N . LYS A 1 360 ? -3.686 -0.585 -24.049 1.00 84.88 360 LYS A N 1
ATOM 2886 C CA . LYS A 1 360 ? -4.121 -0.029 -25.329 1.00 84.88 360 LYS A CA 1
ATOM 2887 C C . LYS A 1 360 ? -3.315 1.196 -25.738 1.00 84.88 360 LYS A C 1
ATOM 2889 O O . LYS A 1 360 ? -2.877 1.270 -26.880 1.00 84.88 360 LYS A O 1
ATOM 2894 N N . LYS A 1 361 ? -3.049 2.113 -24.807 1.00 87.81 361 LYS A N 1
ATOM 2895 C CA . LYS A 1 361 ? -2.161 3.255 -25.063 1.00 87.81 361 LYS A CA 1
ATOM 2896 C C . LYS A 1 361 ? -0.732 2.816 -25.367 1.00 87.81 361 LYS A C 1
ATOM 2898 O O . LYS A 1 361 ? -0.102 3.355 -26.269 1.00 87.81 361 LYS A O 1
ATOM 2903 N N . LEU A 1 362 ? -0.225 1.806 -24.662 1.00 85.00 362 LEU A N 1
ATOM 2904 C CA . LEU A 1 362 ? 1.101 1.254 -24.940 1.00 85.00 362 LEU A CA 1
ATOM 2905 C C . LEU A 1 362 ? 1.167 0.620 -26.337 1.00 85.00 362 LEU A C 1
ATOM 2907 O O . LEU A 1 362 ? 2.178 0.759 -27.021 1.00 85.00 362 LEU A O 1
ATOM 2911 N N . TRP A 1 363 ? 0.082 0.003 -26.816 1.00 79.00 363 TRP A N 1
ATOM 2912 C CA . TRP A 1 363 ? -0.003 -0.484 -28.198 1.00 79.00 363 TRP A CA 1
ATOM 2913 C C . TRP A 1 363 ? 0.083 0.618 -29.251 1.00 79.00 363 TRP A C 1
ATOM 2915 O O . TRP A 1 363 ? 0.356 0.308 -30.408 1.00 79.00 363 TRP A O 1
ATOM 2925 N N . GLU A 1 364 ? -0.131 1.885 -28.902 1.00 83.56 364 GLU A N 1
ATOM 2926 C CA . GLU A 1 364 ? -0.058 2.991 -29.856 1.00 83.56 364 GLU A CA 1
ATOM 2927 C C . GLU A 1 364 ? 1.378 3.472 -30.112 1.00 83.56 364 GLU A C 1
ATOM 2929 O O . GLU A 1 364 ? 1.608 4.139 -31.121 1.00 83.56 364 GLU A O 1
ATOM 2934 N N . ILE A 1 365 ? 2.355 3.069 -29.292 1.00 82.81 365 ILE A N 1
ATOM 2935 C CA . ILE A 1 365 ? 3.765 3.437 -29.473 1.00 82.81 365 ILE A CA 1
ATOM 2936 C C . ILE A 1 365 ? 4.362 2.663 -30.658 1.00 82.81 365 ILE A C 1
ATOM 2938 O O . ILE A 1 365 ? 4.444 1.435 -30.636 1.00 82.81 365 ILE A O 1
ATOM 2942 N N . ASP A 1 366 ? 4.827 3.381 -31.683 1.00 77.81 366 ASP A N 1
ATOM 2943 C CA . ASP A 1 366 ? 5.310 2.798 -32.946 1.00 77.81 366 ASP A CA 1
ATOM 2944 C C . ASP A 1 366 ? 6.484 1.820 -32.769 1.00 77.81 366 ASP A C 1
ATOM 2946 O O . ASP A 1 366 ? 6.546 0.781 -33.432 1.00 77.81 366 ASP A O 1
ATOM 2950 N N . GLU A 1 367 ? 7.377 2.099 -31.822 1.00 69.75 367 GLU A N 1
ATOM 2951 C CA . GLU A 1 367 ? 8.503 1.227 -31.466 1.00 69.75 367 GLU A CA 1
ATOM 2952 C C . GLU A 1 367 ? 8.022 -0.112 -30.885 1.00 69.75 367 GLU A C 1
ATOM 2954 O O . GLU A 1 367 ? 8.584 -1.168 -31.192 1.00 69.75 367 GLU A O 1
ATOM 2959 N N . LEU A 1 368 ? 6.931 -0.094 -30.110 1.00 71.00 368 LEU A N 1
ATOM 2960 C CA . LEU A 1 368 ? 6.327 -1.301 -29.546 1.00 71.00 368 LEU A CA 1
ATOM 2961 C C . LEU A 1 368 ? 5.492 -2.039 -30.601 1.00 71.00 368 LEU A C 1
ATOM 2963 O O . LEU A 1 368 ? 5.569 -3.268 -30.686 1.00 71.00 368 LEU A O 1
ATOM 2967 N N . LYS A 1 369 ? 4.779 -1.309 -31.473 1.00 72.81 369 LYS A N 1
ATOM 2968 C CA . LYS A 1 369 ? 4.057 -1.881 -32.625 1.00 72.81 369 LYS A CA 1
ATOM 2969 C C . LYS A 1 369 ? 4.978 -2.685 -33.539 1.00 72.81 369 LYS A C 1
ATOM 2971 O O . LYS A 1 369 ? 4.595 -3.770 -33.966 1.00 72.81 369 LYS A O 1
ATOM 2976 N N . ALA A 1 370 ? 6.181 -2.190 -33.834 1.00 68.94 370 ALA A N 1
ATOM 2977 C CA . ALA A 1 370 ? 7.124 -2.866 -34.728 1.00 68.94 370 ALA A CA 1
ATOM 2978 C C . ALA A 1 370 ? 7.627 -4.208 -34.158 1.00 68.94 370 ALA A C 1
ATOM 2980 O O . ALA A 1 370 ? 7.679 -5.217 -34.872 1.00 68.94 370 ALA A O 1
ATOM 2981 N N . GLY A 1 371 ? 7.935 -4.249 -32.856 1.00 64.31 371 GLY A N 1
ATOM 2982 C CA . GLY A 1 371 ? 8.299 -5.491 -32.165 1.00 64.31 371 GLY A CA 1
ATOM 2983 C C . GLY A 1 371 ? 7.154 -6.509 -32.156 1.00 64.31 371 GLY A C 1
ATOM 2984 O O . GLY A 1 371 ? 7.363 -7.696 -32.402 1.00 64.31 371 GLY A O 1
ATOM 2985 N N . LEU A 1 372 ? 5.922 -6.033 -31.965 1.00 60.44 372 LEU A N 1
ATOM 2986 C CA . LEU A 1 372 ? 4.718 -6.864 -31.932 1.00 60.44 372 LEU A CA 1
ATOM 2987 C C . LEU A 1 372 ? 4.287 -7.380 -33.304 1.00 60.44 372 LEU A C 1
ATOM 2989 O O . LEU A 1 372 ? 3.919 -8.547 -33.417 1.00 60.44 372 LEU A O 1
ATOM 2993 N N . ALA A 1 373 ? 4.391 -6.566 -34.354 1.00 65.00 373 ALA A N 1
ATOM 2994 C CA . ALA A 1 373 ? 4.117 -6.987 -35.726 1.00 65.00 373 ALA A CA 1
ATOM 2995 C C . ALA A 1 373 ? 5.019 -8.157 -36.150 1.00 65.00 373 ALA A C 1
ATOM 2997 O O . ALA A 1 373 ? 4.578 -9.052 -36.867 1.00 65.00 373 ALA A O 1
ATOM 2998 N N . THR A 1 374 ? 6.257 -8.194 -35.648 1.00 62.31 374 THR A N 1
ATOM 2999 C CA . THR A 1 374 ? 7.200 -9.297 -35.879 1.00 62.31 374 THR A CA 1
ATOM 3000 C C . THR A 1 374 ? 6.750 -10.586 -35.182 1.00 62.31 374 THR A C 1
ATOM 3002 O O . THR A 1 374 ? 6.793 -11.653 -35.789 1.00 62.31 374 THR A O 1
ATOM 3005 N N . ILE A 1 375 ? 6.246 -10.496 -33.946 1.00 59.50 375 ILE A N 1
ATOM 3006 C CA . ILE A 1 375 ? 5.703 -11.641 -33.189 1.00 59.50 375 ILE A CA 1
ATOM 3007 C C . ILE A 1 375 ? 4.399 -12.144 -33.823 1.00 59.50 375 ILE A C 1
ATOM 3009 O O . ILE A 1 375 ? 4.201 -13.348 -33.973 1.00 59.50 375 ILE A O 1
ATOM 3013 N N . MET A 1 376 ? 3.527 -11.229 -34.258 1.00 56.31 376 MET A N 1
ATOM 3014 C CA . MET A 1 376 ? 2.278 -11.558 -34.950 1.00 56.31 376 MET A CA 1
ATOM 3015 C C . MET A 1 376 ? 2.522 -12.195 -36.319 1.00 56.31 376 MET A C 1
ATOM 3017 O O . MET A 1 376 ? 1.842 -13.150 -36.673 1.00 56.31 376 MET A O 1
ATOM 3021 N N . ALA A 1 377 ? 3.525 -11.731 -37.069 1.00 62.66 377 ALA A N 1
ATOM 3022 C CA . ALA A 1 377 ? 3.920 -12.349 -38.334 1.00 62.66 377 ALA A CA 1
ATOM 3023 C C . ALA A 1 377 ? 4.483 -13.773 -38.155 1.00 62.66 377 ALA A C 1
ATOM 3025 O O . ALA A 1 377 ? 4.459 -14.564 -39.096 1.00 62.66 377 ALA A O 1
ATOM 3026 N N . GLN A 1 378 ? 4.974 -14.110 -36.956 1.00 57.50 378 GLN A N 1
ATOM 3027 C CA . GLN A 1 378 ? 5.462 -15.445 -36.600 1.00 57.50 378 GLN A CA 1
ATOM 3028 C C . GLN A 1 378 ? 4.362 -16.369 -36.043 1.00 57.50 378 GLN A C 1
ATOM 3030 O O . GLN A 1 378 ? 4.555 -17.585 -36.017 1.00 57.50 378 GLN A O 1
ATOM 3035 N N . GLN A 1 379 ? 3.203 -15.836 -35.636 1.00 53.56 379 GLN A N 1
ATOM 3036 C CA . GLN A 1 379 ? 2.037 -16.625 -35.230 1.00 53.56 379 GLN A CA 1
ATOM 3037 C C . GLN A 1 379 ? 1.089 -16.819 -36.420 1.00 53.56 379 GLN A C 1
ATOM 3039 O O . GLN A 1 379 ? 0.210 -16.010 -36.703 1.00 53.56 379 GLN A O 1
ATOM 3044 N N . THR A 1 380 ? 1.284 -17.923 -37.138 1.00 43.59 380 THR A N 1
ATOM 3045 C CA . THR A 1 380 ? 0.406 -18.375 -38.223 1.00 43.59 380 THR A CA 1
ATOM 3046 C C . THR A 1 380 ? -1.025 -18.628 -37.736 1.00 43.59 380 THR A C 1
ATOM 3048 O O . THR A 1 380 ? -1.237 -19.468 -36.869 1.00 43.59 380 THR A O 1
ATOM 3051 N N . GLU A 1 381 ? -1.967 -17.911 -38.353 1.00 45.19 381 GLU A N 1
ATOM 3052 C CA . GLU A 1 381 ? -3.400 -18.192 -38.544 1.00 45.19 381 GLU A CA 1
ATOM 3053 C C . GLU A 1 381 ? -4.206 -18.788 -37.367 1.00 45.19 381 GLU A C 1
ATOM 3055 O O . GLU A 1 381 ? -4.181 -19.985 -37.093 1.00 45.19 381 GLU A O 1
ATOM 3060 N N . GLY A 1 382 ? -5.086 -17.959 -36.787 1.00 45.44 382 GLY A N 1
ATOM 3061 C CA . GLY A 1 382 ? -6.375 -18.429 -36.256 1.00 45.44 382 GLY A CA 1
ATOM 3062 C C . GLY A 1 382 ? -6.601 -18.346 -34.747 1.00 45.44 382 GLY A C 1
ATOM 3063 O O . GLY A 1 382 ? -7.675 -18.734 -34.293 1.00 45.44 382 GLY A O 1
ATOM 3064 N N . ILE A 1 383 ? -5.655 -17.824 -33.968 1.00 47.72 383 ILE A N 1
ATOM 3065 C CA . ILE A 1 383 ? -5.838 -17.606 -32.527 1.00 47.72 383 ILE A CA 1
ATOM 3066 C C . ILE A 1 383 ? -5.688 -16.104 -32.287 1.00 47.72 383 ILE A C 1
ATOM 3068 O O . ILE A 1 383 ? -4.659 -15.530 -32.642 1.00 47.72 383 ILE A O 1
ATOM 3072 N N . GLU A 1 384 ? -6.726 -15.460 -31.740 1.00 48.81 384 GLU A N 1
ATOM 3073 C CA . GLU A 1 384 ? -6.596 -14.116 -31.162 1.00 48.81 384 GLU A CA 1
ATOM 3074 C C . GLU A 1 384 ? -5.312 -14.085 -30.323 1.00 48.81 384 GLU A C 1
ATOM 3076 O O . GLU A 1 384 ? -5.099 -15.028 -29.558 1.00 48.81 384 GLU A O 1
ATOM 3081 N N . PRO A 1 385 ? -4.438 -13.075 -30.459 1.00 49.97 385 PRO A N 1
ATOM 3082 C CA . PRO A 1 385 ? -3.217 -13.020 -29.673 1.00 49.97 385 PRO A CA 1
ATOM 3083 C C . PRO A 1 385 ? -3.615 -12.950 -28.199 1.00 49.97 385 PRO A C 1
ATOM 3085 O O . PRO A 1 385 ? -3.960 -11.887 -27.684 1.00 49.97 385 PRO A O 1
ATOM 3088 N N . GLU A 1 386 ? -3.625 -14.095 -27.517 1.00 56.19 386 GLU A N 1
ATOM 3089 C CA . GLU A 1 386 ? -3.866 -14.124 -26.087 1.00 56.19 386 GLU A CA 1
ATOM 3090 C C . GLU A 1 386 ? -2.796 -13.236 -25.462 1.00 56.19 386 GLU A C 1
ATOM 3092 O O . GLU A 1 386 ? -1.607 -13.418 -25.710 1.00 56.19 386 GLU A O 1
ATOM 3097 N N . PHE A 1 387 ? -3.206 -12.288 -24.626 1.00 54.69 387 PHE A N 1
ATOM 3098 C CA . PHE A 1 387 ? -2.334 -11.375 -23.883 1.00 54.69 387 PHE A CA 1
ATOM 3099 C C . PHE A 1 387 ? -1.114 -12.068 -23.220 1.00 54.69 387 PHE A C 1
ATOM 3101 O O . PHE A 1 387 ? -0.051 -11.469 -23.053 1.00 54.69 387 PHE A O 1
ATOM 3108 N N . LYS A 1 388 ? -1.226 -13.374 -22.931 1.00 52.00 388 LYS A N 1
ATOM 3109 C CA . LYS A 1 388 ? -0.142 -14.258 -22.474 1.00 52.00 388 LYS A CA 1
ATOM 3110 C C . LYS A 1 388 ? 1.038 -14.386 -23.453 1.00 52.00 388 LYS A C 1
ATOM 3112 O O . LYS A 1 388 ? 2.174 -14.524 -23.005 1.00 52.00 388 LYS A O 1
ATOM 3117 N N . SER A 1 389 ? 0.818 -14.346 -24.770 1.00 52.44 389 SER A N 1
ATOM 3118 C CA . SER A 1 389 ? 1.900 -14.381 -25.764 1.00 52.44 389 SER A CA 1
ATOM 3119 C C . SER A 1 389 ? 2.673 -13.058 -25.793 1.00 52.44 389 SER A C 1
ATOM 3121 O O . SER A 1 389 ? 3.899 -13.082 -25.867 1.00 52.44 389 SER A O 1
ATOM 3123 N N . LEU A 1 390 ? 1.986 -11.924 -25.613 1.00 53.06 390 LEU A N 1
ATOM 3124 C CA . LEU A 1 390 ? 2.574 -10.580 -25.529 1.00 53.06 390 LEU A CA 1
ATOM 3125 C C . LEU A 1 390 ? 3.462 -10.415 -24.288 1.00 53.06 390 LEU A C 1
ATOM 3127 O O . LEU A 1 390 ? 4.615 -10.000 -24.406 1.00 53.06 390 LEU A O 1
ATOM 3131 N N . GLN A 1 391 ? 2.976 -10.838 -23.113 1.00 53.97 391 GLN A N 1
ATOM 3132 C CA . GLN A 1 391 ? 3.771 -10.849 -21.876 1.00 53.97 391 GLN A CA 1
ATOM 3133 C C . GLN A 1 391 ? 5.062 -11.663 -22.015 1.00 53.97 391 GLN A C 1
ATOM 3135 O O . GLN A 1 391 ? 6.070 -11.361 -21.377 1.00 53.97 391 GLN A O 1
ATOM 3140 N N . LYS A 1 392 ? 5.062 -12.702 -22.853 1.00 52.72 392 LYS A N 1
ATOM 3141 C CA . LYS A 1 392 ? 6.224 -13.574 -23.018 1.00 52.72 392 LYS A CA 1
ATOM 3142 C C . LYS A 1 392 ? 7.385 -12.903 -23.770 1.00 52.72 392 LYS A C 1
ATOM 3144 O O . LYS A 1 392 ? 8.514 -13.341 -23.586 1.00 52.72 392 LYS A O 1
ATOM 3149 N N . HIS A 1 393 ? 7.132 -11.852 -24.554 1.00 54.34 393 HIS A N 1
ATOM 3150 C CA . HIS A 1 393 ? 8.126 -11.308 -25.490 1.00 54.34 393 HIS A CA 1
ATOM 3151 C C . HIS A 1 393 ? 8.609 -9.890 -25.153 1.00 54.34 393 HIS A C 1
ATOM 3153 O O . HIS A 1 393 ? 9.590 -9.437 -25.736 1.00 54.34 393 HIS A O 1
ATOM 3159 N N . GLN A 1 394 ? 7.960 -9.180 -24.223 1.00 71.00 394 GLN A N 1
ATOM 3160 C CA . GLN A 1 394 ? 8.348 -7.816 -23.853 1.00 71.00 394 GLN A CA 1
ATOM 3161 C C . GLN A 1 394 ? 8.283 -7.626 -22.330 1.00 71.00 394 GLN A C 1
ATOM 3163 O O . GLN A 1 394 ? 7.208 -7.495 -21.745 1.00 71.00 394 GLN A O 1
ATOM 3168 N N . TRP A 1 395 ? 9.460 -7.626 -21.696 1.00 80.81 395 TRP A N 1
ATOM 3169 C CA . TRP A 1 395 ? 9.669 -7.522 -20.243 1.00 80.81 395 TRP A CA 1
ATOM 3170 C C . TRP A 1 395 ? 8.923 -6.346 -19.591 1.00 80.81 395 TRP A C 1
ATOM 3172 O O . TRP A 1 395 ? 8.364 -6.500 -18.509 1.00 80.81 395 TRP A O 1
ATOM 3182 N N . TYR A 1 396 ? 8.810 -5.202 -20.270 1.00 81.31 396 TYR A N 1
ATOM 3183 C CA . TYR A 1 396 ? 8.154 -4.016 -19.711 1.00 81.31 396 TYR A CA 1
ATOM 3184 C C . TYR A 1 396 ? 6.638 -4.176 -19.514 1.00 81.31 396 TYR A C 1
ATOM 3186 O O . TYR A 1 396 ? 6.076 -3.503 -18.658 1.00 81.31 396 TYR A O 1
ATOM 3194 N N . PHE A 1 397 ? 5.956 -5.072 -20.243 1.00 82.31 397 PHE A N 1
ATOM 3195 C CA . PHE A 1 397 ? 4.540 -5.362 -19.968 1.00 82.31 397 PHE A CA 1
ATOM 3196 C C . PHE A 1 397 ? 4.348 -6.142 -18.668 1.00 82.31 397 PHE A C 1
ATOM 3198 O O . PHE A 1 397 ? 3.276 -6.062 -18.071 1.00 82.31 397 PHE A O 1
ATOM 3205 N N . ARG A 1 398 ? 5.363 -6.895 -18.230 1.00 83.62 398 ARG A N 1
ATOM 3206 C CA . ARG A 1 398 ? 5.344 -7.568 -16.925 1.00 83.62 398 ARG A CA 1
ATOM 3207 C C . ARG A 1 398 ? 5.593 -6.573 -15.802 1.00 83.62 398 ARG A C 1
ATOM 3209 O O . ARG A 1 398 ? 4.899 -6.608 -14.802 1.00 83.62 398 ARG A O 1
ATOM 3216 N N . TRP A 1 399 ? 6.491 -5.621 -16.041 1.00 92.00 399 TRP A N 1
ATOM 3217 C CA . TRP A 1 399 ? 6.793 -4.542 -15.102 1.00 92.00 399 TRP A CA 1
ATOM 3218 C C . TRP A 1 399 ? 5.700 -3.476 -15.008 1.00 92.00 399 TRP A C 1
ATOM 3220 O O . TRP A 1 399 ? 5.769 -2.625 -14.132 1.00 92.00 399 TRP A O 1
ATOM 3230 N N . LEU A 1 400 ? 4.725 -3.466 -15.923 1.00 91.50 400 LEU A N 1
ATOM 3231 C CA . LEU A 1 400 ? 3.742 -2.388 -16.026 1.00 91.50 400 LEU A CA 1
ATOM 3232 C C . LEU A 1 400 ? 2.956 -2.182 -14.729 1.00 91.50 400 LEU A C 1
ATOM 3234 O O . LEU A 1 400 ? 2.695 -1.042 -14.359 1.00 91.50 400 LEU A O 1
ATOM 3238 N N . GLU A 1 401 ? 2.590 -3.273 -14.063 1.00 92.00 401 GLU A N 1
ATOM 3239 C CA . GLU A 1 401 ? 1.885 -3.233 -12.786 1.00 92.00 401 GLU A CA 1
ATOM 3240 C C . GLU A 1 401 ? 2.723 -2.533 -11.707 1.00 92.00 401 GLU A C 1
ATOM 3242 O O . GLU A 1 401 ? 2.283 -1.543 -11.132 1.00 92.00 401 GLU A O 1
ATOM 3247 N N . GLU A 1 402 ? 3.963 -2.977 -11.509 1.00 94.88 402 GLU A N 1
ATOM 3248 C CA . GLU A 1 402 ? 4.906 -2.379 -10.557 1.00 94.88 402 GLU A CA 1
ATOM 3249 C C . GLU A 1 402 ? 5.242 -0.926 -10.879 1.00 94.88 402 GLU A C 1
ATOM 3251 O O . GLU A 1 402 ? 5.290 -0.087 -9.988 1.00 94.88 402 GLU A O 1
ATOM 3256 N N . ILE A 1 403 ? 5.446 -0.597 -12.158 1.00 96.50 403 ILE A N 1
ATOM 3257 C CA . ILE A 1 403 ? 5.700 0.780 -12.600 1.00 96.50 403 ILE A CA 1
ATOM 3258 C C . ILE A 1 403 ? 4.482 1.658 -12.305 1.00 96.50 403 ILE A C 1
ATOM 3260 O O . ILE A 1 403 ? 4.637 2.814 -11.911 1.00 96.50 403 ILE A O 1
ATOM 3264 N N . PHE A 1 404 ? 3.271 1.132 -12.494 1.00 96.12 404 PHE A N 1
ATOM 3265 C CA . PHE A 1 404 ? 2.048 1.842 -12.145 1.00 96.12 404 PHE A CA 1
ATOM 3266 C C . PHE A 1 404 ? 1.934 2.048 -10.630 1.00 96.12 404 PHE A C 1
ATOM 3268 O O . PHE A 1 404 ? 1.638 3.161 -10.194 1.00 96.12 404 PHE A O 1
ATOM 3275 N N . ALA A 1 405 ? 2.211 1.016 -9.833 1.00 95.94 405 ALA A N 1
ATOM 3276 C CA . ALA A 1 405 ? 2.207 1.090 -8.377 1.00 95.94 405 ALA A CA 1
ATOM 3277 C C . ALA A 1 405 ? 3.270 2.066 -7.839 1.00 95.94 405 ALA A C 1
ATOM 3279 O O . ALA A 1 405 ? 2.977 2.894 -6.976 1.00 95.94 405 ALA A O 1
ATOM 3280 N N . ASP A 1 406 ? 4.476 2.052 -8.412 1.00 97.12 406 ASP A N 1
ATOM 3281 C CA . ASP A 1 406 ? 5.539 3.030 -8.163 1.00 97.12 406 ASP A CA 1
ATOM 3282 C C . ASP A 1 406 ? 5.080 4.448 -8.506 1.00 97.12 406 ASP A C 1
ATOM 3284 O O . ASP A 1 406 ? 5.209 5.353 -7.685 1.00 97.12 406 ASP A O 1
ATOM 3288 N N . ALA A 1 407 ? 4.490 4.653 -9.686 1.00 96.69 407 ALA A N 1
ATOM 3289 C CA . ALA A 1 407 ? 4.000 5.960 -10.111 1.00 96.69 407 ALA A CA 1
ATOM 3290 C C . ALA A 1 407 ? 2.888 6.483 -9.198 1.00 96.69 407 ALA A C 1
ATOM 3292 O O . ALA A 1 407 ? 2.883 7.663 -8.851 1.00 96.69 407 ALA A O 1
ATOM 3293 N N . PHE A 1 408 ? 1.972 5.614 -8.771 1.00 95.81 408 PHE A N 1
ATOM 3294 C CA . PHE A 1 408 ? 0.931 5.964 -7.813 1.00 95.81 408 PHE A CA 1
ATOM 3295 C C . PHE A 1 408 ? 1.525 6.318 -6.444 1.00 95.81 408 PHE A C 1
ATOM 3297 O O . PHE A 1 408 ? 1.186 7.354 -5.870 1.00 95.81 408 PHE A O 1
ATOM 3304 N N . GLY A 1 409 ? 2.465 5.512 -5.943 1.00 94.75 409 GLY A N 1
ATOM 3305 C CA . GLY A 1 409 ? 3.183 5.789 -4.702 1.00 94.75 409 GLY A CA 1
ATOM 3306 C C . GLY A 1 409 ? 3.928 7.124 -4.750 1.00 94.75 409 GLY A C 1
ATOM 3307 O O . GLY A 1 409 ? 3.779 7.941 -3.842 1.00 94.75 409 GLY A O 1
ATOM 3308 N N . CYS A 1 410 ? 4.643 7.396 -5.844 1.00 94.81 410 CYS A N 1
ATOM 3309 C CA . CYS A 1 410 ? 5.274 8.685 -6.120 1.00 94.81 410 CYS A CA 1
ATOM 3310 C C . CYS A 1 410 ? 4.257 9.822 -6.172 1.00 94.81 410 CYS A C 1
ATOM 3312 O O . CYS A 1 410 ? 4.496 10.879 -5.596 1.00 94.81 410 CYS A O 1
ATOM 3314 N N . ARG A 1 411 ? 3.096 9.602 -6.792 1.00 93.19 411 ARG A N 1
ATOM 3315 C CA . ARG A 1 411 ? 2.052 10.619 -6.870 1.00 93.19 411 ARG A CA 1
ATOM 3316 C C . ARG A 1 411 ? 1.465 10.970 -5.516 1.00 93.19 411 ARG A C 1
ATOM 3318 O O . ARG A 1 411 ? 1.115 12.118 -5.316 1.00 93.19 411 ARG A O 1
ATOM 3325 N N . ILE A 1 412 ? 1.335 10.013 -4.607 1.00 91.25 412 ILE A N 1
ATOM 3326 C CA . ILE A 1 412 ? 0.756 10.245 -3.280 1.00 91.25 412 ILE A CA 1
ATOM 3327 C C . ILE A 1 412 ? 1.798 10.793 -2.299 1.00 91.25 412 ILE A C 1
ATOM 3329 O O . ILE A 1 412 ? 1.520 11.733 -1.553 1.00 91.25 412 ILE A O 1
ATOM 3333 N N . ALA A 1 413 ? 2.989 10.191 -2.283 1.00 89.75 413 ALA A N 1
ATOM 3334 C CA . ALA A 1 413 ? 4.027 10.471 -1.297 1.00 89.75 413 ALA A CA 1
ATOM 3335 C C . ALA A 1 413 ? 5.065 11.510 -1.773 1.00 89.75 413 ALA A C 1
ATOM 3337 O O . ALA A 1 413 ? 5.828 12.040 -0.966 1.00 89.75 413 ALA A O 1
ATOM 3338 N N . GLY A 1 414 ? 5.120 11.819 -3.067 1.00 90.62 414 GLY A N 1
ATOM 3339 C CA . GLY A 1 414 ? 6.119 12.717 -3.638 1.00 90.62 414 GLY A CA 1
ATOM 3340 C C . GLY A 1 414 ? 7.544 12.143 -3.538 1.00 90.62 414 GLY A C 1
ATOM 3341 O O . GLY A 1 414 ? 7.728 10.919 -3.513 1.00 90.62 414 GLY A O 1
ATOM 3342 N N . PRO A 1 415 ? 8.581 12.996 -3.433 1.00 89.31 415 PRO A N 1
ATOM 3343 C CA . PRO A 1 415 ? 9.994 12.583 -3.422 1.00 89.31 415 PRO A CA 1
ATOM 3344 C C . PRO A 1 415 ? 10.399 11.634 -2.287 1.00 89.31 415 PRO A C 1
ATOM 3346 O O . PRO A 1 415 ? 11.399 10.925 -2.393 1.00 89.31 415 PRO A O 1
ATOM 3349 N N . ILE A 1 416 ? 9.636 11.602 -1.192 1.00 87.94 416 ILE A N 1
ATOM 3350 C CA . ILE A 1 416 ? 9.927 10.737 -0.043 1.00 87.94 416 ILE A CA 1
ATOM 3351 C C . ILE A 1 416 ? 9.733 9.249 -0.373 1.00 87.94 416 ILE A C 1
ATOM 3353 O O . ILE A 1 416 ? 10.392 8.412 0.237 1.00 87.94 416 ILE A O 1
ATOM 3357 N N . SER A 1 417 ? 8.897 8.921 -1.370 1.00 90.62 417 SER A N 1
ATOM 3358 C CA . SER A 1 417 ? 8.749 7.550 -1.884 1.00 90.62 417 SER A CA 1
ATOM 3359 C C . SER A 1 417 ? 10.075 7.013 -2.422 1.00 90.62 417 SER A C 1
ATOM 3361 O O . SER A 1 417 ? 10.474 5.906 -2.072 1.00 90.62 417 SER A O 1
ATOM 3363 N N . VAL A 1 418 ? 10.804 7.839 -3.180 1.00 93.38 418 VAL A N 1
ATOM 3364 C CA . VAL A 1 418 ? 12.114 7.494 -3.745 1.00 93.38 418 VAL A CA 1
ATOM 3365 C C . VAL A 1 418 ? 13.132 7.264 -2.642 1.00 93.38 418 VAL A C 1
ATOM 3367 O O . VAL A 1 418 ? 13.826 6.252 -2.646 1.00 93.38 418 VAL A O 1
ATOM 3370 N N . LEU A 1 419 ? 13.218 8.185 -1.679 1.00 90.31 419 LEU A N 1
ATOM 3371 C CA . LEU A 1 419 ? 14.159 8.072 -0.559 1.00 90.31 419 LEU A CA 1
ATOM 3372 C C . LEU A 1 419 ? 13.886 6.818 0.276 1.00 90.31 419 LEU A C 1
ATOM 3374 O O . LEU A 1 419 ? 14.808 6.091 0.633 1.00 90.31 419 LEU A O 1
ATOM 3378 N N . SER A 1 420 ? 12.610 6.545 0.532 1.00 88.88 420 SER A N 1
ATOM 3379 C CA . SER A 1 420 ? 12.158 5.343 1.221 1.00 88.88 420 SER A CA 1
ATOM 3380 C C . SER A 1 420 ? 12.557 4.072 0.484 1.00 88.88 420 SER A C 1
ATOM 3382 O O . SER A 1 420 ? 13.052 3.128 1.096 1.00 88.88 420 SER A O 1
ATOM 3384 N N . PHE A 1 421 ? 12.380 4.047 -0.838 1.00 91.81 421 PHE A N 1
ATOM 3385 C CA . PHE A 1 421 ? 12.762 2.898 -1.646 1.00 91.81 421 PHE A CA 1
ATOM 3386 C C . PHE A 1 421 ? 14.285 2.724 -1.703 1.00 91.81 421 PHE A C 1
ATOM 3388 O O . PHE A 1 421 ? 14.785 1.609 -1.580 1.00 91.81 421 PHE A O 1
ATOM 3395 N N . GLN A 1 422 ? 15.046 3.817 -1.808 1.00 92.44 422 GLN A N 1
ATOM 3396 C CA . GLN A 1 422 ? 16.508 3.786 -1.717 1.00 92.44 422 GLN A CA 1
ATOM 3397 C C . GLN A 1 422 ? 16.980 3.222 -0.370 1.00 92.44 422 GLN A C 1
ATOM 3399 O O . GLN A 1 422 ? 17.895 2.402 -0.353 1.00 92.44 422 GLN A O 1
ATOM 3404 N N . GLU A 1 423 ? 16.354 3.606 0.748 1.00 89.12 423 GLU A N 1
ATOM 3405 C CA . GLU A 1 423 ? 16.680 3.061 2.073 1.00 89.12 423 GLU A CA 1
ATOM 3406 C C . GLU A 1 423 ? 16.313 1.573 2.187 1.00 89.12 423 GLU A C 1
ATOM 3408 O O . GLU A 1 423 ? 17.108 0.778 2.696 1.00 89.12 423 GLU A O 1
ATOM 3413 N N . LEU A 1 424 ? 15.159 1.169 1.641 1.00 89.25 424 LEU A N 1
ATOM 3414 C CA . LEU A 1 424 ? 14.749 -0.235 1.575 1.00 89.25 424 LEU A CA 1
ATOM 3415 C C . LEU A 1 424 ? 15.795 -1.076 0.834 1.00 89.25 424 LEU A C 1
ATOM 3417 O O . LEU A 1 424 ? 16.281 -2.071 1.373 1.00 89.25 424 LEU A O 1
ATOM 3421 N N . LEU A 1 425 ? 16.195 -0.651 -0.367 1.00 90.81 425 LEU A N 1
ATOM 3422 C CA . LEU A 1 425 ? 17.237 -1.326 -1.144 1.00 90.81 425 LEU A CA 1
ATOM 3423 C C . LEU A 1 425 ? 18.583 -1.310 -0.421 1.00 90.81 425 LEU A C 1
ATOM 3425 O O . LEU A 1 425 ? 19.301 -2.306 -0.434 1.00 90.81 425 LEU A O 1
ATOM 3429 N N . ALA A 1 426 ? 18.918 -0.206 0.247 1.00 89.81 426 ALA A N 1
ATOM 3430 C CA . ALA A 1 426 ? 20.166 -0.079 0.982 1.00 89.81 426 ALA A CA 1
ATOM 3431 C C . ALA A 1 426 ? 20.301 -1.086 2.135 1.00 89.81 426 ALA A C 1
ATOM 3433 O O . ALA A 1 426 ? 21.418 -1.444 2.514 1.00 89.81 426 ALA A O 1
ATOM 3434 N N . SER A 1 427 ? 19.173 -1.552 2.678 1.00 87.00 427 SER A N 1
ATOM 3435 C CA . SER A 1 427 ? 19.128 -2.550 3.750 1.00 87.00 427 SER A CA 1
ATOM 3436 C C . SER A 1 427 ? 19.278 -4.002 3.270 1.00 87.00 427 SER A C 1
ATOM 3438 O O . SER A 1 427 ? 19.546 -4.890 4.084 1.00 87.00 427 SER A O 1
ATOM 3440 N N . GLY A 1 428 ? 19.111 -4.260 1.968 1.00 85.38 428 GLY A N 1
ATOM 3441 C CA . GLY A 1 428 ? 19.094 -5.605 1.400 1.00 85.38 428 GLY A CA 1
ATOM 3442 C C . GLY A 1 428 ? 20.449 -6.107 0.881 1.00 85.38 428 GLY A C 1
ATOM 3443 O O . GLY A 1 428 ? 21.492 -5.457 0.991 1.00 85.38 428 GLY A O 1
ATOM 3444 N N . SER A 1 429 ? 20.450 -7.332 0.342 1.00 82.88 429 SER A N 1
ATOM 3445 C CA . SER A 1 429 ? 21.662 -7.977 -0.181 1.00 82.88 429 SER A CA 1
ATOM 3446 C C . SER A 1 429 ? 21.889 -7.594 -1.648 1.00 82.88 429 SER A C 1
ATOM 3448 O O . SER A 1 429 ? 20.973 -7.795 -2.445 1.00 82.88 429 SER A O 1
ATOM 3450 N N . PRO A 1 430 ? 23.099 -7.159 -2.057 1.00 81.06 430 PRO A N 1
ATOM 3451 C CA . PRO A 1 430 ? 23.386 -6.727 -3.433 1.00 81.06 430 PRO A CA 1
ATOM 3452 C C . PRO A 1 430 ? 22.935 -7.732 -4.501 1.00 81.06 430 PRO A C 1
ATOM 3454 O O . PRO A 1 430 ? 22.332 -7.359 -5.499 1.00 81.06 430 PRO A O 1
ATOM 3457 N N . THR A 1 431 ? 23.127 -9.031 -4.247 1.00 76.44 431 THR A N 1
ATOM 3458 C CA . THR A 1 431 ? 22.776 -10.100 -5.194 1.00 76.44 431 THR A CA 1
ATOM 3459 C C . THR A 1 431 ? 21.274 -10.232 -5.434 1.00 76.44 431 THR A C 1
ATOM 3461 O O . THR A 1 431 ? 20.869 -10.656 -6.508 1.00 76.44 431 THR A O 1
ATOM 3464 N N . ALA A 1 432 ? 20.444 -9.882 -4.445 1.00 72.88 432 ALA A N 1
ATOM 3465 C CA . ALA A 1 432 ? 18.988 -9.888 -4.593 1.00 72.88 432 ALA A CA 1
ATOM 3466 C C . ALA A 1 432 ? 18.488 -8.685 -5.411 1.00 72.88 432 ALA A C 1
ATOM 3468 O O . ALA A 1 432 ? 17.370 -8.702 -5.914 1.00 72.88 432 ALA A O 1
ATOM 3469 N N . HIS A 1 433 ? 19.313 -7.644 -5.556 1.00 74.06 433 HIS A N 1
ATOM 3470 C CA . HIS A 1 433 ? 18.954 -6.404 -6.245 1.00 74.06 433 HIS A CA 1
ATOM 3471 C C . HIS A 1 433 ? 19.428 -6.346 -7.704 1.00 74.06 433 HIS A C 1
ATOM 3473 O O . HIS A 1 433 ? 19.046 -5.429 -8.434 1.00 74.06 433 HIS A O 1
ATOM 3479 N N . GLU A 1 434 ? 20.226 -7.331 -8.126 1.00 68.56 434 GLU A N 1
ATOM 3480 C CA . GLU A 1 434 ? 20.707 -7.513 -9.501 1.00 68.56 434 GLU A CA 1
ATOM 3481 C C . GLU A 1 434 ? 19.869 -8.528 -10.290 1.00 68.56 434 GLU A C 1
ATOM 3483 O O . GLU A 1 434 ? 19.810 -8.458 -11.519 1.00 68.56 434 GLU A O 1
ATOM 3488 N N . SER A 1 435 ? 19.216 -9.472 -9.604 1.00 71.44 435 SER A N 1
ATOM 3489 C CA . SER A 1 435 ? 18.439 -10.523 -10.255 1.00 71.44 435 SER A CA 1
ATOM 3490 C C . SER A 1 435 ? 17.108 -9.991 -10.778 1.00 71.44 435 SER A C 1
ATOM 3492 O O . SER A 1 435 ? 16.277 -9.508 -10.012 1.00 71.44 435 SER A O 1
ATOM 3494 N N . HIS A 1 436 ? 16.891 -10.142 -12.083 1.00 75.75 436 HIS A N 1
ATOM 3495 C CA . HIS A 1 436 ? 15.575 -10.022 -12.693 1.00 75.75 436 HIS A CA 1
ATOM 3496 C C . HIS A 1 436 ? 14.738 -11.243 -12.298 1.00 75.75 436 HIS A C 1
ATOM 3498 O O . HIS A 1 436 ? 15.040 -12.358 -12.715 1.00 75.75 436 HIS A O 1
ATOM 3504 N N . ASP A 1 437 ? 13.694 -11.045 -11.498 1.00 79.12 437 ASP A N 1
ATOM 3505 C CA . ASP A 1 4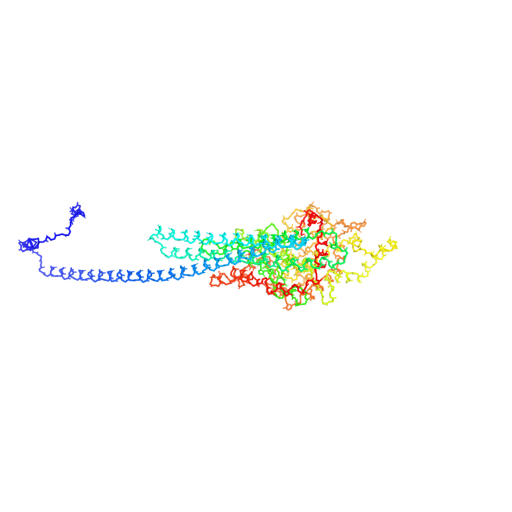37 ? 12.796 -12.122 -11.058 1.00 79.12 437 ASP A CA 1
ATOM 3506 C C . ASP A 1 437 ? 11.632 -12.381 -12.026 1.00 79.12 437 ASP A C 1
ATOM 3508 O O . ASP A 1 437 ? 10.702 -13.125 -11.718 1.00 79.12 437 ASP A O 1
ATOM 3512 N N . HIS A 1 438 ? 11.713 -11.794 -13.223 1.00 78.50 438 HIS A N 1
ATOM 3513 C CA . HIS A 1 438 ? 10.753 -11.946 -14.313 1.00 78.50 438 HIS A CA 1
ATOM 3514 C C . HIS A 1 438 ? 9.404 -11.253 -14.115 1.00 78.50 438 HIS A C 1
ATOM 3516 O O . HIS A 1 438 ? 8.593 -11.271 -15.051 1.00 78.50 438 HIS A O 1
ATOM 3522 N N . VAL A 1 439 ? 9.179 -10.624 -12.959 1.00 78.81 439 VAL A N 1
ATOM 3523 C CA . VAL A 1 439 ? 7.907 -9.989 -12.592 1.00 78.81 439 VAL A CA 1
ATOM 3524 C C . VAL A 1 439 ? 8.108 -8.503 -12.300 1.00 78.81 439 VAL A C 1
ATOM 3526 O O . VAL A 1 439 ? 7.354 -7.680 -12.815 1.00 78.81 439 VAL A O 1
ATOM 3529 N N . HIS A 1 440 ? 9.180 -8.143 -11.597 1.00 89.19 440 HIS A N 1
ATOM 3530 C CA . HIS A 1 440 ? 9.423 -6.785 -11.125 1.00 89.19 440 HIS A CA 1
ATOM 3531 C C . HIS A 1 440 ? 10.527 -6.081 -11.931 1.00 89.19 440 HIS A C 1
ATOM 3533 O O . HIS A 1 440 ? 11.446 -6.735 -12.448 1.00 89.19 440 HIS A O 1
ATOM 3539 N N . PRO A 1 441 ? 10.498 -4.735 -12.016 1.00 93.00 441 PRO A N 1
ATOM 3540 C CA . PRO A 1 441 ? 11.653 -3.977 -12.460 1.00 93.00 441 PRO A CA 1
ATOM 3541 C C . PRO A 1 441 ? 12.873 -4.311 -11.612 1.00 93.00 441 PRO A C 1
ATOM 3543 O O . PRO A 1 441 ? 12.767 -4.480 -10.397 1.00 93.00 441 PRO A O 1
ATOM 3546 N N . ILE A 1 442 ? 14.043 -4.347 -12.254 1.00 93.56 442 ILE A N 1
ATOM 3547 C CA . ILE A 1 442 ? 15.314 -4.598 -11.567 1.00 93.56 442 ILE A CA 1
ATOM 3548 C C . ILE A 1 442 ? 15.428 -3.633 -10.378 1.00 93.56 442 ILE A C 1
ATOM 3550 O O . ILE A 1 442 ? 15.423 -2.415 -10.602 1.00 93.56 442 ILE A O 1
ATOM 3554 N N . PRO A 1 443 ? 15.556 -4.134 -9.134 1.00 92.56 443 PRO A N 1
ATOM 3555 C CA . PRO A 1 443 ? 15.472 -3.289 -7.947 1.00 92.56 443 PRO A CA 1
ATOM 3556 C C . PRO A 1 443 ? 16.445 -2.108 -7.978 1.00 92.56 443 PRO A C 1
ATOM 3558 O O . PRO A 1 443 ? 16.058 -0.981 -7.686 1.00 92.56 443 PRO A O 1
ATOM 3561 N N . ALA A 1 444 ? 17.679 -2.320 -8.444 1.00 92.81 444 ALA A N 1
ATOM 3562 C CA . ALA A 1 444 ? 18.683 -1.262 -8.549 1.00 92.81 444 ALA A CA 1
ATOM 3563 C C . ALA A 1 444 ? 18.330 -0.130 -9.545 1.00 92.81 444 ALA A C 1
ATOM 3565 O O . ALA A 1 444 ? 18.855 0.981 -9.417 1.00 92.81 444 ALA A O 1
ATOM 3566 N N . LEU A 1 445 ? 17.446 -0.393 -10.519 1.00 95.62 445 LEU A N 1
ATOM 3567 C CA . LEU A 1 445 ? 16.967 0.588 -11.500 1.00 95.62 445 LEU A CA 1
ATOM 3568 C C . LEU A 1 445 ? 15.701 1.331 -11.042 1.00 95.62 445 LEU A C 1
ATOM 3570 O O . LEU A 1 445 ? 15.446 2.434 -11.529 1.00 95.62 445 LEU A O 1
ATOM 3574 N N . ARG A 1 446 ? 14.927 0.776 -10.099 1.00 95.81 446 ARG A N 1
ATOM 3575 C CA . ARG A 1 446 ? 13.655 1.360 -9.632 1.00 95.81 446 ARG A CA 1
ATOM 3576 C C . ARG A 1 446 ? 13.777 2.791 -9.095 1.00 95.81 446 ARG A C 1
ATOM 3578 O O . ARG A 1 446 ? 12.941 3.601 -9.487 1.00 95.81 446 ARG A O 1
ATOM 3585 N N . PRO A 1 447 ? 14.815 3.182 -8.325 1.00 96.56 447 PRO A N 1
ATOM 3586 C CA . PRO A 1 447 ? 14.971 4.581 -7.923 1.00 96.56 447 PRO A CA 1
ATOM 3587 C C . PRO A 1 447 ? 15.055 5.557 -9.104 1.00 96.56 447 PRO A C 1
ATOM 3589 O O . PRO A 1 447 ? 14.475 6.634 -9.034 1.00 96.56 447 PRO A O 1
ATOM 3592 N N . PHE A 1 448 ? 15.707 5.180 -10.210 1.00 97.62 448 PHE A N 1
ATOM 3593 C CA . PHE A 1 448 ? 15.766 6.017 -11.418 1.00 97.62 448 PHE A CA 1
ATOM 3594 C C . PHE A 1 448 ? 14.424 6.063 -12.158 1.00 97.62 448 PHE A C 1
ATOM 3596 O O . PHE A 1 448 ? 14.066 7.085 -12.735 1.00 97.62 448 PHE A O 1
ATOM 3603 N N . ILE A 1 449 ? 13.673 4.958 -12.139 1.00 97.69 449 ILE A N 1
ATOM 3604 C CA . ILE A 1 449 ? 12.315 4.902 -12.691 1.00 97.69 449 ILE A CA 1
ATOM 3605 C C . ILE A 1 449 ? 11.395 5.849 -11.907 1.00 97.69 449 ILE A C 1
ATOM 3607 O O . ILE A 1 449 ? 10.691 6.657 -12.508 1.00 97.69 449 ILE A O 1
ATOM 3611 N N . GLN A 1 450 ? 11.437 5.800 -10.574 1.00 97.75 450 GLN A N 1
ATOM 3612 C CA . GLN A 1 450 ? 10.617 6.647 -9.709 1.00 97.75 450 GLN A CA 1
ATOM 3613 C C . GLN A 1 450 ? 10.978 8.141 -9.825 1.00 97.75 450 GLN A C 1
ATOM 3615 O O . GLN A 1 450 ? 10.078 8.981 -9.870 1.00 97.75 450 GLN A O 1
ATOM 3620 N N . THR A 1 451 ? 12.263 8.508 -9.942 1.00 96.94 451 THR A N 1
ATOM 3621 C CA . THR A 1 451 ? 12.652 9.916 -10.172 1.00 96.94 451 THR A CA 1
ATOM 3622 C C . THR A 1 451 ? 12.195 10.430 -11.536 1.00 96.94 451 THR A C 1
ATOM 3624 O O . THR A 1 451 ? 11.739 11.570 -11.640 1.00 96.94 451 THR A O 1
ATOM 3627 N N . GLU A 1 452 ? 12.255 9.599 -12.578 1.00 98.00 452 GLU A N 1
ATOM 3628 C CA . GLU A 1 452 ? 11.717 9.941 -13.896 1.00 98.00 452 GLU A CA 1
ATOM 3629 C C . GLU A 1 452 ? 10.189 10.109 -13.851 1.00 98.00 452 GLU A C 1
ATOM 3631 O O . GLU A 1 452 ? 9.666 11.073 -14.406 1.00 98.00 452 GLU A O 1
ATOM 3636 N N . LEU A 1 453 ? 9.469 9.237 -13.137 1.00 97.69 453 LEU A N 1
ATOM 3637 C CA . LEU A 1 453 ? 8.021 9.358 -12.934 1.00 97.69 453 LEU A CA 1
ATOM 3638 C C . LEU A 1 453 ? 7.650 10.664 -12.215 1.00 97.69 453 LEU A C 1
ATOM 3640 O O . LEU A 1 453 ? 6.773 11.385 -12.690 1.00 97.69 453 LEU A O 1
ATOM 3644 N N . LEU A 1 454 ? 8.336 11.013 -11.121 1.00 95.00 454 LEU A N 1
ATOM 3645 C CA . LEU A 1 454 ? 8.120 12.285 -10.415 1.00 95.00 454 LEU A CA 1
ATOM 3646 C C . LEU A 1 454 ? 8.368 13.499 -11.320 1.00 95.00 454 LEU A C 1
ATOM 3648 O O . LEU A 1 454 ? 7.588 14.451 -11.299 1.00 95.00 454 LEU A O 1
ATOM 3652 N N . SER A 1 455 ? 9.433 13.462 -12.128 1.00 95.56 455 SER A N 1
ATOM 3653 C CA . SER A 1 455 ? 9.760 14.521 -13.091 1.00 95.56 455 SER A CA 1
ATOM 3654 C C . SER A 1 455 ? 8.659 14.668 -14.147 1.00 95.56 455 SER A C 1
ATOM 3656 O O . SER A 1 455 ? 8.142 15.766 -14.356 1.00 95.56 455 SER A O 1
ATOM 3658 N N . LYS A 1 456 ? 8.206 13.554 -14.740 1.00 96.00 456 LYS A N 1
ATOM 3659 C CA . LYS A 1 456 ? 7.116 13.532 -15.732 1.00 96.00 456 LYS A CA 1
ATOM 3660 C C . LYS A 1 456 ? 5.765 13.975 -15.159 1.00 96.00 456 LYS A C 1
ATOM 3662 O O . LYS A 1 456 ? 4.955 14.532 -15.894 1.00 96.00 456 LYS A O 1
ATOM 3667 N N . MET A 1 457 ? 5.528 13.770 -13.862 1.00 94.88 457 MET A N 1
ATOM 3668 C CA . MET A 1 457 ? 4.342 14.269 -13.152 1.00 94.88 457 MET A CA 1
ATOM 3669 C C . MET A 1 457 ? 4.477 15.721 -12.661 1.00 94.88 457 MET A C 1
ATOM 3671 O O . MET A 1 457 ? 3.538 16.258 -12.073 1.00 94.88 457 MET A O 1
ATOM 3675 N N . GLY A 1 458 ? 5.629 16.367 -12.876 1.00 92.12 458 GLY A N 1
ATOM 3676 C CA . GLY A 1 458 ? 5.890 17.740 -12.438 1.00 92.12 458 GLY A CA 1
ATOM 3677 C C . GLY A 1 458 ? 6.025 17.909 -10.919 1.00 92.12 458 GLY A C 1
ATOM 3678 O O . GLY A 1 458 ? 5.831 19.014 -10.416 1.00 92.12 458 GLY A O 1
ATOM 3679 N N . GLN A 1 459 ? 6.334 16.833 -10.185 1.00 89.50 459 GLN A N 1
ATOM 3680 C CA . GLN A 1 459 ? 6.497 16.846 -8.721 1.00 89.50 459 GLN A CA 1
ATOM 3681 C C . GLN A 1 459 ? 7.929 17.140 -8.267 1.00 89.50 459 GLN A C 1
ATOM 3683 O O . GLN A 1 459 ? 8.162 17.335 -7.079 1.00 89.50 459 GLN A O 1
ATOM 3688 N N . ILE A 1 460 ? 8.895 17.144 -9.190 1.00 90.56 460 ILE A N 1
ATOM 3689 C CA . ILE A 1 460 ? 10.273 17.568 -8.927 1.00 90.56 460 ILE A CA 1
ATOM 3690 C C . ILE A 1 460 ? 10.844 18.335 -10.116 1.00 90.56 460 ILE A C 1
ATOM 3692 O O . ILE A 1 460 ? 10.476 18.093 -11.267 1.00 90.56 460 ILE A O 1
ATOM 3696 N N . SER A 1 461 ? 11.785 19.232 -9.836 1.00 89.94 461 SER A N 1
ATOM 3697 C CA . SER A 1 461 ? 12.596 19.905 -10.849 1.00 89.94 461 SER A CA 1
ATOM 3698 C C . SER A 1 461 ? 13.752 19.018 -11.334 1.00 89.94 461 SER A C 1
ATOM 3700 O O . SER A 1 461 ? 14.172 18.082 -10.648 1.00 89.94 461 SER A O 1
ATOM 3702 N N . GLU A 1 462 ? 14.313 19.318 -12.511 1.00 91.88 462 GLU A N 1
ATOM 3703 C CA . GLU A 1 462 ? 15.464 18.566 -13.046 1.00 91.88 462 GLU A CA 1
ATOM 3704 C C . GLU A 1 462 ? 16.672 18.553 -12.080 1.00 91.88 462 GLU A C 1
ATOM 3706 O O . GLU A 1 462 ? 17.224 17.480 -11.848 1.00 91.88 462 GLU A O 1
ATOM 3711 N N . PRO A 1 463 ? 17.032 19.661 -11.392 1.00 90.62 463 PRO A N 1
ATOM 3712 C CA . PRO A 1 463 ? 18.086 19.624 -10.374 1.00 90.62 463 PRO A CA 1
ATOM 3713 C C . PRO A 1 463 ? 17.801 18.675 -9.197 1.00 90.62 463 PRO A C 1
ATOM 3715 O O . PRO A 1 463 ? 18.725 18.071 -8.652 1.00 90.62 463 PRO A O 1
ATOM 3718 N N . GLN A 1 464 ? 16.538 18.533 -8.777 1.00 87.56 464 GLN A N 1
ATOM 3719 C CA . GLN A 1 464 ? 16.161 17.598 -7.709 1.00 87.56 464 GLN A CA 1
ATOM 3720 C C . GLN A 1 464 ? 16.268 16.144 -8.181 1.00 87.56 464 GLN A C 1
ATOM 3722 O O . GLN A 1 464 ? 16.785 15.300 -7.445 1.00 87.56 464 GLN A O 1
ATOM 3727 N N . LYS A 1 465 ? 15.827 15.865 -9.412 1.00 93.12 465 LYS A N 1
ATOM 3728 C CA . LYS A 1 465 ? 15.986 14.564 -10.072 1.00 93.12 465 LYS A CA 1
ATOM 3729 C C . LYS A 1 465 ? 17.461 14.173 -10.177 1.00 93.12 465 LYS A C 1
ATOM 3731 O O . LYS A 1 465 ? 17.821 13.071 -9.762 1.00 93.12 465 LYS A O 1
ATOM 3736 N N . ASP A 1 466 ? 18.312 15.083 -10.652 1.00 92.19 466 ASP A N 1
ATOM 3737 C CA . ASP A 1 466 ? 19.760 14.872 -10.742 1.00 92.19 466 ASP A CA 1
ATOM 3738 C C . ASP A 1 466 ? 20.359 14.561 -9.368 1.00 92.19 466 ASP A C 1
ATOM 3740 O O . ASP A 1 466 ? 21.087 13.580 -9.223 1.00 92.19 466 ASP A O 1
ATOM 3744 N N . LYS A 1 467 ? 19.985 15.324 -8.331 1.00 90.19 467 LYS A N 1
ATOM 3745 C CA . LYS A 1 467 ? 20.468 15.099 -6.961 1.00 90.19 467 LYS A CA 1
ATOM 3746 C C . LYS A 1 467 ? 20.047 13.732 -6.403 1.00 90.19 467 LYS A C 1
ATOM 3748 O O . LYS A 1 467 ? 20.868 13.056 -5.784 1.00 90.19 467 LYS A O 1
ATOM 3753 N N . LEU A 1 468 ? 18.794 13.315 -6.609 1.00 91.31 468 LEU A N 1
ATOM 3754 C CA . LEU A 1 468 ? 18.293 11.997 -6.186 1.00 91.31 468 LEU A CA 1
ATOM 3755 C C . LEU A 1 468 ? 19.039 10.856 -6.896 1.00 91.31 468 LEU A C 1
ATOM 3757 O O . LEU A 1 468 ? 19.462 9.895 -6.249 1.00 91.31 468 LEU A O 1
ATOM 3761 N N . ASN A 1 469 ? 19.237 10.983 -8.210 1.00 95.12 469 ASN A N 1
ATOM 3762 C CA . ASN A 1 469 ? 19.925 9.987 -9.031 1.00 95.12 469 ASN A CA 1
ATOM 3763 C C . ASN A 1 469 ? 21.425 9.909 -8.721 1.00 95.12 469 ASN A C 1
ATOM 3765 O O . ASN A 1 469 ? 21.986 8.811 -8.648 1.00 95.12 469 ASN A O 1
ATOM 3769 N N . GLU A 1 470 ? 22.080 11.052 -8.517 1.00 92.94 470 GLU A N 1
ATOM 3770 C CA . GLU A 1 470 ? 23.488 11.119 -8.130 1.00 92.94 470 GLU A CA 1
ATOM 3771 C C . GLU A 1 470 ? 23.694 10.507 -6.743 1.00 92.94 470 GLU A C 1
ATOM 3773 O O . GLU A 1 470 ? 24.578 9.668 -6.577 1.00 92.94 470 GLU A O 1
ATOM 3778 N N . SER A 1 471 ? 22.849 10.857 -5.767 1.00 90.81 471 SER A N 1
ATOM 3779 C CA . SER A 1 471 ? 22.934 10.312 -4.409 1.00 90.81 471 SER A CA 1
ATOM 3780 C C . SER A 1 471 ? 22.806 8.788 -4.399 1.00 90.81 471 SER A C 1
ATOM 3782 O O . SER A 1 471 ? 23.627 8.111 -3.775 1.00 90.81 471 SER A O 1
ATOM 3784 N N . TRP A 1 472 ? 21.844 8.236 -5.146 1.00 94.19 472 TRP A N 1
ATOM 3785 C CA . TRP A 1 472 ? 21.700 6.788 -5.286 1.00 94.19 472 TRP A CA 1
ATOM 3786 C C . TRP A 1 472 ? 22.897 6.150 -5.991 1.00 94.19 472 TRP A C 1
ATOM 3788 O O . TRP A 1 472 ? 23.447 5.163 -5.505 1.00 94.19 472 TRP A O 1
ATOM 3798 N N . SER A 1 473 ? 23.365 6.745 -7.091 1.00 93.75 473 SER A N 1
ATOM 3799 C CA . SER A 1 473 ? 24.529 6.246 -7.834 1.00 93.75 473 SER A CA 1
ATOM 3800 C C . SER A 1 473 ? 25.789 6.213 -6.967 1.00 93.75 473 SER A C 1
ATOM 3802 O O . SER A 1 473 ? 26.521 5.224 -6.979 1.00 93.75 473 SER A O 1
ATOM 3804 N N . GLN A 1 474 ? 26.032 7.264 -6.178 1.00 92.81 474 GLN A N 1
ATOM 3805 C CA . GLN A 1 474 ? 27.148 7.330 -5.233 1.00 92.81 474 GLN A CA 1
ATOM 3806 C C . GLN A 1 474 ? 27.018 6.272 -4.133 1.00 92.81 474 GLN A C 1
ATOM 3808 O O . GLN A 1 474 ? 28.009 5.617 -3.792 1.00 92.81 474 GLN A O 1
ATOM 3813 N N . TRP A 1 475 ? 25.810 6.076 -3.593 1.00 93.19 475 TRP A N 1
ATOM 3814 C CA . TRP A 1 475 ? 25.560 5.063 -2.572 1.00 93.19 475 TRP A CA 1
ATOM 3815 C C . TRP A 1 475 ? 25.826 3.656 -3.114 1.00 93.19 475 TRP A C 1
ATOM 3817 O O . TRP A 1 475 ? 26.613 2.922 -2.513 1.00 93.19 475 TRP A O 1
ATOM 3827 N N . VAL A 1 476 ? 25.259 3.316 -4.277 1.00 91.50 476 VAL A N 1
ATOM 3828 C CA . VAL A 1 476 ? 25.456 2.027 -4.956 1.00 91.50 476 VAL A CA 1
ATOM 3829 C C . VAL A 1 476 ? 26.930 1.819 -5.294 1.00 91.50 476 VAL A C 1
ATOM 3831 O O . VAL A 1 476 ? 27.474 0.755 -5.023 1.00 91.50 476 VAL A O 1
ATOM 3834 N N . GLN A 1 477 ? 27.634 2.829 -5.804 1.00 90.81 477 GLN A N 1
ATOM 3835 C CA . GLN A 1 477 ? 29.061 2.693 -6.100 1.00 90.81 477 GLN A CA 1
ATOM 3836 C C . GLN A 1 477 ? 29.891 2.431 -4.836 1.00 90.81 477 GLN A C 1
ATOM 3838 O O . GLN A 1 477 ? 30.801 1.602 -4.843 1.00 90.81 477 GLN A O 1
ATOM 3843 N N . THR A 1 478 ? 29.572 3.117 -3.739 1.00 92.25 478 THR A N 1
ATOM 3844 C CA . THR A 1 478 ? 30.293 2.987 -2.466 1.00 92.25 478 THR A CA 1
ATOM 3845 C C . THR A 1 478 ? 30.041 1.632 -1.814 1.00 92.25 478 THR A C 1
ATOM 3847 O O . THR A 1 478 ? 30.977 0.981 -1.348 1.00 92.25 478 THR A O 1
ATOM 3850 N N . HIS A 1 479 ? 28.781 1.202 -1.777 1.00 89.31 479 HIS A N 1
ATOM 3851 C CA . HIS A 1 479 ? 28.368 0.038 -1.003 1.00 89.31 479 HIS A CA 1
ATOM 3852 C C . HIS A 1 479 ? 28.292 -1.223 -1.838 1.00 89.31 479 HIS A C 1
ATOM 3854 O O . HIS A 1 479 ? 28.527 -2.282 -1.279 1.00 89.31 479 HIS A O 1
ATOM 3860 N N . TRP A 1 480 ? 27.991 -1.135 -3.135 1.00 90.31 480 TRP A N 1
ATOM 3861 C CA . TRP A 1 480 ? 27.826 -2.271 -4.048 1.00 90.31 480 TRP A CA 1
ATOM 3862 C C . TRP A 1 480 ? 28.876 -2.322 -5.167 1.00 90.31 480 TRP A C 1
ATOM 3864 O O . TRP A 1 480 ? 28.912 -3.291 -5.920 1.00 90.31 480 TRP A O 1
ATOM 3874 N N . GLY A 1 481 ? 29.794 -1.355 -5.260 1.00 88.12 481 GLY A N 1
ATOM 3875 C CA . GLY A 1 481 ? 30.749 -1.260 -6.373 1.00 88.12 481 GLY A CA 1
ATOM 3876 C C . GLY A 1 481 ? 31.643 -2.487 -6.591 1.00 88.12 481 GLY A C 1
ATOM 3877 O O . GLY A 1 481 ? 32.133 -2.686 -7.694 1.00 88.12 481 GLY A O 1
ATOM 3878 N N . ARG A 1 482 ? 31.838 -3.346 -5.577 1.00 89.69 482 ARG A N 1
ATOM 3879 C CA . ARG A 1 482 ? 32.575 -4.618 -5.736 1.00 89.69 482 ARG A CA 1
ATOM 3880 C C . ARG A 1 482 ? 31.774 -5.736 -6.420 1.00 89.69 482 ARG A C 1
ATOM 3882 O O . ARG A 1 482 ? 32.372 -6.743 -6.783 1.00 89.69 482 ARG A O 1
ATOM 3889 N N . TRP A 1 483 ? 30.453 -5.595 -6.514 1.00 85.69 483 TRP A N 1
ATOM 3890 C CA . TRP A 1 483 ? 29.549 -6.530 -7.194 1.00 85.69 483 TRP A CA 1
ATOM 3891 C C . TRP A 1 483 ? 29.173 -6.045 -8.596 1.00 85.69 483 TRP A C 1
ATOM 3893 O O . TRP A 1 483 ? 28.898 -6.861 -9.469 1.00 85.69 483 TRP A O 1
ATOM 3903 N N . LEU A 1 484 ? 29.276 -4.737 -8.846 1.00 85.19 484 LEU A N 1
ATOM 3904 C CA . LEU A 1 484 ? 29.123 -4.188 -10.186 1.00 85.19 484 LEU A CA 1
ATOM 3905 C C . LEU A 1 484 ? 30.266 -4.641 -11.100 1.00 85.19 484 LEU A C 1
ATOM 3907 O O . LEU A 1 484 ? 31.448 -4.530 -10.772 1.00 85.19 484 LEU A O 1
ATOM 3911 N N . THR A 1 485 ? 29.903 -5.099 -12.294 1.00 86.75 485 THR A N 1
ATOM 3912 C CA . THR A 1 485 ? 30.862 -5.381 -13.377 1.00 86.75 485 THR A CA 1
ATOM 3913 C C . THR A 1 485 ? 31.189 -4.137 -14.205 1.00 86.75 485 THR A C 1
ATOM 3915 O O . THR A 1 485 ? 32.170 -4.124 -14.948 1.00 86.75 485 THR A O 1
ATOM 3918 N N . ALA A 1 486 ? 30.382 -3.083 -14.058 1.00 88.56 486 ALA A N 1
ATOM 3919 C CA . ALA A 1 486 ? 30.522 -1.803 -14.737 1.00 88.56 486 ALA A CA 1
ATOM 3920 C C . ALA A 1 486 ? 30.877 -0.664 -13.765 1.00 88.56 486 ALA A C 1
ATOM 3922 O O . ALA A 1 486 ? 30.826 -0.809 -12.546 1.00 88.56 486 ALA A O 1
ATOM 3923 N N . ALA A 1 487 ? 31.224 0.502 -14.319 1.00 86.94 487 ALA A N 1
ATOM 3924 C CA . ALA A 1 487 ? 31.589 1.690 -13.540 1.00 86.94 487 ALA A CA 1
ATOM 3925 C C . ALA A 1 487 ? 30.400 2.358 -12.822 1.00 86.94 487 ALA A C 1
ATOM 3927 O O . ALA A 1 487 ? 30.606 3.229 -11.981 1.00 86.94 487 ALA A O 1
ATOM 3928 N N . SER A 1 488 ? 29.168 2.003 -13.193 1.00 89.81 488 SER A N 1
ATOM 3929 C CA . SER A 1 488 ? 27.938 2.486 -12.574 1.00 89.81 488 SER A CA 1
ATOM 3930 C C . SER A 1 488 ? 26.789 1.521 -12.862 1.00 89.81 488 SER A C 1
ATOM 3932 O O . SER A 1 488 ? 26.870 0.694 -13.771 1.00 89.81 488 SER A O 1
ATOM 3934 N N . ILE A 1 489 ? 25.682 1.670 -12.134 1.00 89.00 489 ILE A N 1
ATOM 3935 C CA . ILE A 1 489 ? 24.463 0.892 -12.381 1.00 89.00 489 ILE A CA 1
ATOM 3936 C C . ILE A 1 489 ? 23.818 1.199 -13.743 1.00 89.00 489 ILE A C 1
ATOM 3938 O O . ILE A 1 489 ? 23.196 0.330 -14.345 1.00 89.00 489 ILE A O 1
ATOM 3942 N N . ALA A 1 490 ? 24.016 2.411 -14.273 1.00 91.69 490 ALA A N 1
ATOM 3943 C CA . ALA A 1 490 ? 23.544 2.782 -15.605 1.00 91.69 490 ALA A CA 1
ATOM 3944 C C . ALA A 1 490 ? 24.305 2.034 -16.715 1.00 91.69 490 ALA A C 1
ATOM 3946 O O . ALA A 1 490 ? 23.725 1.721 -17.750 1.00 91.69 490 ALA A O 1
ATOM 3947 N N . GLU A 1 491 ? 25.581 1.717 -16.495 1.00 94.38 491 GLU A N 1
ATOM 3948 C CA . GLU A 1 491 ? 26.415 0.977 -17.451 1.00 94.38 491 GLU A CA 1
ATOM 3949 C C . GLU A 1 491 ? 26.417 -0.542 -17.186 1.00 94.38 491 GLU A C 1
ATOM 3951 O O . GLU A 1 491 ? 26.942 -1.312 -17.988 1.00 94.38 491 GLU A O 1
ATOM 3956 N N . GLN A 1 492 ? 25.828 -0.994 -16.072 1.00 92.81 492 GLN A N 1
ATOM 3957 C CA . GLN A 1 492 ? 25.676 -2.413 -15.755 1.00 92.81 492 GLN A CA 1
ATOM 3958 C C . GLN A 1 492 ? 24.744 -3.077 -16.773 1.00 92.81 492 GLN A C 1
ATOM 3960 O O . GLN A 1 492 ? 23.682 -2.543 -17.097 1.00 92.81 492 GLN A O 1
ATOM 3965 N N . THR A 1 493 ? 25.143 -4.245 -17.277 1.00 93.81 493 THR A N 1
ATOM 3966 C CA . THR A 1 493 ? 24.331 -5.052 -18.192 1.00 93.81 493 THR A CA 1
ATOM 3967 C C . THR A 1 493 ? 23.423 -5.997 -17.420 1.00 93.81 493 THR A C 1
ATOM 3969 O O . THR A 1 493 ? 23.873 -6.643 -16.470 1.00 93.81 493 THR A O 1
ATOM 3972 N N . PHE A 1 494 ? 22.181 -6.125 -17.878 1.00 92.00 494 PHE A N 1
ATOM 3973 C CA . PHE A 1 494 ? 21.165 -7.004 -17.312 1.00 92.00 494 PHE A CA 1
ATOM 3974 C C . PHE A 1 494 ? 20.573 -7.907 -18.391 1.00 92.00 494 PHE A C 1
ATOM 3976 O O . PHE A 1 494 ? 20.355 -7.486 -19.530 1.00 92.00 494 PHE A O 1
ATOM 3983 N N . GLU A 1 495 ? 20.304 -9.153 -18.022 1.00 90.38 495 GLU A N 1
ATOM 3984 C CA . GLU A 1 495 ? 19.550 -10.091 -18.848 1.00 90.38 495 GLU A CA 1
ATOM 3985 C C . GLU A 1 495 ? 18.056 -9.888 -18.595 1.00 90.38 495 GLU A C 1
ATOM 3987 O O . GLU A 1 495 ? 17.611 -9.855 -17.448 1.00 90.38 495 GLU A O 1
ATOM 3992 N N . LEU A 1 496 ? 17.286 -9.718 -19.670 1.00 87.50 496 LEU A N 1
ATOM 3993 C CA . LEU A 1 496 ? 15.846 -9.488 -19.608 1.00 87.50 496 LEU A CA 1
ATOM 3994 C C . LEU A 1 496 ? 15.111 -10.535 -20.431 1.00 87.50 496 LEU A C 1
ATOM 3996 O O . LEU A 1 496 ? 15.557 -10.933 -21.509 1.00 87.50 496 LEU A O 1
ATOM 4000 N N . ASP A 1 497 ? 13.932 -10.916 -19.957 1.00 81.12 497 ASP A N 1
ATOM 4001 C CA . ASP A 1 497 ? 13.098 -11.886 -20.652 1.00 81.12 497 ASP A CA 1
ATOM 4002 C C . ASP A 1 497 ? 12.699 -11.420 -22.049 1.00 81.12 497 ASP A C 1
ATOM 4004 O O . ASP A 1 497 ? 12.246 -10.290 -22.258 1.00 81.12 497 ASP A O 1
ATOM 4008 N N . GLY A 1 498 ? 12.818 -12.340 -23.006 1.00 76.25 498 GLY A N 1
ATOM 4009 C CA . GLY A 1 498 ? 12.456 -12.086 -24.396 1.00 76.25 498 GLY A CA 1
ATOM 4010 C C . GLY A 1 498 ? 13.415 -11.138 -25.119 1.00 76.25 498 GLY A C 1
ATOM 4011 O O . GLY A 1 498 ? 13.041 -10.590 -26.152 1.00 76.25 498 GLY A O 1
ATOM 4012 N N . GLN A 1 499 ? 14.623 -10.906 -24.592 1.00 79.12 499 GLN A N 1
ATOM 4013 C CA . GLN A 1 499 ? 15.694 -10.204 -25.302 1.00 79.12 499 GLN A CA 1
ATOM 4014 C C . GLN A 1 499 ? 16.827 -11.173 -25.650 1.00 79.12 499 GLN A C 1
ATOM 4016 O O . GLN A 1 499 ? 17.329 -11.885 -24.785 1.00 79.12 499 GLN A O 1
ATOM 4021 N N . ASP A 1 500 ? 17.260 -11.157 -26.913 1.00 79.62 500 ASP A N 1
ATOM 4022 C CA . ASP A 1 500 ? 18.376 -11.987 -27.397 1.00 79.62 500 ASP A CA 1
ATOM 4023 C C . ASP A 1 500 ? 19.748 -11.500 -26.891 1.00 79.62 500 ASP A C 1
ATOM 4025 O O . ASP A 1 500 ? 20.750 -12.205 -27.001 1.00 79.62 500 ASP A O 1
ATOM 4029 N N . SER A 1 501 ? 19.807 -10.281 -26.350 1.00 85.88 501 SER A N 1
ATOM 4030 C CA . SER A 1 501 ? 21.018 -9.651 -25.832 1.00 85.88 501 SER A CA 1
ATOM 4031 C C . SER A 1 501 ? 20.738 -8.914 -24.528 1.00 85.88 501 SER A C 1
ATOM 4033 O O . SER A 1 501 ? 19.699 -8.261 -24.396 1.00 85.88 501 SER A O 1
ATOM 4035 N N . SER A 1 502 ? 21.699 -8.944 -23.606 1.00 91.56 502 SER A N 1
ATOM 4036 C CA . SER A 1 502 ? 21.683 -8.108 -22.406 1.00 91.56 502 SER A CA 1
ATOM 4037 C C . SER A 1 502 ? 21.613 -6.623 -22.774 1.00 91.56 502 SER A C 1
ATOM 4039 O O . SER A 1 502 ? 22.172 -6.200 -23.788 1.00 91.56 502 SER A O 1
ATOM 4041 N N . LEU A 1 503 ? 20.943 -5.831 -21.940 1.00 92.50 503 LEU A N 1
ATOM 4042 C CA . LEU A 1 503 ? 20.842 -4.378 -22.089 1.00 92.50 503 LEU A CA 1
ATOM 4043 C C . LEU A 1 503 ? 21.549 -3.694 -20.926 1.00 92.50 503 LEU A C 1
ATOM 4045 O O . LEU A 1 503 ? 21.513 -4.185 -19.800 1.00 92.50 503 LEU A O 1
ATOM 4049 N N . THR A 1 504 ? 22.160 -2.544 -21.178 1.00 95.69 504 THR A N 1
ATOM 4050 C CA . THR A 1 504 ? 22.663 -1.679 -20.103 1.00 95.69 504 THR A CA 1
ATOM 4051 C C . THR A 1 504 ? 21.501 -1.027 -19.350 1.00 95.69 504 THR A C 1
ATOM 4053 O O . THR A 1 504 ? 20.446 -0.765 -19.934 1.00 95.69 504 THR A O 1
ATOM 4056 N N . GLY A 1 505 ? 21.684 -0.695 -18.070 1.00 94.31 505 GLY A N 1
ATOM 4057 C CA . GLY A 1 505 ? 20.687 0.051 -17.289 1.00 94.31 505 GLY A CA 1
ATOM 4058 C C . GLY A 1 505 ? 20.212 1.334 -17.990 1.00 94.31 505 GLY A C 1
ATOM 4059 O O . GLY A 1 505 ? 19.022 1.639 -18.010 1.00 94.31 505 GLY A O 1
ATOM 4060 N N . LYS A 1 506 ? 21.120 2.043 -18.666 1.00 96.19 506 LYS A N 1
ATOM 4061 C CA . LYS A 1 506 ? 20.833 3.230 -19.478 1.00 96.19 506 LYS A CA 1
ATOM 4062 C C . LYS A 1 506 ? 19.936 2.927 -20.679 1.00 96.19 506 LYS A C 1
ATOM 4064 O O . LYS A 1 506 ? 19.022 3.699 -20.967 1.00 96.19 506 LYS A O 1
ATOM 4069 N N . GLU A 1 507 ? 20.178 1.827 -21.389 1.00 94.75 507 GLU A N 1
ATOM 4070 C CA . GLU A 1 507 ? 19.311 1.395 -22.491 1.00 94.75 507 GLU A CA 1
ATOM 4071 C C . GLU A 1 507 ? 17.925 0.987 -21.992 1.00 94.75 507 GLU A C 1
ATOM 4073 O O . GLU A 1 507 ? 16.934 1.320 -22.641 1.00 94.75 507 GLU A O 1
ATOM 4078 N N . ILE A 1 508 ? 17.845 0.322 -20.835 1.00 94.50 508 ILE A N 1
ATOM 4079 C CA . ILE A 1 508 ? 16.579 -0.055 -20.191 1.00 94.50 508 ILE A CA 1
ATOM 4080 C C . ILE A 1 508 ? 15.764 1.195 -19.858 1.00 94.50 508 ILE A C 1
ATOM 4082 O O . ILE A 1 508 ? 14.622 1.308 -20.300 1.00 94.50 508 ILE A O 1
ATOM 4086 N N . LEU A 1 509 ? 16.361 2.161 -19.152 1.00 95.25 509 LEU A N 1
ATOM 4087 C CA . LEU A 1 509 ? 15.700 3.420 -18.792 1.00 95.25 509 LEU A CA 1
ATOM 4088 C C . LEU A 1 509 ? 15.242 4.194 -20.034 1.00 95.25 509 LEU A C 1
ATOM 4090 O O . LEU A 1 509 ? 14.112 4.673 -20.079 1.00 95.25 509 LEU A O 1
ATOM 4094 N N . LYS A 1 510 ? 16.074 4.248 -21.082 1.00 93.81 510 LYS A N 1
ATOM 4095 C CA . LYS A 1 510 ? 15.705 4.881 -22.355 1.00 93.81 510 LYS A CA 1
ATOM 4096 C C . LYS A 1 510 ? 14.505 4.196 -23.019 1.00 93.81 510 LYS A C 1
ATOM 4098 O O . LYS A 1 510 ? 13.638 4.883 -23.540 1.00 93.81 510 LYS A O 1
ATOM 4103 N N . ARG A 1 511 ? 14.447 2.859 -23.018 1.00 90.94 511 ARG A N 1
ATOM 4104 C CA . ARG A 1 511 ? 13.322 2.100 -23.598 1.00 90.94 511 ARG A CA 1
ATOM 4105 C C . ARG A 1 511 ? 12.043 2.197 -22.762 1.00 90.94 511 ARG A C 1
ATOM 4107 O O . ARG A 1 511 ? 10.960 2.044 -23.316 1.00 90.94 511 ARG A O 1
ATOM 4114 N N . LEU A 1 512 ? 12.155 2.446 -21.457 1.00 93.12 512 LEU A N 1
ATOM 4115 C CA . LEU A 1 512 ? 11.003 2.683 -20.583 1.00 93.12 512 LEU A CA 1
ATOM 4116 C C . LEU A 1 512 ? 10.397 4.078 -20.748 1.00 93.12 512 LEU A C 1
ATOM 4118 O O . LEU A 1 512 ? 9.238 4.261 -20.402 1.00 93.12 512 LEU A O 1
ATOM 4122 N N . GLU A 1 513 ? 11.130 5.055 -21.278 1.00 94.56 513 GLU A N 1
ATOM 4123 C CA . GLU A 1 513 ? 10.718 6.465 -21.313 1.00 94.56 513 GLU A CA 1
ATOM 4124 C C . GLU A 1 513 ? 9.300 6.710 -21.892 1.00 94.56 513 GLU A C 1
ATOM 4126 O O . GLU A 1 513 ? 8.517 7.413 -21.235 1.00 94.56 513 GLU A O 1
ATOM 4131 N N . PRO A 1 514 ? 8.876 6.064 -23.000 1.00 92.75 514 PRO A N 1
ATOM 4132 C CA . PRO A 1 514 ? 7.496 6.164 -23.486 1.00 92.75 514 PRO A CA 1
ATOM 4133 C C . PRO A 1 514 ? 6.462 5.535 -22.537 1.00 92.75 514 PRO A C 1
ATOM 4135 O O . PRO A 1 514 ? 5.371 6.076 -22.352 1.00 92.75 514 PRO A O 1
ATOM 4138 N N . VAL A 1 515 ? 6.810 4.411 -21.897 1.00 93.00 515 VAL A N 1
ATOM 4139 C CA . VAL A 1 515 ? 5.955 3.715 -20.917 1.00 93.00 515 VAL A CA 1
ATOM 4140 C C . VAL A 1 515 ? 5.735 4.600 -19.694 1.00 93.00 515 VAL A C 1
ATOM 4142 O O . VAL A 1 515 ? 4.596 4.799 -19.274 1.00 93.00 515 VAL A O 1
ATOM 4145 N N . LEU A 1 516 ? 6.813 5.183 -19.159 1.00 96.25 516 LEU A N 1
ATOM 4146 C CA . LEU A 1 516 ? 6.762 6.073 -17.999 1.00 96.25 516 LEU A CA 1
ATOM 4147 C C . LEU A 1 516 ? 5.929 7.323 -18.287 1.00 96.25 516 LEU A C 1
ATOM 4149 O O . LEU A 1 516 ? 5.181 7.760 -17.419 1.00 96.25 516 LEU A O 1
ATOM 4153 N N . THR A 1 517 ? 5.998 7.861 -19.508 1.00 96.12 517 THR A N 1
ATOM 4154 C CA . THR A 1 517 ? 5.150 8.985 -19.940 1.00 96.12 517 THR A CA 1
ATOM 4155 C C . THR A 1 517 ? 3.669 8.619 -19.905 1.00 96.12 517 THR A C 1
ATOM 4157 O O . THR A 1 517 ? 2.885 9.315 -19.264 1.00 96.12 517 THR A O 1
ATOM 4160 N N . ILE A 1 518 ? 3.280 7.490 -20.505 1.00 94.81 518 ILE A N 1
ATOM 4161 C CA . ILE A 1 518 ? 1.877 7.044 -20.515 1.00 94.81 518 ILE A CA 1
ATOM 4162 C C . ILE A 1 518 ? 1.365 6.770 -19.098 1.00 94.81 518 ILE A C 1
ATOM 4164 O O . ILE A 1 518 ? 0.243 7.163 -18.763 1.00 94.81 518 ILE A O 1
ATOM 4168 N N . VAL A 1 519 ? 2.170 6.104 -18.263 1.00 95.62 519 VAL A N 1
ATOM 4169 C CA . VAL A 1 519 ? 1.805 5.815 -16.870 1.00 95.62 519 VAL A CA 1
ATOM 4170 C C . VAL A 1 519 ? 1.643 7.115 -16.081 1.00 95.62 519 VAL A C 1
ATOM 4172 O O . VAL A 1 519 ? 0.599 7.302 -15.458 1.00 95.62 519 VAL A O 1
ATOM 4175 N N . ALA A 1 520 ? 2.603 8.041 -16.162 1.00 96.38 520 ALA A N 1
ATOM 4176 C CA . ALA A 1 520 ? 2.526 9.340 -15.494 1.00 96.38 520 ALA A CA 1
ATOM 4177 C C . ALA A 1 520 ? 1.273 10.125 -15.916 1.00 96.38 520 ALA A C 1
ATOM 4179 O O . ALA A 1 520 ? 0.546 10.630 -15.063 1.00 96.38 520 ALA A O 1
ATOM 4180 N N . GLU A 1 521 ? 0.953 10.170 -17.212 1.00 94.50 521 GLU A N 1
ATOM 4181 C CA . GLU A 1 521 ? -0.273 10.803 -17.710 1.00 94.50 521 GLU A CA 1
ATOM 4182 C C . GLU A 1 521 ? -1.545 10.160 -17.146 1.00 94.50 521 GLU A C 1
ATOM 4184 O O . GLU A 1 521 ? -2.501 10.866 -16.819 1.00 94.50 521 GLU A O 1
ATOM 4189 N N . GLN A 1 522 ? -1.594 8.826 -17.039 1.00 92.38 522 GLN A N 1
ATOM 4190 C CA . GLN A 1 522 ? -2.759 8.148 -16.459 1.00 92.38 522 GLN A CA 1
ATOM 4191 C C . GLN A 1 522 ? -2.882 8.393 -14.960 1.00 92.38 522 GLN A C 1
ATOM 4193 O O . GLN A 1 522 ? -3.992 8.619 -14.485 1.00 92.38 522 GLN A O 1
ATOM 4198 N N . ILE A 1 523 ? -1.770 8.413 -14.229 1.00 93.38 523 ILE A N 1
ATOM 4199 C CA . ILE A 1 523 ? -1.766 8.732 -12.802 1.00 93.38 523 ILE A CA 1
ATOM 4200 C C . ILE A 1 523 ? -2.187 10.184 -12.559 1.00 93.38 523 ILE A C 1
ATOM 4202 O O . ILE A 1 523 ? -3.008 10.433 -11.682 1.00 93.38 523 ILE A O 1
ATOM 4206 N N . MET A 1 524 ? -1.716 11.141 -13.363 1.00 91.88 524 MET A N 1
ATOM 4207 C CA . MET A 1 524 ? -2.151 12.541 -13.266 1.00 91.88 524 MET A CA 1
ATOM 4208 C C . MET A 1 524 ? -3.634 12.723 -13.605 1.00 91.88 524 MET A C 1
ATOM 4210 O O . MET A 1 524 ? -4.306 13.548 -12.989 1.00 91.88 524 MET A O 1
ATOM 4214 N N . ALA A 1 525 ? -4.157 11.955 -14.565 1.00 89.56 525 ALA A N 1
ATOM 4215 C CA . ALA A 1 525 ? -5.584 11.957 -14.876 1.00 89.56 525 ALA A CA 1
ATOM 4216 C C . ALA A 1 525 ? -6.421 11.330 -13.747 1.00 89.56 525 ALA A C 1
ATOM 4218 O O . ALA A 1 525 ? -7.527 11.792 -13.479 1.00 89.56 525 ALA A O 1
ATOM 4219 N N . LEU A 1 526 ? -5.892 10.293 -13.089 1.00 86.75 526 LEU A N 1
ATOM 4220 C CA . LEU A 1 526 ? -6.534 9.626 -11.957 1.00 86.75 526 LEU A CA 1
ATOM 4221 C C . LEU A 1 526 ? -6.510 10.494 -10.692 1.00 86.75 526 LEU A C 1
ATOM 4223 O O . LEU A 1 526 ? -7.497 10.532 -9.963 1.00 86.75 526 LEU A O 1
ATOM 4227 N N . ILE A 1 527 ? -5.400 11.194 -10.448 1.00 88.62 527 ILE A N 1
ATOM 4228 C CA . ILE A 1 527 ? -5.174 12.053 -9.283 1.00 88.62 527 ILE A CA 1
ATOM 4229 C C . ILE A 1 527 ? -4.790 13.465 -9.751 1.00 88.62 527 ILE A C 1
ATOM 4231 O O . ILE A 1 527 ? -3.598 13.811 -9.817 1.00 88.62 527 ILE A O 1
ATOM 4235 N N . PRO A 1 528 ? -5.794 14.306 -10.057 1.00 83.69 528 PRO A N 1
ATOM 4236 C CA . PRO A 1 528 ? -5.595 15.719 -10.351 1.00 83.69 528 PRO A CA 1
ATOM 4237 C C . PRO A 1 528 ? -4.832 16.455 -9.239 1.00 83.69 528 PRO A C 1
ATOM 4239 O O . PRO A 1 528 ? -4.855 16.055 -8.074 1.00 83.69 528 PRO A O 1
ATOM 4242 N N . ALA A 1 529 ? -4.129 17.537 -9.589 1.00 80.69 529 ALA A N 1
ATOM 4243 C CA . ALA A 1 529 ? -3.272 18.280 -8.657 1.00 80.69 529 ALA A CA 1
ATOM 4244 C C . ALA A 1 529 ? -4.018 18.866 -7.447 1.00 80.69 529 ALA A C 1
ATOM 4246 O O . ALA A 1 529 ? -3.463 18.917 -6.355 1.00 80.69 529 ALA A O 1
ATOM 4247 N N . ASP A 1 530 ? -5.283 19.245 -7.610 1.00 79.19 530 ASP A N 1
ATOM 4248 C CA . ASP A 1 530 ? -6.152 19.740 -6.538 1.00 79.19 530 ASP A CA 1
ATOM 4249 C C . ASP A 1 530 ? -6.590 18.647 -5.550 1.00 79.19 530 ASP A C 1
ATOM 4251 O O . ASP A 1 530 ? -7.010 18.961 -4.438 1.00 79.19 530 ASP A O 1
ATOM 4255 N N . LYS A 1 531 ? -6.456 17.370 -5.925 1.00 78.56 531 LYS A N 1
ATOM 4256 C CA . LYS A 1 531 ? -6.721 16.219 -5.052 1.00 78.56 531 LYS A CA 1
ATOM 4257 C C . LYS A 1 531 ? -5.459 15.658 -4.393 1.00 78.56 531 LYS A C 1
ATOM 4259 O O . LYS A 1 531 ? -5.532 14.620 -3.738 1.00 78.56 531 LYS A O 1
ATOM 4264 N N . HIS A 1 532 ? -4.307 16.306 -4.560 1.00 75.25 532 HIS A N 1
ATOM 4265 C CA . HIS A 1 532 ? -3.064 15.840 -3.957 1.00 75.25 532 HIS A CA 1
ATOM 4266 C C . HIS A 1 532 ? -3.151 15.876 -2.420 1.00 75.25 532 HIS A C 1
ATOM 4268 O O . HIS A 1 532 ? -3.588 16.896 -1.872 1.00 75.25 532 HIS A O 1
ATOM 4274 N N . PRO A 1 533 ? -2.741 14.815 -1.700 1.00 73.81 533 PRO A N 1
ATOM 4275 C CA . PRO A 1 533 ? -2.863 14.769 -0.249 1.00 73.81 533 PRO A CA 1
ATOM 4276 C C . PRO A 1 533 ? -2.162 15.949 0.435 1.00 73.81 533 PRO A C 1
ATOM 4278 O O . PRO A 1 533 ? -1.000 16.250 0.172 1.00 73.81 533 PRO A O 1
ATOM 4281 N N . ASN A 1 534 ? -2.850 16.592 1.381 1.00 63.06 534 ASN A N 1
ATOM 4282 C CA . ASN A 1 534 ? -2.323 17.769 2.085 1.00 63.06 534 ASN A CA 1
ATOM 4283 C C . ASN A 1 534 ? -1.025 17.488 2.867 1.00 63.06 534 ASN A C 1
ATOM 4285 O O . ASN A 1 534 ? -0.283 18.417 3.164 1.00 63.06 534 ASN A O 1
ATOM 4289 N N . TRP A 1 535 ? -0.744 16.228 3.224 1.00 69.44 535 TRP A N 1
ATOM 4290 C CA . TRP A 1 535 ? 0.435 15.870 4.022 1.00 69.44 535 TRP A CA 1
ATOM 4291 C C . TRP A 1 535 ? 1.750 15.874 3.223 1.00 69.44 535 TRP A C 1
ATOM 4293 O O . TRP A 1 535 ? 2.814 15.855 3.840 1.00 69.44 535 TRP A O 1
ATOM 4303 N N . THR A 1 536 ? 1.680 15.946 1.888 1.00 68.69 536 THR A N 1
ATOM 4304 C CA . THR A 1 536 ? 2.840 16.012 0.981 1.00 68.69 536 THR A CA 1
ATOM 4305 C C . THR A 1 536 ? 2.947 17.303 0.177 1.00 68.69 536 THR A C 1
ATOM 4307 O O . THR A 1 536 ? 4.009 17.563 -0.378 1.00 68.69 536 THR A O 1
ATOM 4310 N N . GLN A 1 537 ? 1.917 18.159 0.168 1.00 67.56 537 GLN A N 1
ATOM 4311 C CA . GLN A 1 537 ? 1.882 19.387 -0.648 1.00 67.56 537 GLN A CA 1
ATOM 4312 C C . GLN A 1 537 ? 3.075 20.332 -0.425 1.00 67.56 537 GLN A C 1
ATOM 4314 O O . GLN A 1 537 ? 3.554 20.961 -1.367 1.00 67.56 537 GLN A O 1
ATOM 4319 N N . ASP A 1 538 ? 3.597 20.417 0.802 1.00 67.62 538 ASP A N 1
ATOM 4320 C CA . ASP A 1 538 ? 4.756 21.268 1.105 1.00 67.62 538 ASP A CA 1
ATOM 4321 C C . ASP A 1 538 ? 6.071 20.735 0.501 1.00 67.62 538 ASP A C 1
ATOM 4323 O O . ASP A 1 538 ? 7.089 21.430 0.528 1.00 67.62 538 ASP A O 1
ATOM 4327 N N . TRP A 1 539 ? 6.086 19.498 -0.001 1.00 68.00 539 TRP A N 1
ATOM 4328 C CA . TRP A 1 539 ? 7.293 18.795 -0.443 1.00 68.00 539 TRP A CA 1
ATOM 4329 C C . TRP A 1 539 ? 7.475 18.790 -1.966 1.00 68.00 539 TRP A C 1
ATOM 4331 O O . TRP A 1 539 ? 8.601 18.599 -2.419 1.00 68.00 539 TRP A O 1
ATOM 4341 N N . ASP A 1 540 ? 6.422 19.058 -2.743 1.00 61.62 540 ASP A N 1
ATOM 4342 C CA . ASP A 1 540 ? 6.436 18.910 -4.210 1.00 61.62 540 ASP A CA 1
ATOM 4343 C C . ASP A 1 540 ? 7.036 20.111 -4.967 1.00 61.62 540 ASP A C 1
ATOM 4345 O O . ASP A 1 540 ? 7.436 19.992 -6.123 1.00 61.62 540 ASP A O 1
ATOM 4349 N N . HIS A 1 541 ? 7.095 21.303 -4.359 1.00 59.84 541 HIS A N 1
ATOM 4350 C CA . HIS A 1 541 ? 7.364 22.550 -5.111 1.00 59.84 541 HIS A CA 1
ATOM 4351 C C . HIS A 1 541 ? 8.373 23.494 -4.462 1.00 59.84 541 HIS A C 1
ATOM 4353 O O . HIS A 1 541 ? 8.566 24.637 -4.879 1.00 59.84 541 HIS A O 1
ATOM 4359 N N . SER A 1 542 ? 9.029 23.026 -3.413 1.00 54.88 542 SER A N 1
ATOM 4360 C CA . SER A 1 542 ? 9.989 23.818 -2.678 1.00 54.88 542 SER A CA 1
ATOM 4361 C C . SER A 1 542 ? 11.393 23.530 -3.211 1.00 54.88 542 SER A C 1
ATOM 4363 O O . SER A 1 542 ? 12.094 22.658 -2.704 1.00 54.88 542 SER A O 1
ATOM 4365 N N . ASP A 1 543 ? 11.865 24.351 -4.157 1.00 60.12 543 ASP A N 1
ATOM 4366 C CA . ASP A 1 543 ? 13.303 24.462 -4.490 1.00 60.12 543 ASP A CA 1
ATOM 4367 C C . ASP A 1 543 ? 14.165 24.782 -3.240 1.00 60.12 543 ASP A C 1
ATOM 4369 O O . ASP A 1 543 ? 15.395 24.752 -3.270 1.00 60.12 543 ASP A O 1
ATOM 4373 N N . THR A 1 544 ? 13.513 25.121 -2.122 1.00 56.50 544 THR A N 1
ATOM 4374 C CA . THR A 1 544 ? 14.097 25.514 -0.841 1.00 56.50 544 THR A CA 1
ATOM 4375 C C . THR A 1 544 ? 14.212 24.381 0.185 1.00 56.50 544 THR A C 1
ATOM 4377 O O . THR A 1 544 ? 14.957 24.535 1.157 1.00 56.50 544 THR A O 1
ATOM 4380 N N . ILE A 1 545 ? 13.521 23.247 0.019 1.00 64.56 545 ILE A N 1
ATOM 4381 C CA . ILE A 1 545 ? 13.673 22.089 0.903 1.00 64.56 545 ILE A CA 1
ATOM 4382 C C . ILE A 1 545 ? 14.812 21.236 0.351 1.00 64.56 545 ILE A C 1
ATOM 4384 O O . ILE A 1 545 ? 14.715 20.612 -0.703 1.00 64.56 545 ILE A O 1
ATOM 4388 N N . SER A 1 546 ? 15.918 21.199 1.090 1.00 73.62 546 SER A N 1
ATOM 4389 C CA . SER A 1 546 ? 17.035 20.333 0.741 1.00 73.62 546 SER A CA 1
ATOM 4390 C C . SER A 1 546 ? 16.656 18.856 0.926 1.00 73.62 546 SER A C 1
ATOM 4392 O O . SER A 1 546 ? 15.881 18.505 1.818 1.00 73.62 546 SER A O 1
ATOM 4394 N N . LEU A 1 547 ? 17.236 17.976 0.105 1.00 67.38 547 LEU A N 1
ATOM 4395 C CA . LEU A 1 547 ? 17.094 16.516 0.219 1.00 67.38 547 LEU A CA 1
ATOM 4396 C C . LEU A 1 547 ? 17.347 16.011 1.652 1.00 67.38 547 LEU A C 1
ATOM 4398 O O . LEU A 1 547 ? 16.638 15.150 2.159 1.00 67.38 547 LEU A O 1
ATOM 4402 N N . GLU A 1 548 ? 18.332 16.601 2.328 1.00 70.06 548 GLU A N 1
ATOM 4403 C CA . GLU A 1 548 ? 18.703 16.292 3.708 1.00 70.06 548 GLU A CA 1
ATOM 4404 C C . GLU A 1 548 ? 17.567 16.628 4.681 1.00 70.06 548 GLU A C 1
ATOM 4406 O O . GLU A 1 548 ? 17.327 15.889 5.633 1.00 70.06 548 GLU A O 1
ATOM 4411 N N . LYS A 1 549 ? 16.825 17.712 4.426 1.00 77.56 549 LYS A N 1
ATOM 4412 C CA . LYS A 1 549 ? 15.643 18.074 5.209 1.00 77.56 549 LYS A CA 1
ATOM 4413 C C . LYS A 1 549 ? 14.486 17.105 4.952 1.00 77.56 549 LYS A C 1
ATOM 4415 O O . LYS A 1 549 ? 13.826 16.734 5.916 1.00 77.56 549 LYS A O 1
ATOM 4420 N N . LEU A 1 550 ? 14.259 16.656 3.711 1.00 69.94 550 LEU A N 1
ATOM 4421 C CA . LEU A 1 550 ? 13.269 15.601 3.423 1.00 69.94 550 LEU A CA 1
ATOM 4422 C C . LEU A 1 550 ? 13.619 14.304 4.155 1.00 69.94 550 LEU A C 1
ATOM 4424 O O . LEU A 1 550 ? 12.774 13.739 4.844 1.00 69.94 550 LEU A O 1
ATOM 4428 N N . TYR A 1 551 ? 14.883 13.887 4.084 1.00 69.25 551 TYR A N 1
ATOM 4429 C CA . TYR A 1 551 ? 15.380 12.700 4.776 1.00 69.25 551 TYR A CA 1
ATOM 4430 C C . TYR A 1 551 ? 15.251 12.819 6.302 1.00 69.25 551 TYR A C 1
ATOM 4432 O O . TYR A 1 551 ? 14.875 11.872 6.986 1.00 69.25 551 TYR A O 1
ATOM 4440 N N . HIS A 1 552 ? 15.499 14.000 6.862 1.00 73.69 552 HIS A N 1
ATOM 4441 C CA . HIS A 1 552 ? 15.314 14.261 8.288 1.00 73.69 552 HIS A CA 1
ATOM 4442 C C . HIS A 1 552 ? 13.832 14.243 8.701 1.00 73.69 552 HIS A C 1
ATOM 4444 O O . HIS A 1 552 ? 13.474 13.697 9.744 1.00 73.69 552 HIS A O 1
ATOM 4450 N N . LEU A 1 553 ? 12.938 14.812 7.884 1.00 68.00 553 LEU A N 1
ATOM 4451 C CA . LEU A 1 553 ? 11.490 14.751 8.120 1.00 68.00 553 LEU A CA 1
ATOM 4452 C C . LEU A 1 553 ? 10.969 13.306 8.084 1.00 68.00 553 LEU A C 1
ATOM 4454 O O . LEU A 1 553 ? 10.111 12.948 8.898 1.00 68.00 553 LEU A O 1
ATOM 4458 N N . PHE A 1 554 ? 11.528 12.499 7.180 1.00 65.81 554 PHE A N 1
ATOM 4459 C CA . PHE A 1 554 ? 11.269 11.071 7.027 1.00 65.81 554 PHE A CA 1
ATOM 4460 C C . PHE A 1 554 ? 11.749 10.255 8.239 1.00 65.81 554 PHE A C 1
ATOM 4462 O O . PHE A 1 554 ? 10.958 9.557 8.870 1.00 65.81 554 PHE A O 1
ATOM 4469 N N . THR A 1 555 ? 13.023 10.394 8.616 1.00 66.50 555 THR A N 1
ATOM 4470 C CA . THR A 1 555 ? 13.684 9.536 9.618 1.00 66.50 555 THR A CA 1
ATOM 4471 C C . THR A 1 555 ? 13.366 9.881 11.075 1.00 66.50 555 THR A C 1
ATOM 4473 O O . THR A 1 555 ? 13.399 9.000 11.934 1.00 66.50 555 THR A O 1
ATOM 4476 N N . GLU A 1 556 ? 13.013 11.129 11.397 1.00 65.88 556 GLU A N 1
ATOM 4477 C CA . GLU A 1 556 ? 12.723 11.525 12.787 1.00 65.88 556 GLU A CA 1
ATOM 4478 C C . GLU A 1 556 ? 11.269 11.284 13.230 1.00 65.88 556 GLU A C 1
ATOM 4480 O O . GLU A 1 556 ? 10.848 11.728 14.305 1.00 65.88 556 GLU A O 1
ATOM 4485 N N . GLY A 1 557 ? 10.451 10.636 12.394 1.00 61.91 557 GLY A N 1
ATOM 4486 C CA . GLY A 1 557 ? 9.016 10.500 12.653 1.00 61.91 557 GLY A CA 1
ATOM 4487 C C . GLY A 1 557 ? 8.295 11.853 12.709 1.00 61.91 557 GLY A C 1
ATOM 4488 O O . GLY A 1 557 ? 7.172 11.940 13.207 1.00 61.91 557 GLY A O 1
ATOM 4489 N N . THR A 1 558 ? 8.920 12.923 12.202 1.00 64.00 558 THR A N 1
ATOM 4490 C CA . THR A 1 558 ? 8.287 14.242 12.083 1.00 64.00 558 THR A CA 1
ATOM 4491 C C . THR A 1 558 ? 7.082 14.161 11.154 1.00 64.00 558 THR A C 1
ATOM 4493 O O . THR A 1 558 ? 6.074 14.806 11.416 1.00 64.00 558 THR A O 1
ATOM 4496 N N . PHE A 1 559 ? 7.121 13.275 10.156 1.00 67.44 559 PHE A N 1
ATOM 4497 C CA . PHE A 1 559 ? 5.953 12.939 9.344 1.00 67.44 559 PHE A CA 1
ATOM 4498 C C . PHE A 1 559 ? 4.767 12.431 10.197 1.00 67.44 559 PHE A C 1
ATOM 4500 O O . PHE A 1 559 ? 3.657 12.933 10.048 1.00 67.44 559 PHE A O 1
ATOM 4507 N N . LEU A 1 560 ? 4.990 11.540 11.175 1.00 67.56 560 LEU A N 1
ATOM 4508 C CA . LEU A 1 560 ? 3.931 11.084 12.092 1.00 67.56 560 LEU A CA 1
ATOM 4509 C C . LEU A 1 560 ? 3.474 12.195 13.040 1.00 67.56 560 LEU A C 1
ATOM 4511 O O . LEU A 1 560 ? 2.296 12.272 13.379 1.00 67.56 560 LEU A O 1
ATOM 4515 N N . LYS A 1 561 ? 4.382 13.092 13.446 1.00 66.50 561 LYS A N 1
ATOM 4516 C CA . LYS A 1 561 ? 4.014 14.299 14.203 1.00 66.50 561 LYS A CA 1
ATOM 4517 C C . LYS A 1 561 ? 3.171 15.262 13.365 1.00 66.50 561 LYS A C 1
ATOM 4519 O O . LYS A 1 561 ? 2.281 15.888 13.917 1.00 66.50 561 LYS A O 1
ATOM 4524 N N . ASN A 1 562 ? 3.383 15.335 12.054 1.00 65.75 562 ASN A N 1
ATOM 4525 C CA . ASN A 1 562 ? 2.550 16.114 11.133 1.00 65.75 562 ASN A CA 1
ATOM 4526 C C . ASN A 1 562 ? 1.225 15.412 10.808 1.00 65.75 562 ASN A C 1
ATOM 4528 O O . ASN A 1 562 ? 0.252 16.078 10.467 1.00 65.75 562 ASN A O 1
ATOM 4532 N N . LEU A 1 563 ? 1.157 14.088 10.977 1.00 65.56 563 LEU A N 1
ATOM 4533 C CA . LEU A 1 563 ? -0.104 13.352 11.034 1.00 65.56 563 LEU A CA 1
ATOM 4534 C C . LEU A 1 563 ? -0.795 13.502 12.400 1.00 65.56 563 LEU A C 1
ATOM 4536 O O . LEU A 1 563 ? -2.003 13.331 12.477 1.00 65.56 563 LEU A O 1
ATOM 4540 N N . SER A 1 564 ? -0.089 13.882 13.472 1.00 59.97 564 SER A N 1
ATOM 4541 C CA . SER A 1 564 ? -0.660 14.070 14.818 1.00 59.97 564 SER A CA 1
ATOM 4542 C C . SER A 1 564 ? -1.841 15.051 14.895 1.00 59.97 564 SER A C 1
ATOM 4544 O O . SER A 1 564 ? -2.752 14.791 15.670 1.00 59.97 564 SER A O 1
ATOM 4546 N N . PRO A 1 565 ? -1.907 16.166 14.144 1.00 55.38 565 PRO A N 1
ATOM 4547 C CA . PRO A 1 565 ? -3.121 16.980 14.074 1.00 55.38 565 PRO A CA 1
ATOM 4548 C C . PRO A 1 565 ? -4.336 16.217 13.528 1.00 55.38 565 PRO A C 1
ATOM 4550 O O . PRO A 1 565 ? -5.465 16.488 13.935 1.00 55.38 565 PRO A O 1
ATOM 4553 N N . LEU A 1 566 ? -4.106 15.251 12.631 1.00 55.38 566 LEU A N 1
ATOM 4554 C CA . LEU A 1 566 ? -5.128 14.336 12.109 1.00 55.38 566 LEU A CA 1
ATOM 4555 C C . LEU A 1 566 ? -5.391 13.172 13.087 1.00 55.38 566 LEU A C 1
ATOM 4557 O O . LEU A 1 566 ? -6.498 12.644 13.146 1.00 55.38 566 LEU A O 1
ATOM 4561 N N . ILE A 1 567 ? -4.393 12.807 13.896 1.00 55.75 567 ILE A N 1
ATOM 4562 C CA . ILE A 1 567 ? -4.425 11.768 14.932 1.00 55.75 567 ILE A CA 1
ATOM 4563 C C . ILE A 1 567 ? -4.560 12.451 16.305 1.00 55.75 567 ILE A C 1
ATOM 4565 O O . ILE A 1 567 ? -3.576 12.598 17.020 1.00 55.75 567 ILE A O 1
ATOM 4569 N N . ARG A 1 568 ? -5.759 12.911 16.696 1.00 51.66 568 ARG A N 1
ATOM 4570 C CA . ARG A 1 568 ? -5.970 13.654 17.965 1.00 51.66 568 ARG A CA 1
ATOM 4571 C C . ARG A 1 568 ? -5.376 12.910 19.184 1.00 51.66 568 ARG A C 1
ATOM 4573 O O . ARG A 1 568 ? -5.919 11.901 19.628 1.00 51.66 568 ARG A O 1
ATOM 4580 N N . THR A 1 569 ? -4.254 13.404 19.723 1.00 42.53 569 THR A N 1
ATOM 4581 C CA . THR A 1 569 ? -3.433 12.734 20.758 1.00 42.53 569 THR A CA 1
ATOM 4582 C C . THR A 1 569 ? -3.796 13.069 22.207 1.00 42.53 569 THR A C 1
ATOM 4584 O O . THR A 1 569 ? -3.235 12.478 23.126 1.00 42.53 569 THR A O 1
ATOM 4587 N N . ASP A 1 570 ? -4.679 14.035 22.454 1.00 44.34 570 ASP A N 1
ATOM 4588 C CA . ASP A 1 570 ? -4.935 14.585 23.796 1.00 44.34 570 ASP A CA 1
ATOM 4589 C C . ASP A 1 570 ? -5.956 13.783 24.625 1.00 44.34 570 ASP A C 1
ATOM 4591 O O . ASP A 1 570 ? -6.250 14.132 25.766 1.00 44.34 570 ASP A O 1
ATOM 4595 N N . GLY A 1 571 ? -6.487 12.687 24.077 1.00 41.53 571 GLY A N 1
ATOM 4596 C CA . GLY A 1 571 ? -7.387 11.778 24.788 1.00 41.53 571 GLY A CA 1
ATOM 4597 C C . GLY A 1 571 ? -8.801 12.322 25.030 1.00 41.53 571 GLY A C 1
ATOM 4598 O O . GLY A 1 571 ? -9.677 11.539 25.398 1.00 41.53 571 GLY A O 1
ATOM 4599 N N . SER A 1 572 ? -9.052 13.614 24.791 1.00 43.03 572 SER A N 1
ATOM 4600 C CA . SER A 1 572 ? -10.319 14.284 25.110 1.00 43.03 572 SER A CA 1
ATOM 4601 C C . SER A 1 572 ? -11.457 13.890 24.153 1.00 43.03 572 SER A C 1
ATOM 4603 O O . SER A 1 572 ? -12.598 13.753 24.587 1.00 43.03 572 SER A O 1
ATOM 4605 N N . ASP A 1 573 ? -11.123 13.548 22.902 1.00 42.84 573 ASP A N 1
ATOM 4606 C CA . ASP A 1 573 ? -12.050 13.029 21.879 1.00 42.84 573 ASP A CA 1
ATOM 4607 C C . ASP A 1 573 ? -11.817 11.552 21.509 1.00 42.84 573 ASP A C 1
ATOM 4609 O O . ASP A 1 573 ? -12.452 11.002 20.607 1.00 42.84 573 ASP A O 1
ATOM 4613 N N . PHE A 1 574 ? -10.935 10.837 22.217 1.00 39.44 574 PHE A N 1
ATOM 4614 C CA . PHE A 1 574 ? -10.644 9.431 21.889 1.00 39.44 574 PHE A CA 1
ATOM 4615 C C . PHE A 1 574 ? -11.863 8.508 22.063 1.00 39.44 574 PHE A C 1
ATOM 4617 O O . PHE A 1 574 ? -11.950 7.430 21.472 1.00 39.44 574 PHE A O 1
ATOM 4624 N N . HIS A 1 575 ? -12.848 8.971 22.837 1.00 41.12 575 HIS A N 1
ATOM 4625 C CA . HIS A 1 575 ? -14.141 8.326 23.000 1.00 41.12 575 HIS A CA 1
ATOM 4626 C C . HIS A 1 575 ? -15.029 8.399 21.747 1.00 41.12 575 HIS A C 1
ATOM 4628 O O . HIS A 1 575 ? -16.135 7.881 21.824 1.00 41.12 575 HIS A O 1
ATOM 4634 N N . SER A 1 576 ? -14.627 8.987 20.614 1.00 39.16 576 SER A N 1
ATOM 4635 C CA . SER A 1 576 ? -15.440 8.988 19.383 1.00 39.16 576 SER A CA 1
ATOM 4636 C C . SER A 1 576 ? -14.736 8.420 18.140 1.00 39.16 576 SER A C 1
ATOM 4638 O O . SER A 1 576 ? -15.406 7.715 17.398 1.00 39.16 576 SER A O 1
ATOM 4640 N N . ILE A 1 577 ? -13.419 8.609 17.942 1.00 40.62 577 ILE A N 1
ATOM 4641 C CA . ILE A 1 577 ? -12.786 8.411 16.609 1.00 40.62 577 ILE A CA 1
ATOM 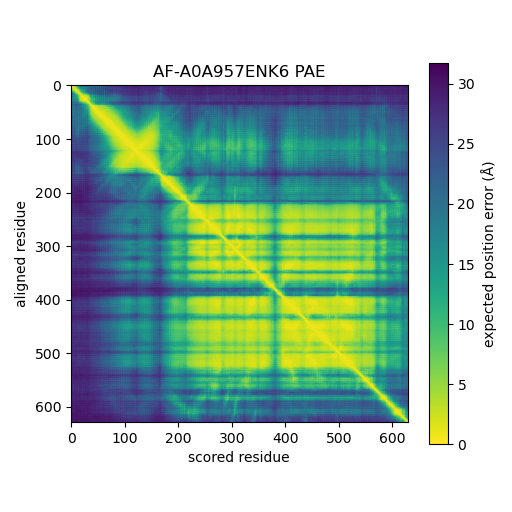4642 C C . ILE A 1 577 ? -11.974 7.093 16.435 1.00 40.62 577 ILE A C 1
ATOM 4644 O O . ILE A 1 577 ? -11.795 6.597 15.329 1.00 40.62 577 ILE A O 1
ATOM 4648 N N . GLY A 1 578 ? -11.476 6.459 17.501 1.00 45.56 578 GLY A N 1
ATOM 4649 C CA . GLY A 1 578 ? -10.585 5.288 17.350 1.00 45.56 578 GLY A CA 1
ATOM 4650 C C . GLY A 1 578 ? -11.326 3.949 17.288 1.00 45.56 578 GLY A C 1
ATOM 4651 O O . GLY A 1 578 ? -11.545 3.356 16.236 1.00 45.56 578 GLY A O 1
ATOM 4652 N N . GLN A 1 579 ? -11.728 3.454 18.459 1.00 47.78 579 GLN A N 1
ATOM 4653 C CA . GLN A 1 579 ? -12.520 2.226 18.562 1.00 47.78 579 GLN A CA 1
ATOM 4654 C C . GLN A 1 579 ? -14.008 2.478 18.381 1.00 47.78 579 GLN A C 1
ATOM 4656 O O . GLN A 1 579 ? -14.684 1.603 17.870 1.00 47.78 579 GLN A O 1
ATOM 4661 N N . ARG A 1 580 ? -14.531 3.640 18.789 1.00 44.38 580 ARG A N 1
ATOM 4662 C CA . ARG A 1 580 ? -15.947 3.956 18.591 1.00 44.38 580 ARG A CA 1
ATOM 4663 C C . ARG A 1 580 ? -16.244 4.282 17.143 1.00 44.38 580 ARG A C 1
ATOM 4665 O O . ARG A 1 580 ? -17.330 3.941 16.735 1.00 44.38 580 ARG A O 1
ATOM 4672 N N . ASP A 1 581 ? -15.304 4.825 16.376 1.00 54.88 581 ASP A N 1
ATOM 4673 C CA . ASP A 1 581 ? -15.454 5.043 14.932 1.00 54.88 581 ASP A CA 1
ATOM 4674 C C . ASP A 1 581 ? -15.110 3.800 14.140 1.00 54.88 581 ASP A C 1
ATOM 4676 O O . ASP A 1 581 ? -15.762 3.564 13.149 1.00 54.88 581 ASP A O 1
ATOM 4680 N N . LEU A 1 582 ? -14.190 2.938 14.588 1.00 53.44 582 LEU A N 1
ATOM 4681 C CA . LEU A 1 582 ? -14.068 1.611 13.988 1.00 53.44 582 LEU A CA 1
ATOM 4682 C C . LEU A 1 582 ? -15.319 0.777 14.285 1.00 53.44 582 LEU A C 1
ATOM 4684 O O . LEU A 1 582 ? -15.880 0.210 13.368 1.00 53.44 582 LEU A O 1
ATOM 4688 N N . ILE A 1 583 ? -15.824 0.759 15.523 1.00 51.31 583 ILE A N 1
ATOM 4689 C CA . ILE A 1 583 ? -17.113 0.144 15.873 1.00 51.31 583 ILE A CA 1
ATOM 4690 C C . ILE A 1 583 ? -18.259 0.880 15.180 1.00 51.31 583 ILE A C 1
ATOM 4692 O O . ILE A 1 583 ? -19.202 0.217 14.800 1.00 51.31 583 ILE A O 1
ATOM 4696 N N . THR A 1 584 ? -18.213 2.195 14.952 1.00 55.62 584 THR A N 1
ATOM 4697 C CA . THR A 1 584 ? -19.243 2.953 14.210 1.00 55.62 584 THR A CA 1
ATOM 4698 C C . THR A 1 584 ? -19.137 2.707 12.716 1.00 55.62 584 THR A C 1
ATOM 4700 O O . THR A 1 584 ? -20.160 2.611 12.073 1.00 55.62 584 THR A O 1
ATOM 4703 N N . GLN A 1 585 ? -17.953 2.529 12.144 1.00 54.91 585 GLN A N 1
ATOM 4704 C CA . GLN A 1 585 ? -17.732 2.109 10.761 1.00 54.91 585 GLN A CA 1
ATOM 4705 C C . GLN A 1 585 ? -18.239 0.679 10.605 1.00 54.91 585 GLN A C 1
ATOM 4707 O O . GLN A 1 585 ? -19.050 0.418 9.729 1.00 54.91 585 GLN A O 1
ATOM 4712 N N . ILE A 1 586 ? -17.877 -0.201 11.541 1.00 49.47 586 ILE A N 1
ATOM 4713 C CA . ILE A 1 586 ? -18.329 -1.587 11.656 1.00 49.47 586 ILE A CA 1
ATOM 4714 C C . ILE A 1 586 ? -19.837 -1.672 11.974 1.00 49.47 586 ILE A C 1
ATOM 4716 O O . ILE A 1 586 ? -20.472 -2.587 11.499 1.00 49.47 586 ILE A O 1
ATOM 4720 N N . THR A 1 587 ? -20.472 -0.747 12.698 1.00 42.69 587 THR A N 1
ATOM 4721 C CA . THR A 1 587 ? -21.936 -0.749 12.974 1.00 42.69 587 THR A CA 1
ATOM 4722 C C . THR A 1 587 ? -22.735 0.085 11.970 1.00 42.69 587 THR A C 1
ATOM 4724 O O . THR A 1 587 ? -23.940 -0.110 11.840 1.00 42.69 587 THR A O 1
ATOM 4727 N N . ARG A 1 588 ? -22.079 0.976 11.212 1.00 46.12 588 ARG A N 1
ATOM 4728 C CA . ARG A 1 588 ? -22.540 1.511 9.920 1.00 46.12 588 ARG A CA 1
ATOM 4729 C C . ARG A 1 588 ? -22.429 0.460 8.820 1.00 46.12 588 ARG A C 1
ATOM 4731 O O . ARG A 1 588 ? -23.101 0.633 7.801 1.00 46.12 588 ARG A O 1
ATOM 4738 N N . PHE A 1 589 ? -21.723 -0.664 9.039 1.00 43.34 589 PHE A N 1
ATOM 4739 C CA . PHE A 1 589 ? -22.264 -1.909 8.505 1.00 43.34 589 PHE A CA 1
ATOM 4740 C C . PHE A 1 589 ? -23.611 -2.094 9.205 1.00 43.34 589 PHE A C 1
ATOM 4742 O O . PHE A 1 589 ? -23.721 -2.692 10.272 1.00 43.34 589 PHE A O 1
ATOM 4749 N N . ASP A 1 590 ? -24.657 -1.579 8.584 1.00 43.81 590 ASP A N 1
ATOM 4750 C CA . ASP A 1 590 ? -25.939 -2.241 8.599 1.00 43.81 590 ASP A CA 1
ATOM 4751 C C . ASP A 1 590 ? -25.915 -3.210 7.407 1.00 43.81 590 ASP A C 1
ATOM 4753 O O . ASP A 1 590 ? -26.247 -2.819 6.280 1.00 43.81 590 ASP A O 1
ATOM 4757 N N . PRO A 1 591 ? -25.492 -4.478 7.602 1.00 43.25 591 PRO A N 1
ATOM 4758 C CA . PRO A 1 591 ? -25.429 -5.433 6.512 1.00 43.25 591 PRO A CA 1
ATOM 4759 C C . PRO A 1 591 ? -26.825 -5.844 6.029 1.00 43.25 591 PRO A C 1
ATOM 4761 O O . PRO A 1 591 ? -26.925 -6.702 5.161 1.00 43.25 591 PRO A O 1
ATOM 4764 N N . SER A 1 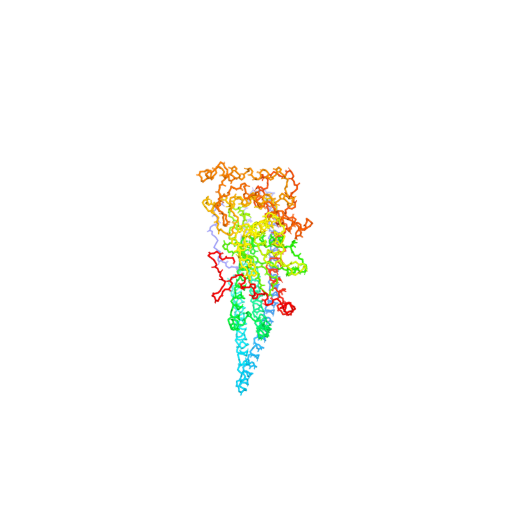592 ? -27.911 -5.285 6.575 1.00 36.81 592 SER A N 1
ATOM 4765 C CA . SER A 1 592 ? -29.259 -5.560 6.091 1.00 36.81 592 SER A CA 1
ATOM 4766 C C . SER A 1 592 ? -29.712 -4.550 5.034 1.00 36.81 592 SER A C 1
ATOM 4768 O O . SER A 1 592 ? -30.199 -4.976 3.995 1.00 36.81 592 SER A O 1
ATOM 4770 N N . SER A 1 593 ? -29.500 -3.241 5.199 1.00 37.34 593 SER A N 1
ATOM 4771 C CA . SER A 1 593 ? -30.001 -2.248 4.229 1.00 37.34 593 SER A CA 1
ATOM 4772 C C . SER A 1 593 ? -29.078 -2.033 3.020 1.00 37.34 593 SER A C 1
ATOM 4774 O O . SER A 1 593 ? -29.547 -2.120 1.884 1.00 37.34 593 SER A O 1
ATOM 4776 N N . LYS A 1 594 ? -27.767 -1.831 3.232 1.00 40.38 594 LYS A N 1
ATOM 4777 C CA . LYS A 1 594 ? -26.799 -1.591 2.140 1.00 40.38 594 LYS A CA 1
ATOM 4778 C C . LYS A 1 594 ? -26.347 -2.860 1.421 1.00 40.38 594 LYS A C 1
ATOM 4780 O O . LYS A 1 594 ? -26.068 -2.813 0.228 1.00 40.38 594 LYS A O 1
ATOM 4785 N N . LEU A 1 595 ? -26.316 -4.010 2.099 1.00 38.78 595 LEU A N 1
ATOM 4786 C CA . LEU A 1 595 ? -26.051 -5.288 1.427 1.00 38.78 595 LEU A CA 1
ATOM 4787 C C . LEU A 1 595 ? -27.215 -5.621 0.485 1.00 38.78 595 LEU A C 1
ATOM 4789 O O . LEU A 1 595 ? -26.986 -6.036 -0.639 1.00 38.78 595 LEU A O 1
ATOM 4793 N N . ILE A 1 596 ? -28.468 -5.364 0.886 1.00 37.75 596 ILE A N 1
ATOM 4794 C CA . ILE A 1 596 ? -29.644 -5.561 0.024 1.00 37.75 596 ILE A CA 1
ATOM 4795 C C . ILE A 1 596 ? -29.633 -4.637 -1.205 1.00 37.75 596 ILE A C 1
ATOM 4797 O O . ILE A 1 596 ? -30.046 -5.112 -2.262 1.00 37.75 596 ILE A O 1
ATOM 4801 N N . SER A 1 597 ? -29.105 -3.408 -1.112 1.00 39.44 597 SER A N 1
ATOM 4802 C CA . SER A 1 597 ? -28.946 -2.502 -2.265 1.00 39.44 597 SER A CA 1
ATOM 4803 C C . SER A 1 597 ? -27.690 -2.775 -3.110 1.00 39.44 597 SER A C 1
ATOM 4805 O O . SER A 1 597 ? -27.757 -2.718 -4.331 1.00 39.44 597 SER A O 1
ATOM 4807 N N . GLY A 1 598 ? -26.555 -3.145 -2.504 1.00 40.81 598 GLY A N 1
ATOM 4808 C CA . GLY A 1 598 ? -25.359 -3.617 -3.223 1.00 40.81 598 GLY A CA 1
ATOM 4809 C C . GLY A 1 598 ? -25.592 -4.960 -3.926 1.00 40.81 598 GLY A C 1
ATOM 4810 O O . GLY A 1 598 ? -24.989 -5.259 -4.948 1.00 40.81 598 GLY A O 1
ATOM 4811 N N . LEU A 1 599 ? -26.561 -5.747 -3.453 1.00 41.44 599 LEU A N 1
ATOM 4812 C CA . LEU A 1 599 ? -27.026 -6.957 -4.127 1.00 41.44 599 LEU A CA 1
ATOM 4813 C C . LEU A 1 599 ? -27.732 -6.682 -5.475 1.00 41.44 599 LEU A C 1
ATOM 4815 O O . LEU A 1 599 ? -27.940 -7.637 -6.225 1.00 41.44 599 LEU A O 1
ATOM 4819 N N . ASP A 1 600 ? -28.089 -5.436 -5.803 1.00 42.19 600 ASP A N 1
ATOM 4820 C CA . ASP A 1 600 ? -28.521 -5.061 -7.160 1.00 42.19 600 ASP A CA 1
ATOM 4821 C C . ASP A 1 600 ? -27.314 -4.827 -8.096 1.00 42.19 600 ASP A C 1
ATOM 4823 O O . ASP A 1 600 ? -27.426 -5.067 -9.295 1.00 42.19 600 ASP A O 1
ATOM 4827 N N . GLN A 1 601 ? -26.119 -4.536 -7.554 1.00 42.97 601 GLN A N 1
ATOM 4828 C CA . GLN A 1 601 ? -24.837 -4.512 -8.287 1.00 42.97 601 GLN A CA 1
ATOM 4829 C C . GLN A 1 601 ? -24.261 -5.920 -8.561 1.00 42.97 601 GLN A C 1
ATOM 4831 O O . GLN A 1 601 ? -23.226 -6.062 -9.207 1.00 42.97 601 GLN A O 1
ATOM 4836 N N . LEU A 1 602 ? -24.953 -6.994 -8.151 1.00 42.25 602 LEU A N 1
ATOM 4837 C CA . LEU A 1 602 ? -24.557 -8.389 -8.405 1.00 42.25 602 LEU A CA 1
ATOM 4838 C C . LEU A 1 602 ? -24.444 -8.765 -9.893 1.00 42.25 602 LEU A C 1
ATOM 4840 O O . LEU A 1 602 ? -24.048 -9.892 -10.185 1.00 42.25 602 LEU A O 1
ATOM 4844 N N . GLU A 1 603 ? -24.814 -7.898 -10.845 1.00 45.69 603 GLU A N 1
ATOM 4845 C CA . GLU A 1 603 ? -24.449 -8.054 -12.270 1.00 45.69 603 GLU A CA 1
ATOM 4846 C C . GLU A 1 603 ? -22.953 -8.356 -12.466 1.00 45.69 603 GLU A C 1
ATOM 4848 O O . GLU A 1 603 ? -22.608 -9.080 -13.392 1.00 45.69 603 GLU A O 1
ATOM 4853 N N . GLN A 1 604 ? -22.107 -7.964 -11.510 1.00 48.75 604 GLN A N 1
ATOM 4854 C CA . GLN A 1 604 ? -20.677 -8.262 -11.480 1.00 48.75 604 GLN A CA 1
ATOM 4855 C C . GLN A 1 604 ? -20.307 -9.638 -10.890 1.00 48.75 604 GLN A C 1
ATOM 4857 O O . GLN A 1 604 ? -19.135 -9.927 -10.736 1.00 48.75 604 GLN A O 1
ATOM 4862 N N . LEU A 1 605 ? -21.244 -10.526 -10.528 1.00 44.53 605 LEU A N 1
ATOM 4863 C CA . LEU A 1 605 ? -20.896 -11.826 -9.918 1.00 44.53 605 LEU A CA 1
ATOM 4864 C C . LEU A 1 605 ? -20.163 -12.766 -10.895 1.00 44.53 605 LEU A C 1
ATOM 4866 O O . LEU A 1 605 ? -19.265 -13.500 -10.488 1.00 44.53 605 LEU A O 1
ATOM 4870 N N . ASP A 1 606 ? -20.541 -12.745 -12.175 1.00 48.84 606 ASP A N 1
ATOM 4871 C CA . ASP A 1 606 ? -19.804 -13.476 -13.212 1.00 48.84 606 ASP A CA 1
ATOM 4872 C C . ASP A 1 606 ? -18.403 -12.864 -13.399 1.00 48.84 606 ASP A C 1
ATOM 4874 O O . ASP A 1 606 ? -17.432 -13.608 -13.518 1.00 48.84 606 ASP A O 1
ATOM 4878 N N . GLU A 1 607 ? -18.281 -11.534 -13.306 1.00 50.16 607 GLU A N 1
ATOM 4879 C CA . GLU A 1 607 ? -16.991 -10.830 -13.293 1.00 50.16 607 GLU A CA 1
ATOM 4880 C C . GLU A 1 607 ? -16.177 -11.150 -12.032 1.00 50.16 607 GLU A C 1
ATOM 4882 O O . GLU A 1 607 ? -14.975 -11.320 -12.135 1.00 50.16 607 GLU A O 1
ATOM 4887 N N . TRP A 1 608 ? -16.812 -11.315 -10.869 1.00 52.72 608 TRP A N 1
ATOM 4888 C CA . TRP A 1 608 ? -16.172 -11.640 -9.592 1.00 52.72 608 TRP A CA 1
ATOM 4889 C C . TRP A 1 608 ? -15.591 -13.050 -9.596 1.00 52.72 608 TRP A C 1
ATOM 4891 O O . TRP A 1 608 ? -14.491 -13.289 -9.115 1.00 52.72 608 TRP A O 1
ATOM 4901 N N . VAL A 1 609 ? -16.305 -14.011 -10.177 1.00 50.84 609 VAL A N 1
ATOM 4902 C CA . VAL A 1 609 ? -15.768 -15.364 -10.337 1.00 50.84 609 VAL A CA 1
ATOM 4903 C C . VAL A 1 609 ? -14.685 -15.379 -11.408 1.00 50.84 609 VAL A C 1
ATOM 4905 O O . VAL A 1 609 ? -13.670 -16.046 -11.219 1.00 50.84 609 VAL A O 1
ATOM 4908 N N . GLU A 1 610 ? -14.857 -14.657 -12.520 1.00 53.00 610 GLU A N 1
ATOM 4909 C CA . GLU A 1 610 ? -13.758 -14.469 -13.472 1.00 53.00 610 GLU A CA 1
ATOM 4910 C C . GLU A 1 610 ? -12.548 -13.798 -12.822 1.00 53.00 610 GLU A C 1
ATOM 4912 O O . GLU A 1 610 ? -11.428 -14.182 -13.130 1.00 53.00 610 GLU A O 1
ATOM 4917 N N . GLN A 1 611 ? -12.768 -12.882 -11.886 1.00 50.06 611 GLN A N 1
ATOM 4918 C CA . GLN A 1 611 ? -11.753 -12.184 -11.113 1.00 50.06 611 GLN A CA 1
ATOM 4919 C C . GLN A 1 611 ? -11.036 -13.126 -10.143 1.00 50.06 611 GLN A C 1
ATOM 4921 O O . GLN A 1 611 ? -9.818 -13.202 -10.210 1.00 50.06 611 GLN A O 1
ATOM 4926 N N . MET A 1 612 ? -11.745 -13.944 -9.356 1.00 48.88 612 MET A N 1
ATOM 4927 C CA . MET A 1 612 ? -11.102 -14.977 -8.531 1.00 48.88 612 MET A CA 1
ATOM 4928 C C . MET A 1 612 ? -10.279 -15.945 -9.398 1.00 48.88 612 MET A C 1
ATOM 4930 O O . MET A 1 612 ? -9.154 -16.296 -9.062 1.00 48.88 612 MET A O 1
ATOM 4934 N N . LEU A 1 613 ? -10.800 -16.351 -10.560 1.00 51.34 613 LEU A N 1
ATOM 4935 C CA . LEU A 1 613 ? -10.071 -17.216 -11.495 1.00 51.34 613 LEU A CA 1
ATOM 4936 C C . LEU A 1 613 ? -8.875 -16.507 -12.171 1.00 51.34 613 LEU A C 1
ATOM 4938 O O . LEU A 1 613 ? -7.896 -17.173 -12.506 1.00 51.34 613 LEU A O 1
ATOM 4942 N N . LEU A 1 614 ? -8.947 -15.189 -12.400 1.00 47.44 614 LEU A N 1
ATOM 4943 C CA . LEU A 1 614 ? -7.863 -14.348 -12.933 1.00 47.44 614 LEU A CA 1
ATOM 4944 C C . LEU A 1 614 ? -6.767 -14.095 -11.890 1.00 47.44 614 LEU A C 1
ATOM 4946 O O . LEU A 1 614 ? -5.597 -14.102 -12.257 1.00 47.44 614 LEU A O 1
ATOM 4950 N N . GLU A 1 615 ? -7.137 -13.971 -10.615 1.00 45.41 615 GLU A N 1
ATOM 4951 C CA . GLU A 1 615 ? -6.261 -13.922 -9.429 1.00 45.41 615 GLU A CA 1
ATOM 4952 C C . GLU A 1 615 ? -5.655 -15.302 -9.094 1.00 45.41 615 GLU A C 1
ATOM 4954 O O . GLU A 1 615 ? -5.167 -15.547 -7.997 1.00 45.41 615 GLU A O 1
ATOM 4959 N N . GLY A 1 616 ? -5.713 -16.252 -10.031 1.00 39.34 616 GLY A N 1
ATOM 4960 C CA . GLY A 1 616 ? -5.079 -17.555 -9.891 1.00 39.34 616 GLY A CA 1
ATOM 4961 C C . GLY A 1 616 ? -5.836 -18.544 -9.010 1.00 39.34 616 GLY A C 1
ATOM 4962 O O . GLY A 1 616 ? -5.295 -19.601 -8.723 1.00 39.34 616 GLY A O 1
ATOM 4963 N N . TRP A 1 617 ? -7.078 -18.300 -8.585 1.00 41.38 617 TRP A N 1
ATOM 4964 C CA . TRP A 1 617 ? -7.791 -19.276 -7.757 1.00 41.38 617 TRP A CA 1
ATOM 4965 C C . TRP A 1 617 ? -8.087 -20.557 -8.542 1.00 41.38 617 TRP A C 1
ATOM 4967 O O . TRP A 1 617 ? -8.924 -20.604 -9.445 1.00 41.38 617 TRP A O 1
ATOM 4977 N N . THR A 1 618 ? -7.373 -21.628 -8.197 1.00 44.72 618 THR A N 1
ATOM 4978 C CA . THR A 1 618 ? -7.535 -22.960 -8.771 1.00 44.72 618 THR A CA 1
ATOM 4979 C C . THR A 1 618 ? -8.475 -23.809 -7.914 1.00 44.72 618 THR A C 1
ATOM 4981 O O . THR A 1 618 ? -9.024 -23.379 -6.900 1.00 44.72 618 THR A O 1
ATOM 4984 N N . LYS A 1 619 ? -8.667 -25.073 -8.312 1.00 35.84 619 LYS A N 1
ATOM 4985 C CA . LYS A 1 619 ? -9.467 -26.054 -7.559 1.00 35.84 619 LYS A CA 1
ATOM 4986 C C . LYS A 1 619 ? -8.927 -26.320 -6.143 1.00 35.84 619 LYS A C 1
ATOM 4988 O O . LYS A 1 619 ? -9.659 -26.906 -5.345 1.00 35.84 619 LYS A O 1
ATOM 4993 N N . GLU A 1 620 ? -7.697 -25.901 -5.838 1.00 35.38 620 GLU A N 1
ATOM 4994 C CA . GLU A 1 620 ? -7.013 -26.121 -4.557 1.00 35.38 620 GLU A CA 1
ATOM 4995 C C . GLU A 1 620 ? -6.941 -24.863 -3.662 1.00 35.38 620 GLU A C 1
ATOM 4997 O O . GLU A 1 620 ? -6.523 -24.975 -2.512 1.00 35.38 620 GLU A O 1
ATOM 5002 N N . GLY A 1 621 ? -7.418 -23.701 -4.133 1.00 35.47 621 GLY A N 1
ATOM 5003 C CA . GLY A 1 621 ? -7.273 -22.389 -3.476 1.00 35.47 621 GLY A CA 1
ATOM 5004 C C . GLY A 1 621 ? -6.627 -21.359 -4.419 1.00 35.47 621 GLY A C 1
ATOM 5005 O O . GLY A 1 621 ? -6.406 -21.704 -5.582 1.00 35.47 621 GLY A O 1
ATOM 5006 N N . PRO A 1 622 ? -6.339 -20.114 -3.980 1.00 39.31 622 PRO A N 1
ATOM 5007 C CA . PRO A 1 622 ? -5.476 -19.205 -4.746 1.00 39.31 622 PRO A CA 1
ATOM 5008 C C . PRO A 1 622 ? -4.201 -19.952 -5.164 1.00 39.31 622 PRO A C 1
ATOM 5010 O O . PRO A 1 622 ? -3.593 -20.609 -4.315 1.00 39.31 622 PRO A O 1
ATOM 5013 N N . ASP A 1 623 ? -3.801 -19.890 -6.442 1.00 36.66 623 ASP A N 1
ATOM 5014 C CA . ASP A 1 623 ? -2.419 -20.161 -6.857 1.00 36.66 623 ASP A CA 1
ATOM 5015 C C . ASP A 1 623 ? -1.580 -19.083 -6.177 1.00 36.66 623 ASP A C 1
ATOM 5017 O O . ASP A 1 623 ? -1.197 -18.072 -6.761 1.00 36.66 623 ASP A O 1
ATOM 5021 N N . GLY A 1 624 ? -1.284 -19.315 -4.902 1.00 33.97 624 GLY A N 1
ATOM 5022 C CA . GLY A 1 624 ? -0.070 -18.821 -4.316 1.00 33.97 624 GLY A CA 1
ATOM 5023 C C . GLY A 1 624 ? 1.054 -19.432 -5.135 1.00 33.97 624 GLY A C 1
ATOM 5024 O O . GLY A 1 624 ? 1.575 -20.498 -4.805 1.00 33.97 624 GLY A O 1
ATOM 5025 N N . GLY A 1 625 ? 1.484 -18.719 -6.179 1.00 33.88 625 GLY A N 1
ATOM 5026 C CA . GLY A 1 625 ? 2.906 -18.692 -6.477 1.00 33.88 625 GLY A CA 1
ATOM 5027 C C . GLY A 1 625 ? 3.660 -18.479 -5.159 1.00 33.88 625 GLY A C 1
ATOM 5028 O O . GLY A 1 625 ? 3.100 -17.956 -4.199 1.00 33.88 625 GLY A O 1
ATOM 5029 N N . ASN A 1 626 ? 4.917 -18.913 -5.079 1.00 31.72 626 ASN A N 1
ATOM 5030 C CA . ASN A 1 626 ? 5.711 -18.966 -3.837 1.00 31.72 626 ASN A CA 1
ATOM 5031 C C . ASN A 1 626 ? 5.804 -17.654 -3.010 1.00 31.72 626 ASN A C 1
ATOM 5033 O O . ASN A 1 626 ? 6.477 -17.643 -1.983 1.00 31.72 626 ASN A O 1
ATOM 5037 N N . LEU A 1 627 ? 5.161 -16.568 -3.432 1.00 30.09 627 LEU A N 1
ATOM 5038 C CA . LEU A 1 627 ? 5.084 -15.267 -2.790 1.00 30.09 627 LEU A CA 1
ATOM 5039 C C . LEU A 1 627 ? 3.640 -14.748 -2.858 1.00 30.09 627 LEU A C 1
ATOM 5041 O O . LEU A 1 627 ? 3.376 -13.826 -3.614 1.00 30.09 627 LEU A O 1
ATOM 5045 N N . GLY A 1 628 ? 2.712 -15.380 -2.131 1.00 27.59 628 GLY A N 1
ATOM 5046 C CA . GLY A 1 628 ? 1.306 -14.968 -2.097 1.00 27.59 628 GLY A CA 1
ATOM 5047 C C . GLY A 1 628 ? 1.139 -13.451 -1.975 1.00 27.59 628 GLY A C 1
ATOM 5048 O O . GLY A 1 628 ? 1.530 -12.875 -0.959 1.00 27.59 628 GLY A O 1
ATOM 5049 N N . THR A 1 629 ? 0.577 -12.871 -3.030 1.00 29.56 629 THR A N 1
ATOM 5050 C CA . THR A 1 629 ? -0.151 -11.606 -3.061 1.00 29.56 629 THR A CA 1
ATOM 5051 C C . THR A 1 629 ? -1.628 -11.921 -3.237 1.00 29.56 629 THR A C 1
ATOM 5053 O O . THR A 1 629 ? -1.945 -12.896 -3.966 1.00 29.56 629 THR A O 1
#

Solvent-accessible surface area (backbone atoms only — not comparable to full-atom values): 35230 Å² total; per-residue (Å²): 140,94,82,81,85,87,82,80,75,99,78,78,75,98,68,91,84,56,73,64,62,58,52,53,52,51,54,60,62,75,71,55,92,68,98,62,63,65,70,61,54,51,56,50,48,54,52,48,55,51,52,50,51,53,51,50,52,53,50,50,53,51,50,53,52,51,50,50,52,51,52,54,51,51,51,51,52,52,51,51,53,53,52,47,54,52,51,55,49,55,50,51,53,52,53,50,52,52,49,52,55,41,51,52,44,51,51,49,41,53,49,45,51,54,51,32,53,54,27,56,77,68,68,36,64,70,58,32,55,56,37,52,54,54,46,51,52,39,52,50,53,46,51,51,54,53,49,53,56,49,48,52,53,50,53,55,47,51,56,50,57,54,63,75,71,54,98,80,46,70,70,63,50,52,50,50,51,52,52,50,51,52,50,50,50,51,51,51,52,50,53,51,42,51,50,43,47,55,47,34,48,61,68,57,46,47,64,56,48,53,58,42,66,78,69,58,84,83,64,69,79,81,53,54,71,69,55,54,52,46,54,50,51,52,50,52,50,51,55,50,51,51,53,50,47,29,54,60,51,48,44,55,45,100,82,74,40,77,32,63,56,25,48,37,37,49,53,48,30,51,52,45,49,53,48,47,52,38,65,47,42,86,86,37,81,42,42,90,74,54,42,69,48,38,28,81,41,90,46,74,45,81,43,72,44,94,83,49,62,37,37,39,30,35,33,30,64,62,42,38,68,55,96,85,36,34,45,50,48,62,56,56,44,46,36,25,55,50,19,45,51,42,45,74,62,27,44,42,100,82,75,45,38,47,46,58,54,51,52,54,57,54,59,67,39,65,77,53,38,57,59,48,52,55,54,53,72,69,56,78,82,90,69,80,83,52,68,70,62,56,51,60,51,36,51,65,67,44,20,43,56,57,53,42,8,46,44,38,15,32,68,51,49,35,72,57,38,43,54,34,49,49,52,55,58,69,73,54,60,68,73,72,32,68,50,60,79,80,48,55,64,41,56,75,52,43,52,58,53,44,42,50,29,33,41,72,61,64,42,42,54,70,72,55,40,51,49,54,50,49,52,49,50,54,47,44,49,73,76,40,41,91,76,48,93,36,97,42,71,50,62,25,71,42,75,51,61,62,48,101,58,66,41,30,37,49,56,50,53,60,68,38,48,67,56,46,49,54,47,29,52,51,47,45,69,53,41,43,80,92,49,52,39,78,93,34,61,81,66,39,76,44,95,78,64,50,71,68,53,55,51,47,37,47,55,64,34,45,55,57,58,67,41,32,83,79,47,74,79,82,62,84,61,48,83,48,64,57,64,48,33,48,49,43,55,52,56,66,50,46,51,65,66,55,41,60,57,53,57,69,60,49,81,47,51,67,54,48,53,51,44,45,48,69,65,36,38,49,101,89,41,64,56,58,55,102,72,73,124

Secondary structure (DSSP, 8-state):
----SS---TT-------HHHHHHHHHHHHT----S-HHHHHHHHHHHHHHHHHHHHHHHHHHHHHHHHHHHHHHHHHHHHHHHHHHHHHHHHHHHHHHHHHHHHHHHHHHHHHHHHHHHHTT-HHHHHHHHHHHHHHHHHHHHHHHHHHHHHHHHHHHHHHHTT-TT-HHHHHHHHHHHHHHHHHHHHHHHHHHHHHHHIIIIIHHHHHHHHTT--SSGGGS-HHHHHHHHHHHHHHHHHHHHHHHHHT-B-TTSPBPHHHHHHHHHHHHHHHHHGGG--TTSS--TT-EEEEEEESS-EEEE-TTSSEEEEEEEGGGS-BTTB--HHHHHHHHHHHHHHHHHH-B-TTS-BHHHHHHHHHTT-HHHHHHHHHHHHHS-SS----HHHHHHH-HHHHHHHHHHHHHHHHHHHTHHHHHHHHHHHHHS-HHHHH---SSS--GGGHHHHHHHHHHHTTSS-HHHHHHHHHHHHHHHHHHHTTT-SSSSTTT-EE--TT-SS-EEHHHHHHHHHHHHHHHHHHHHHHS-GGGS-TTTGGGSS-TTS-HHHHHHHHHTTHHHHHHTTTS--SSSSHHHHSHHHHHHHHHH--TTHHHHHHTTGGGGHHHHHHHHHHTTEETTEE---SS--

Radius of gyration: 37.81 Å; Cα contacts (8 Å, |Δi|>4): 553; chains: 1; bounding box: 76×77×139 Å

Sequence (629 aa):
MPQLRDQINPQDQVTSGSQESNDQLKTMIDATPWPWSQARWVKKKEGLEAAIKETIVSVQDAVATRQKAIEDILALQEEASSQRSKIEKQQQEKLSGLQKAEDEARAELSRLQKEKIAAVNMGKTNLVKQLDIKIAIQKTLIAQKKQLKTLIKTVTGAAYDYYLLEEGSQGELAQRLFDLDNQTQRIIDCETVLASLQANVLLGLFPKFEKRLVNGKNRLQKFSIDYVFRLFLEQVSIDVNLIQLALQQRQLNKQNKITQQGFALQAAQVIAMNAIWPAINEEDGFTEDTNVICYLQNGVDIRLIPYHNVMLIGIPYGVMCQDGKWLAIDYLAIPHEIGHHLFWFKRTHESENLRQKLIKKLWEIDELKAGLATIMAQQTEGIEPEFKSLQKHQWYFRWLEEIFADAFGCRIAGPISVLSFQELLASGSPTAHESHDHVHPIPALRPFIQTELLSKMGQISEPQKDKLNESWSQWVQTHWGRWLTAASIAEQTFELDGQDSSLTGKEILKRLEPVLTIVAEQIMALIPADKHPNWTQDWDHSDTISLEKLYHLFTEGTFLKNLSPLIRTDGSDFHSIGQRDLITQITRFDPSSKLISGLDQLEQLDEWVEQMLLEGWTKEGPDGGNLGT

Mean predicted aligned error: 15.35 Å